Protein AF-A0A846CUV6-F1 (afdb_monomer_lite)

Structure (mmCIF, N/CA/C/O backbone):
data_AF-A0A846CUV6-F1
#
_entry.id   AF-A0A846CUV6-F1
#
loop_
_atom_site.group_PDB
_atom_site.id
_atom_site.type_symbol
_atom_site.label_atom_id
_atom_site.label_alt_id
_atom_site.label_comp_id
_atom_site.label_asym_id
_atom_site.label_entity_id
_atom_site.label_seq_id
_atom_site.pdbx_PDB_ins_code
_atom_site.Cartn_x
_atom_site.Cartn_y
_atom_site.Cartn_z
_atom_site.occupancy
_atom_site.B_iso_or_equiv
_atom_site.auth_seq_id
_atom_site.auth_comp_id
_atom_site.auth_asym_id
_atom_site.auth_atom_id
_atom_site.pdbx_PDB_model_num
ATOM 1 N N . MET A 1 1 ? -26.150 8.768 24.165 1.00 60.47 1 MET A N 1
ATOM 2 C CA . MET A 1 1 ? -26.467 7.463 23.554 1.00 60.47 1 MET A CA 1
ATOM 3 C C . MET A 1 1 ? -25.420 6.477 24.017 1.00 60.47 1 MET A C 1
ATOM 5 O O . MET A 1 1 ? -24.264 6.878 24.087 1.00 60.47 1 MET A O 1
ATOM 9 N N . SER A 1 2 ? -25.848 5.268 24.375 1.00 81.19 2 SER A N 1
ATOM 10 C CA . SER A 1 2 ? -24.951 4.150 24.671 1.00 81.19 2 SER A CA 1
ATOM 11 C C . SER A 1 2 ? -24.377 3.587 23.366 1.00 81.19 2 SER A C 1
ATOM 13 O O . SER A 1 2 ? -25.056 3.619 22.334 1.00 81.19 2 SER A O 1
ATOM 15 N N . PHE A 1 3 ? -23.121 3.145 23.389 1.00 89.25 3 PHE A N 1
ATOM 16 C CA . PHE A 1 3 ? -22.485 2.462 22.272 1.00 89.25 3 PHE A CA 1
ATOM 17 C C . PHE A 1 3 ? -22.962 1.009 22.202 1.00 89.25 3 PHE A C 1
ATOM 19 O O . PHE A 1 3 ? -22.886 0.273 23.180 1.00 89.25 3 PHE A O 1
ATOM 26 N N . ASN A 1 4 ? -23.409 0.578 21.021 1.00 91.19 4 ASN A N 1
ATOM 27 C CA . ASN A 1 4 ? -23.747 -0.818 20.773 1.00 91.19 4 ASN A CA 1
ATOM 28 C C . ASN A 1 4 ? -22.740 -1.448 19.787 1.00 91.19 4 ASN A C 1
ATOM 30 O O . ASN A 1 4 ? -22.755 -1.091 18.601 1.00 91.19 4 ASN A O 1
ATOM 34 N N . PRO A 1 5 ? -21.912 -2.416 20.226 1.00 91.56 5 PRO A N 1
ATOM 35 C CA . PRO A 1 5 ? -20.914 -3.057 19.374 1.00 91.56 5 PRO A CA 1
ATOM 36 C C . PRO A 1 5 ? -21.514 -3.906 18.242 1.00 91.56 5 PRO A C 1
ATOM 38 O O . PRO A 1 5 ? -20.862 -4.088 17.214 1.00 91.56 5 PRO A O 1
ATOM 41 N N . ASP A 1 6 ? -22.756 -4.390 18.374 1.00 91.94 6 ASP A N 1
ATOM 42 C CA . ASP A 1 6 ? -23.440 -5.173 17.332 1.00 91.94 6 ASP A CA 1
ATOM 43 C C . ASP A 1 6 ? -23.746 -4.365 16.067 1.00 91.94 6 ASP A C 1
ATOM 45 O O . ASP A 1 6 ? -23.988 -4.932 14.999 1.00 91.94 6 ASP A O 1
ATOM 49 N N . LEU A 1 7 ? -23.708 -3.035 16.160 1.00 90.94 7 LEU A N 1
ATOM 50 C CA . LEU A 1 7 ? -23.921 -2.151 15.018 1.00 90.94 7 LEU A CA 1
ATOM 51 C C . LEU A 1 7 ? -22.686 -2.018 14.119 1.00 90.94 7 LEU A C 1
ATOM 53 O O . LEU A 1 7 ? -22.800 -1.415 13.051 1.00 90.94 7 LEU A O 1
ATOM 57 N N . CYS A 1 8 ? -21.531 -2.555 14.519 1.00 92.12 8 CYS A N 1
ATOM 58 C CA . CYS A 1 8 ? -20.314 -2.558 13.711 1.00 92.12 8 CYS A CA 1
ATOM 59 C C . CYS A 1 8 ? -20.172 -3.900 12.978 1.00 92.12 8 CYS A C 1
ATOM 61 O O . CYS A 1 8 ? -20.034 -4.952 13.602 1.00 92.12 8 CYS A O 1
ATOM 63 N N . ARG A 1 9 ? -20.201 -3.875 11.642 1.00 88.44 9 ARG A N 1
ATOM 64 C CA . ARG A 1 9 ? -20.149 -5.060 10.766 1.00 88.44 9 ARG A CA 1
ATOM 65 C C . ARG A 1 9 ? -18.821 -5.202 10.032 1.00 88.44 9 ARG A C 1
ATOM 67 O O . ARG A 1 9 ? -18.458 -6.316 9.670 1.00 88.44 9 ARG A O 1
ATOM 74 N N . ASN A 1 10 ? -18.111 -4.099 9.821 1.00 84.81 10 ASN A N 1
ATOM 75 C CA . ASN A 1 10 ? -16.811 -4.036 9.154 1.00 84.81 10 ASN A CA 1
ATOM 76 C C . ASN A 1 10 ? -15.901 -3.010 9.853 1.00 84.81 10 ASN A C 1
ATOM 78 O O . ASN A 1 10 ? -16.334 -2.334 10.783 1.00 84.81 10 ASN A O 1
ATOM 82 N N . GLU A 1 11 ? -14.645 -2.918 9.416 1.00 84.25 11 GLU A N 1
ATOM 83 C CA . GLU A 1 11 ? -13.627 -2.026 9.995 1.00 84.25 11 GLU A CA 1
ATOM 84 C C . GLU A 1 11 ? -14.027 -0.545 9.928 1.00 84.25 11 GLU A C 1
ATOM 86 O O . GLU A 1 11 ? -14.050 0.124 10.955 1.00 84.25 11 GLU A O 1
ATOM 91 N N . SER A 1 12 ? -14.490 -0.071 8.768 1.00 75.38 12 SER A N 1
ATOM 92 C CA . SER A 1 12 ? -14.947 1.316 8.575 1.00 75.38 12 SER A CA 1
ATOM 93 C C . SER A 1 12 ? -16.104 1.710 9.509 1.00 75.38 12 SER A C 1
ATOM 95 O O . SER A 1 12 ? -16.208 2.853 9.961 1.00 75.38 12 SER A O 1
ATOM 97 N N . GLU A 1 13 ? -16.982 0.768 9.858 1.00 83.94 13 GLU A N 1
ATOM 98 C CA . GLU A 1 13 ? -18.029 1.009 10.854 1.00 83.94 13 GLU A CA 1
ATOM 99 C C . GLU A 1 13 ? -17.490 1.077 12.288 1.00 83.94 13 GLU A C 1
ATOM 101 O O . GLU A 1 13 ? -18.024 1.849 13.081 1.00 83.94 13 GLU A O 1
ATOM 106 N N . VAL A 1 14 ? -16.432 0.331 12.626 1.00 90.06 14 VAL A N 1
ATOM 107 C CA . VAL A 1 14 ? -15.735 0.484 13.917 1.00 90.06 14 VAL A CA 1
ATOM 108 C C . VAL A 1 14 ? -15.128 1.883 14.007 1.00 90.06 14 VAL A C 1
ATOM 110 O O . VAL A 1 14 ? -15.328 2.586 14.996 1.00 90.06 14 VAL A O 1
ATOM 113 N N . GLU A 1 15 ? -14.461 2.333 12.950 1.00 83.56 15 GLU A N 1
ATOM 114 C CA . GLU A 1 15 ? -13.890 3.678 12.881 1.00 83.56 15 GLU A CA 1
ATOM 115 C C . GLU A 1 15 ? -14.949 4.769 13.066 1.00 83.56 15 GLU A C 1
ATOM 117 O O . GLU A 1 15 ? -14.877 5.593 13.980 1.00 83.56 15 GLU A O 1
ATOM 122 N N . SER A 1 16 ? -15.972 4.757 12.214 1.00 78.75 16 SER A N 1
ATOM 123 C CA . SER A 1 16 ? -16.970 5.823 12.169 1.00 78.75 16 SER A CA 1
ATOM 124 C C . SER A 1 16 ? -17.906 5.814 13.380 1.00 78.75 16 SER A C 1
ATOM 126 O O . SER A 1 16 ? -18.186 6.880 13.936 1.00 78.75 16 SER A O 1
ATOM 128 N N . LYS A 1 17 ? -18.386 4.643 13.829 1.00 88.81 17 LYS A N 1
ATOM 129 C CA . LYS A 1 17 ? -19.403 4.542 14.894 1.00 88.81 17 LYS A CA 1
ATOM 130 C C . LYS A 1 17 ? -18.798 4.514 16.295 1.00 88.81 17 LYS A C 1
ATOM 132 O O . LYS A 1 17 ? -19.352 5.156 17.185 1.00 88.81 17 LYS A O 1
ATOM 137 N N . LEU A 1 18 ? -17.685 3.802 16.501 1.00 93.31 18 LEU A N 1
ATOM 138 C CA . LEU A 1 18 ? -17.031 3.728 17.811 1.00 93.31 18 LEU A CA 1
ATOM 139 C C . LEU A 1 18 ? -16.002 4.842 17.994 1.00 93.31 18 LEU A C 1
ATOM 141 O O . LEU A 1 18 ? -16.111 5.613 18.942 1.00 93.31 18 LEU A O 1
ATOM 145 N N . ILE A 1 19 ? -15.002 4.951 17.118 1.00 91.88 19 ILE A N 1
ATOM 146 C CA . ILE A 1 19 ? -13.887 5.880 17.358 1.00 91.88 19 ILE A CA 1
ATOM 147 C C . ILE A 1 19 ? -14.342 7.332 17.180 1.00 91.88 19 ILE A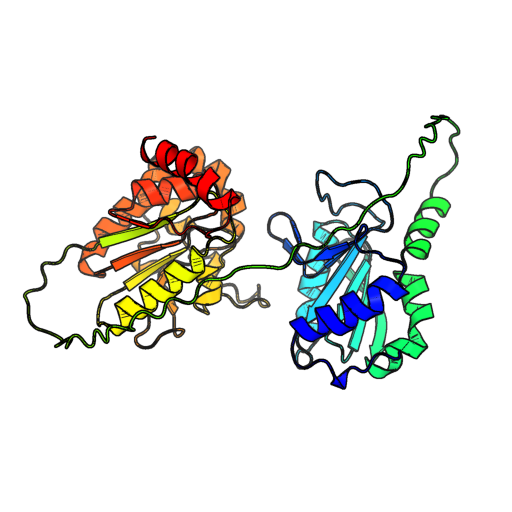 C 1
ATOM 149 O O . ILE A 1 19 ? -14.292 8.115 18.132 1.00 91.88 19 ILE A O 1
ATOM 153 N N . VAL A 1 20 ? -14.829 7.683 15.988 1.00 83.62 20 VAL A N 1
ATOM 154 C CA . VAL A 1 20 ? -15.167 9.068 15.617 1.00 83.62 20 VAL A CA 1
ATOM 155 C C . VAL A 1 20 ? -16.410 9.570 16.337 1.00 83.62 20 VAL A C 1
ATOM 157 O O . VAL A 1 20 ? -16.385 10.642 16.941 1.00 83.62 20 VAL A O 1
ATOM 160 N N . SER A 1 21 ? -17.501 8.807 16.283 1.00 85.19 21 SER A N 1
ATOM 161 C CA . SER A 1 21 ? -18.794 9.280 16.793 1.00 85.19 21 SER A CA 1
ATOM 162 C C . SER A 1 21 ? -18.944 9.141 18.309 1.00 85.19 21 SER A C 1
ATOM 164 O O . SER A 1 21 ? -19.748 9.863 18.901 1.00 85.19 21 SER A O 1
ATOM 166 N N . TYR A 1 22 ? -18.195 8.235 18.949 1.00 91.69 22 TYR A N 1
ATOM 167 C CA . TYR A 1 22 ? -18.394 7.899 20.359 1.00 91.69 22 TYR A CA 1
ATOM 168 C C . TYR A 1 22 ? -17.158 8.179 21.236 1.00 91.69 22 TYR A C 1
ATOM 170 O O . TYR A 1 22 ? -17.234 9.030 22.127 1.00 91.69 22 TYR A O 1
ATOM 178 N N . LEU A 1 23 ? -16.015 7.524 20.997 1.00 93.38 23 LEU A N 1
ATOM 179 C CA . LEU A 1 23 ? -14.838 7.614 21.872 1.00 93.38 23 LEU A CA 1
ATOM 180 C C . LEU A 1 23 ? -14.199 9.002 21.844 1.00 93.38 23 LEU A C 1
ATOM 182 O O . LEU A 1 23 ? -14.045 9.615 22.898 1.00 93.38 23 LEU A O 1
ATOM 186 N N . LEU A 1 24 ? -13.840 9.522 20.666 1.00 90.31 24 LEU A N 1
ATOM 187 C CA . LEU A 1 24 ? -13.111 10.790 20.551 1.00 90.31 24 LEU A CA 1
ATOM 188 C C . LEU A 1 24 ? -13.832 11.960 21.259 1.00 90.31 24 LEU A C 1
ATOM 190 O O . LEU A 1 24 ? -13.193 12.610 22.096 1.00 90.31 24 LEU A O 1
ATOM 194 N N . PRO A 1 25 ? -15.150 12.185 21.056 1.00 88.12 25 PRO A N 1
ATOM 195 C CA . PRO A 1 25 ? -15.895 13.205 21.794 1.00 88.12 25 PRO A CA 1
ATOM 196 C C . PRO A 1 25 ? -15.891 12.984 23.312 1.00 88.12 25 PRO A C 1
ATOM 198 O O . PRO A 1 25 ? -15.677 13.928 24.075 1.00 88.12 25 PRO A O 1
ATOM 201 N N . LYS A 1 26 ? -16.093 11.742 23.775 1.00 92.94 26 LYS A N 1
ATOM 202 C CA . LYS A 1 26 ? -16.123 11.396 25.209 1.00 92.94 26 LYS A CA 1
ATOM 203 C C . LYS A 1 26 ? -14.762 11.572 25.889 1.00 92.94 26 LYS A C 1
ATOM 205 O O . LYS A 1 26 ? -14.700 11.980 27.051 1.00 92.94 26 LYS A O 1
ATOM 210 N N . LEU A 1 27 ? -13.683 11.329 25.149 1.00 92.25 27 LEU A N 1
ATOM 211 C CA . LEU A 1 27 ? -12.299 11.520 25.581 1.00 92.25 27 LEU A CA 1
ATOM 212 C C . LEU A 1 27 ? -11.838 12.989 25.514 1.00 92.25 27 LEU A C 1
ATOM 214 O O . LEU A 1 27 ? -10.740 13.309 25.973 1.00 92.25 27 LEU A O 1
ATOM 218 N N . GLY A 1 28 ? -12.681 13.896 25.006 1.00 87.50 28 GLY A N 1
ATOM 219 C CA . GLY A 1 28 ? -12.415 15.336 24.946 1.00 87.50 28 GLY A CA 1
ATOM 220 C C . GLY A 1 28 ? -11.632 15.788 23.709 1.00 87.50 28 GLY A C 1
ATOM 221 O O . GLY A 1 28 ? -11.165 16.932 23.662 1.00 87.50 28 GLY A O 1
ATOM 222 N N . TYR A 1 29 ? -11.485 14.923 22.705 1.00 84.56 29 TYR A N 1
ATOM 223 C CA . TYR A 1 29 ? -10.902 15.274 21.414 1.00 84.56 29 TYR A CA 1
ATOM 224 C C . TYR A 1 29 ? -11.984 15.851 20.498 1.00 84.56 29 TYR A C 1
ATOM 226 O O . TYR A 1 29 ? -13.077 15.309 20.362 1.00 84.56 29 TYR A O 1
ATOM 234 N N . THR A 1 30 ? -11.675 16.974 19.854 1.00 77.88 30 THR A N 1
ATOM 235 C CA . THR A 1 30 ? -12.538 17.571 18.816 1.00 77.88 30 THR A CA 1
ATOM 236 C C . THR A 1 30 ? -11.873 17.428 17.454 1.00 77.88 30 THR A C 1
ATOM 238 O O . THR A 1 30 ? -10.695 17.096 17.401 1.00 77.88 30 THR A O 1
ATOM 241 N N . ILE A 1 31 ? -12.573 17.746 16.361 1.00 70.75 31 ILE A N 1
ATOM 242 C CA . ILE A 1 31 ? -12.043 17.630 14.986 1.00 70.75 31 ILE A CA 1
ATOM 243 C C . ILE A 1 31 ? -10.722 18.384 14.740 1.00 70.75 31 ILE A C 1
ATOM 245 O O . ILE A 1 31 ? -9.995 18.078 13.808 1.00 70.75 31 ILE A O 1
ATOM 249 N N . LYS A 1 32 ? -10.379 19.360 15.592 1.00 69.44 32 LYS A N 1
ATOM 250 C CA . LYS A 1 32 ? -9.098 20.086 15.539 1.00 69.44 32 LYS A CA 1
ATOM 251 C C . LYS A 1 32 ? -7.932 19.339 16.206 1.00 69.44 32 LYS A C 1
ATOM 253 O O . LYS A 1 32 ? -6.822 19.853 16.224 1.00 69.44 32 LYS A O 1
ATOM 258 N N . HIS A 1 33 ? -8.197 18.198 16.836 1.00 72.38 33 HIS A N 1
ATOM 259 C CA . HIS A 1 33 ? -7.262 17.488 17.708 1.00 72.38 33 HIS A CA 1
ATOM 260 C C . HIS A 1 33 ? -6.952 16.074 17.225 1.00 72.38 33 HIS A C 1
ATOM 262 O O . HIS A 1 33 ? -6.230 15.368 17.920 1.00 72.38 33 HIS A O 1
ATOM 268 N N . TRP A 1 34 ? -7.500 15.631 16.095 1.00 76.12 34 TRP A N 1
ATOM 269 C CA . TRP A 1 34 ? -7.235 14.298 15.572 1.00 76.12 34 TRP A CA 1
ATOM 270 C C . TRP A 1 34 ? -7.244 14.284 14.047 1.00 76.12 34 TRP A C 1
ATOM 272 O O . TRP A 1 34 ? -7.844 15.146 13.409 1.00 76.12 34 TRP A O 1
ATOM 282 N N . HIS A 1 35 ? -6.559 13.294 13.486 1.00 72.44 35 HIS A N 1
ATOM 283 C CA . HIS A 1 35 ? -6.451 13.050 12.054 1.00 72.44 35 HIS A CA 1
ATOM 284 C C . HIS A 1 35 ? -6.722 11.568 11.767 1.00 72.44 35 HIS A C 1
ATOM 286 O O . HIS A 1 35 ? -6.323 10.713 12.562 1.00 72.44 35 HIS A O 1
ATOM 292 N N . GLN A 1 36 ? -7.394 11.288 10.648 1.00 69.00 36 GLN A N 1
ATOM 293 C CA . GLN A 1 36 ? -7.649 9.938 10.130 1.00 69.00 36 GLN A CA 1
ATOM 294 C C . GLN A 1 36 ? -6.624 9.576 9.052 1.00 69.00 36 GLN A C 1
ATOM 296 O O . GLN A 1 36 ? -6.136 10.478 8.369 1.00 69.00 36 GLN A O 1
ATOM 301 N N . GLU A 1 37 ? -6.345 8.284 8.872 1.00 66.88 37 GLU A N 1
ATOM 302 C CA . GLU A 1 37 ? -5.516 7.742 7.782 1.00 66.88 37 GLU A CA 1
ATOM 303 C C . GLU A 1 37 ? -4.157 8.458 7.652 1.00 66.88 37 GLU A C 1
ATOM 305 O O . GLU A 1 37 ? -3.712 8.884 6.581 1.00 66.88 37 GLU A O 1
ATOM 310 N N . VAL A 1 38 ? -3.477 8.632 8.784 1.00 60.19 38 VAL A N 1
ATOM 311 C CA . VAL A 1 38 ? -2.249 9.425 8.856 1.00 60.19 38 VAL A CA 1
ATOM 312 C C . VAL A 1 38 ? -1.073 8.612 8.332 1.00 60.19 38 VAL A C 1
ATOM 314 O O . VAL A 1 38 ? -0.764 7.540 8.853 1.00 60.19 38 VAL A O 1
ATOM 317 N N . THR A 1 39 ? -0.375 9.147 7.329 1.00 55.81 39 THR A N 1
ATOM 318 C CA . THR A 1 39 ? 0.862 8.553 6.806 1.00 55.81 39 THR A CA 1
ATOM 319 C C . THR A 1 39 ? 2.085 9.303 7.335 1.00 55.81 39 THR A C 1
ATOM 321 O O . THR A 1 39 ? 2.256 10.492 7.069 1.00 55.81 39 THR A O 1
ATOM 324 N N . LEU A 1 40 ? 2.948 8.597 8.068 1.00 54.19 40 LEU A N 1
ATOM 325 C CA . LEU A 1 40 ? 4.190 9.095 8.663 1.00 54.19 40 LEU A CA 1
ATOM 326 C C . LEU A 1 40 ? 5.372 8.246 8.200 1.00 54.19 40 LEU A C 1
ATOM 328 O O . LEU A 1 40 ? 5.662 7.183 8.750 1.00 54.19 40 LEU A O 1
ATOM 332 N N . GLY A 1 41 ? 6.051 8.698 7.144 1.00 62.59 41 GLY A N 1
ATOM 333 C CA . GLY A 1 41 ? 7.086 7.902 6.486 1.00 62.59 41 GLY A CA 1
ATOM 334 C C . GLY A 1 41 ? 6.502 6.584 5.970 1.00 62.59 41 GLY A C 1
ATOM 335 O O . GLY A 1 41 ? 5.633 6.597 5.105 1.00 62.59 41 GLY A O 1
ATOM 336 N N . SER A 1 42 ? 6.958 5.454 6.523 1.00 50.91 42 SER A N 1
ATOM 337 C CA . SER A 1 42 ? 6.451 4.114 6.191 1.00 50.91 42 SER A CA 1
ATOM 338 C C . SER A 1 42 ? 5.313 3.618 7.098 1.00 50.91 42 SER A C 1
ATOM 340 O O . SER A 1 42 ? 5.009 2.429 7.100 1.00 50.91 42 SER A O 1
ATOM 342 N N . ILE A 1 43 ? 4.750 4.473 7.950 1.00 59.19 43 ILE A N 1
ATOM 343 C CA . ILE A 1 43 ? 3.694 4.106 8.899 1.00 59.19 43 ILE A CA 1
ATOM 344 C C . ILE A 1 43 ? 2.371 4.678 8.401 1.00 59.19 43 ILE A C 1
ATOM 346 O O . ILE A 1 43 ? 2.293 5.873 8.136 1.00 59.19 43 ILE A O 1
ATOM 350 N N . ARG A 1 44 ? 1.338 3.837 8.301 1.00 67.94 44 ARG A N 1
ATOM 351 C CA . ARG A 1 44 ? -0.046 4.252 8.049 1.00 67.94 44 ARG A CA 1
ATOM 352 C C . ARG A 1 44 ? -0.881 3.922 9.282 1.00 67.94 44 ARG A C 1
ATOM 354 O O . ARG A 1 44 ? -0.944 2.758 9.670 1.00 67.94 44 ARG A O 1
ATOM 361 N N . LEU A 1 45 ? -1.452 4.948 9.896 1.00 73.38 45 LEU A N 1
ATOM 362 C CA . LEU A 1 45 ? -2.285 4.847 11.092 1.00 73.38 45 LEU A CA 1
ATOM 363 C C . LEU A 1 45 ? -3.740 5.086 10.734 1.00 73.38 45 LEU A C 1
ATOM 365 O O . LEU A 1 45 ? -4.017 5.989 9.943 1.00 73.38 45 LEU A O 1
ATOM 369 N N . ASP A 1 46 ? -4.649 4.392 11.408 1.00 72.75 46 ASP A N 1
ATOM 370 C CA . ASP A 1 46 ? -6.078 4.675 11.266 1.00 72.75 46 ASP A CA 1
ATOM 371 C C . ASP A 1 46 ? -6.406 6.041 11.896 1.00 72.75 46 ASP A C 1
ATOM 373 O O . ASP A 1 46 ? -7.028 6.893 11.260 1.00 72.75 46 ASP A O 1
ATOM 377 N N . PHE A 1 47 ? -5.918 6.301 13.120 1.00 82.00 47 PHE A N 1
ATOM 378 C CA . PHE A 1 47 ? -6.123 7.570 13.827 1.00 82.00 47 PHE A CA 1
ATOM 379 C C . PHE A 1 47 ? -4.906 8.018 14.641 1.00 82.00 47 PHE A C 1
ATOM 381 O O . PHE A 1 47 ? -4.270 7.233 15.351 1.00 82.00 47 PHE A O 1
ATOM 388 N N . LEU A 1 48 ? -4.663 9.330 14.636 1.00 75.25 48 LEU A N 1
ATOM 389 C CA . LEU A 1 48 ? -3.724 10.005 15.533 1.00 75.25 48 LEU A CA 1
ATOM 390 C C . LEU A 1 48 ? -4.406 11.203 16.198 1.00 75.25 48 LEU A C 1
ATOM 392 O O . LEU A 1 48 ? -4.910 12.088 15.510 1.00 75.25 48 LEU A O 1
ATOM 396 N N . SER A 1 49 ? -4.411 11.238 17.531 1.00 74.88 49 SER A N 1
ATOM 397 C CA . SER A 1 49 ? -5.042 12.294 18.335 1.00 74.88 49 SER A CA 1
ATOM 398 C C . SER A 1 49 ? -4.035 13.003 19.239 1.00 74.88 49 SER A C 1
ATOM 400 O O . SER A 1 49 ? -3.150 12.357 19.786 1.00 74.88 49 SER A O 1
ATOM 402 N N . PHE A 1 50 ? -4.192 14.311 19.457 1.00 76.44 50 PHE A N 1
ATOM 403 C CA . PHE A 1 50 ? -3.274 15.167 20.216 1.00 76.44 50 PHE A CA 1
ATOM 404 C C . PHE A 1 50 ? -3.984 15.911 21.345 1.00 76.44 50 PHE A C 1
ATOM 406 O O . PHE A 1 50 ? -5.056 16.490 21.159 1.00 76.44 50 PHE A O 1
ATOM 413 N N . ALA A 1 51 ? -3.367 15.976 22.526 1.00 64.44 51 ALA A N 1
ATOM 414 C CA . ALA A 1 51 ? -3.974 16.696 23.641 1.00 64.44 51 ALA A CA 1
ATOM 415 C C . ALA A 1 51 ? -3.785 18.232 23.586 1.00 64.44 51 ALA A C 1
ATOM 417 O O . ALA A 1 51 ? -4.588 18.974 24.164 1.00 64.44 51 ALA A O 1
ATOM 418 N N . ALA A 1 52 ? -2.762 18.741 22.884 1.00 59.62 52 ALA A N 1
ATOM 419 C CA . ALA A 1 52 ? -2.443 20.174 22.774 1.00 59.62 52 ALA A CA 1
ATOM 420 C C . ALA A 1 52 ? -2.645 20.737 21.352 1.00 59.62 52 ALA A C 1
ATOM 422 O O . ALA A 1 52 ? -2.355 20.069 20.371 1.00 59.62 52 ALA A O 1
ATOM 423 N N . GLN A 1 53 ? -3.086 22.001 21.254 1.00 50.25 53 GLN A N 1
ATOM 424 C CA . GLN A 1 53 ? -3.303 22.743 19.995 1.00 50.25 53 GLN A CA 1
ATOM 425 C C . GLN A 1 53 ? -2.012 23.344 19.404 1.00 50.25 53 GLN A C 1
ATOM 427 O O . GLN A 1 53 ? -2.020 24.469 18.911 1.00 50.25 53 GLN A O 1
ATOM 432 N N . LYS A 1 54 ? -0.874 22.644 19.460 1.00 43.31 54 LYS A N 1
ATOM 433 C CA . LYS A 1 54 ? 0.273 23.081 18.651 1.00 43.31 54 LYS A CA 1
ATOM 434 C C . LYS A 1 54 ? 0.039 22.570 17.233 1.00 43.31 54 LYS A C 1
ATOM 436 O O . LYS A 1 54 ? 0.058 21.364 17.027 1.00 43.31 54 LYS A O 1
ATOM 441 N N . LEU A 1 55 ? -0.237 23.483 16.296 1.00 39.44 55 LEU A N 1
ATOM 442 C CA . LEU A 1 55 ? -0.314 23.188 14.862 1.00 39.44 55 LEU A CA 1
ATOM 443 C C . LEU A 1 55 ? 0.972 22.467 14.430 1.00 39.44 55 LEU A C 1
ATOM 445 O O . LEU A 1 55 ? 2.032 23.100 14.427 1.00 39.44 55 LEU A O 1
ATOM 449 N N . PRO A 1 56 ? 0.920 21.183 14.042 1.00 40.03 56 PRO A N 1
ATOM 450 C CA . PRO A 1 56 ? 2.081 20.508 13.514 1.00 40.03 56 PRO A CA 1
ATOM 451 C C . PRO A 1 56 ? 2.083 20.773 12.008 1.00 40.03 56 PRO A C 1
ATOM 453 O O . PRO A 1 56 ? 1.486 20.033 11.233 1.00 40.03 56 PRO A O 1
ATOM 456 N N . PHE A 1 57 ? 2.755 21.837 11.561 1.00 36.75 57 PHE A N 1
ATOM 457 C CA . PHE A 1 57 ? 3.114 21.952 10.136 1.00 36.75 57 PHE A CA 1
ATOM 458 C C . PHE A 1 57 ? 4.108 20.848 9.708 1.00 36.75 57 PHE A C 1
ATOM 460 O O . PHE A 1 57 ? 4.330 20.629 8.520 1.00 36.75 57 PHE A O 1
ATOM 467 N N . ARG A 1 58 ? 4.637 20.095 10.681 1.00 42.12 58 ARG A N 1
ATOM 468 C CA . ARG A 1 58 ? 5.155 18.733 10.546 1.00 42.12 58 ARG A CA 1
ATOM 469 C C . ARG A 1 58 ? 4.413 17.850 11.544 1.00 42.12 58 ARG A C 1
ATOM 471 O O . ARG A 1 58 ? 4.467 18.147 12.735 1.00 42.12 58 ARG A O 1
ATOM 478 N N . LEU A 1 59 ? 3.697 16.820 11.080 1.00 44.88 59 LEU A N 1
ATOM 479 C CA . LEU A 1 59 ? 3.120 15.776 11.939 1.00 44.88 59 LEU A CA 1
ATOM 480 C C . LEU A 1 59 ? 4.267 14.970 12.579 1.00 44.88 59 LEU A C 1
ATOM 482 O O . LEU A 1 59 ? 4.532 13.836 12.203 1.00 44.88 59 LEU A O 1
ATOM 486 N N . ASP A 1 60 ? 4.983 15.563 13.525 1.00 48.62 60 ASP A N 1
ATOM 487 C CA . ASP A 1 60 ? 6.017 14.872 14.283 1.00 48.62 60 ASP A CA 1
ATOM 488 C C . ASP A 1 60 ? 5.307 14.164 15.448 1.00 48.62 60 ASP A C 1
ATOM 490 O O . ASP A 1 60 ? 4.872 14.788 16.419 1.00 48.62 60 ASP A O 1
ATOM 494 N N . GLY A 1 61 ? 5.109 12.847 15.310 1.00 49.75 61 GLY A N 1
ATOM 495 C CA . GLY A 1 61 ? 4.404 11.989 16.275 1.00 49.75 61 GLY A CA 1
ATOM 496 C C . GLY A 1 61 ? 5.020 11.954 17.680 1.00 49.75 61 GLY A C 1
ATOM 497 O O . GLY A 1 61 ? 4.378 11.457 18.601 1.00 49.75 61 GLY A O 1
ATOM 498 N N . ASP A 1 62 ? 6.190 12.569 17.866 1.00 51.31 62 ASP A N 1
ATOM 499 C CA . ASP A 1 62 ? 6.997 12.586 19.090 1.00 51.31 62 ASP A CA 1
ATOM 500 C C . ASP A 1 62 ? 6.354 13.301 20.290 1.00 51.31 62 ASP A C 1
ATOM 502 O O . ASP A 1 62 ? 6.948 13.366 21.371 1.00 51.31 62 ASP A O 1
ATOM 506 N N . SER A 1 63 ? 5.146 13.860 20.147 1.00 60.41 63 SER A N 1
ATOM 507 C CA . SER A 1 63 ? 4.480 14.496 21.279 1.00 60.41 63 SER A CA 1
ATOM 508 C C . SER A 1 63 ? 4.070 13.452 22.332 1.00 60.41 63 SER A C 1
ATOM 510 O O . SER A 1 63 ? 3.276 12.554 22.039 1.00 60.41 63 SER A O 1
ATOM 512 N N . PRO A 1 64 ? 4.483 13.607 23.606 1.00 57.59 64 PRO A N 1
ATOM 513 C CA . PRO A 1 64 ? 4.020 12.751 24.704 1.00 57.59 64 PRO A CA 1
ATOM 514 C C . PRO A 1 64 ? 2.516 12.916 25.000 1.00 57.59 64 PRO A C 1
ATOM 516 O O . PRO A 1 64 ? 1.966 12.217 25.847 1.00 57.59 64 PRO A O 1
ATOM 519 N N . LEU A 1 65 ? 1.858 13.848 24.301 1.00 63.03 65 LEU A N 1
ATOM 520 C CA . LEU A 1 65 ? 0.430 14.141 24.347 1.00 63.03 65 LEU A CA 1
ATOM 521 C C . LEU A 1 65 ? -0.368 13.461 23.220 1.00 63.03 65 LEU A C 1
ATOM 523 O O . LEU A 1 65 ? -1.553 13.769 23.059 1.00 63.03 65 LEU A O 1
ATOM 527 N N . SER A 1 66 ? 0.269 12.595 22.429 1.00 76.88 66 SER A N 1
ATOM 528 C CA . SER A 1 66 ? -0.362 11.869 21.328 1.00 76.88 66 SER A CA 1
ATOM 529 C C . SER A 1 66 ? -0.985 10.543 21.786 1.00 76.88 66 SER A C 1
ATOM 531 O O . SER A 1 66 ? -0.458 9.864 22.669 1.00 76.88 66 SER A O 1
ATOM 533 N N . LEU A 1 67 ? -2.084 10.154 21.142 1.00 86.56 67 LEU A N 1
ATOM 534 C CA . LEU A 1 67 ? -2.744 8.853 21.247 1.00 86.56 67 LEU A CA 1
ATOM 535 C C . LEU A 1 67 ? -2.909 8.280 19.837 1.00 86.56 67 LEU A C 1
ATOM 537 O O . LEU A 1 67 ? -3.522 8.921 18.981 1.00 86.56 67 LEU A O 1
ATOM 541 N N . VAL A 1 68 ? -2.390 7.076 19.608 1.00 91.06 68 VAL A N 1
ATOM 542 C CA . VAL A 1 68 ? -2.657 6.304 18.382 1.00 91.06 68 VAL A CA 1
ATOM 543 C C . VAL A 1 68 ? -3.886 5.436 18.617 1.00 91.06 68 VAL A C 1
ATOM 545 O O . VAL A 1 68 ? -3.971 4.792 19.661 1.00 91.06 68 VAL A O 1
ATOM 548 N N . MET A 1 69 ? -4.830 5.396 17.676 1.00 93.94 69 MET A N 1
ATOM 549 C CA . MET A 1 69 ? -5.967 4.472 17.747 1.00 93.94 69 MET A CA 1
ATOM 550 C C . MET A 1 69 ? -6.034 3.640 16.466 1.00 93.94 69 MET A C 1
ATOM 552 O O . MET A 1 69 ? -5.955 4.194 15.375 1.00 93.94 69 MET A O 1
ATOM 556 N N . GLU A 1 70 ? -6.180 2.326 16.614 1.00 93.25 70 GLU A N 1
ATOM 557 C CA . GLU A 1 70 ? -6.302 1.364 15.516 1.00 93.25 70 GLU A CA 1
ATOM 558 C C . GLU A 1 70 ? -7.644 0.637 15.610 1.00 93.25 70 GLU A C 1
ATOM 560 O O . GLU A 1 70 ? -7.991 0.072 16.657 1.00 93.25 70 GLU A O 1
ATOM 565 N N . ALA A 1 71 ? -8.382 0.639 14.503 1.00 92.94 71 ALA A N 1
ATOM 566 C CA . ALA A 1 71 ? -9.633 -0.085 14.349 1.00 92.94 71 ALA A CA 1
ATOM 567 C C . ALA A 1 71 ? -9.391 -1.348 13.532 1.00 92.94 71 ALA A C 1
ATOM 569 O O . ALA A 1 71 ? -8.604 -1.353 12.594 1.00 92.94 71 ALA A O 1
ATOM 570 N N . LYS A 1 72 ? -10.068 -2.441 13.873 1.00 95.38 72 LYS A N 1
ATOM 571 C CA . LYS A 1 72 ? -10.020 -3.681 13.096 1.00 95.38 72 LYS A CA 1
ATOM 572 C C . LYS A 1 72 ? -11.409 -4.235 12.873 1.00 95.38 72 LYS A C 1
ATOM 574 O O . LYS A 1 72 ? -12.334 -3.970 13.640 1.00 95.38 72 LYS A O 1
ATOM 579 N N . HIS A 1 73 ? -11.571 -5.037 11.826 1.00 93.25 73 HIS A N 1
ATOM 580 C CA . HIS A 1 73 ? -12.840 -5.714 11.577 1.00 93.25 73 HIS A CA 1
ATOM 581 C C . HIS A 1 73 ? -13.320 -6.488 12.834 1.00 93.25 73 HIS A C 1
ATOM 583 O O . HIS A 1 73 ? -12.541 -7.260 13.400 1.00 93.25 73 HIS A O 1
ATOM 589 N N . PRO A 1 74 ? -14.619 -6.429 13.206 1.00 94.69 74 PRO A N 1
ATOM 590 C CA . PRO A 1 74 ? -15.192 -7.099 14.390 1.00 94.69 74 PRO A CA 1
ATOM 591 C C . PRO A 1 74 ? -14.991 -8.614 14.546 1.00 94.69 74 PRO A C 1
ATOM 593 O O . PRO A 1 74 ? -15.361 -9.179 15.569 1.00 94.69 74 PRO A O 1
ATOM 596 N N . LYS A 1 75 ? -14.453 -9.290 13.527 1.00 92.19 75 LYS A N 1
ATOM 597 C CA . LYS A 1 75 ? -14.200 -10.739 13.513 1.00 92.19 75 LYS A CA 1
ATOM 598 C C . LYS A 1 75 ? -12.719 -11.072 13.706 1.00 92.19 75 LYS A C 1
ATOM 600 O O . LYS A 1 75 ? -12.368 -12.243 13.798 1.00 92.19 75 LYS A O 1
ATOM 605 N N . GLN A 1 76 ? -11.843 -10.070 13.702 1.00 90.50 76 GLN A N 1
ATOM 606 C CA . GLN A 1 76 ? -10.410 -10.279 13.836 1.00 90.50 76 GLN A CA 1
ATOM 607 C C . GLN A 1 76 ? -9.995 -10.354 15.305 1.00 90.50 76 GLN A C 1
ATOM 609 O O . GLN A 1 76 ? -10.526 -9.636 16.152 1.00 90.50 76 GLN A O 1
ATOM 614 N N . ASN A 1 77 ? -9.006 -11.205 15.583 1.00 93.00 77 ASN A N 1
ATOM 615 C CA . ASN A 1 77 ? -8.363 -11.281 16.888 1.00 93.00 77 ASN A CA 1
ATOM 616 C C . ASN A 1 77 ? -7.344 -10.133 17.037 1.00 93.00 77 ASN A C 1
ATOM 618 O O . ASN A 1 77 ? -6.408 -10.035 16.239 1.00 93.00 77 ASN A O 1
ATOM 622 N N . LEU A 1 78 ? -7.511 -9.308 18.077 1.00 94.25 78 LEU A N 1
ATOM 623 C CA . LEU A 1 78 ? -6.644 -8.167 18.387 1.00 94.25 78 LEU A CA 1
ATOM 624 C C . LEU A 1 78 ? -5.195 -8.557 18.722 1.00 94.25 78 LEU A C 1
ATOM 626 O O . LEU A 1 78 ? -4.292 -7.753 18.503 1.00 94.25 78 LEU A O 1
ATOM 630 N N . ASP A 1 79 ? -4.933 -9.787 19.173 1.00 92.56 79 ASP A N 1
ATOM 631 C CA . ASP A 1 79 ? -3.574 -10.269 19.464 1.00 92.56 79 ASP A CA 1
ATOM 632 C C . ASP A 1 79 ? -2.644 -10.179 18.252 1.00 92.56 79 ASP A C 1
ATOM 634 O O . ASP A 1 79 ? -1.469 -9.837 18.387 1.00 92.56 79 ASP A O 1
ATOM 638 N N . ARG A 1 80 ? -3.192 -10.392 17.050 1.00 90.88 80 ARG A N 1
ATOM 639 C CA . ARG A 1 80 ? -2.447 -10.316 15.783 1.00 90.88 80 ARG A CA 1
ATOM 640 C C . ARG A 1 80 ? -1.948 -8.902 15.472 1.00 90.88 80 ARG A C 1
ATOM 642 O O . ARG A 1 80 ? -0.993 -8.737 14.724 1.00 90.88 80 ARG A O 1
ATOM 649 N N . HIS A 1 81 ? -2.551 -7.889 16.091 1.00 91.44 81 HIS A N 1
ATOM 650 C CA . HIS A 1 81 ? -2.304 -6.475 15.804 1.00 91.44 81 HIS A CA 1
ATOM 651 C C . HIS A 1 81 ? -1.446 -5.775 16.859 1.00 91.44 81 HIS A C 1
ATOM 653 O O . HIS A 1 81 ? -0.988 -4.653 16.638 1.00 91.44 81 HIS A O 1
ATOM 659 N N . GLN A 1 82 ? -1.151 -6.436 17.983 1.00 91.81 82 GLN A N 1
ATOM 660 C CA . GLN A 1 82 ? -0.344 -5.851 19.061 1.00 91.81 82 GLN A CA 1
ATOM 661 C C . GLN A 1 82 ? 1.058 -5.457 18.584 1.00 91.81 82 GLN A C 1
ATOM 663 O O . GLN A 1 82 ? 1.567 -4.393 18.930 1.00 91.81 82 GLN A O 1
ATOM 668 N N . ARG A 1 83 ? 1.686 -6.283 17.739 1.00 85.44 83 ARG A N 1
ATOM 669 C CA . ARG A 1 83 ? 3.021 -5.996 17.191 1.00 85.44 83 ARG A CA 1
ATOM 670 C C . ARG A 1 83 ? 3.025 -4.748 16.306 1.00 85.44 83 ARG A C 1
ATOM 672 O O . ARG A 1 83 ? 3.964 -3.954 16.392 1.00 85.44 83 ARG A O 1
ATOM 679 N N . LYS A 1 84 ? 1.986 -4.574 15.485 1.00 85.62 84 LYS A N 1
ATOM 680 C CA . LYS A 1 84 ? 1.797 -3.404 14.617 1.00 85.62 84 LYS A CA 1
ATOM 681 C C . LYS A 1 84 ? 1.646 -2.140 15.461 1.00 85.62 84 LYS A C 1
ATOM 683 O O . LYS A 1 84 ? 2.412 -1.197 15.269 1.00 85.62 84 LYS A O 1
ATOM 688 N N . LEU A 1 85 ? 0.782 -2.182 16.479 1.00 91.12 85 LEU A N 1
ATOM 689 C CA . LEU A 1 85 ? 0.626 -1.088 17.437 1.00 91.12 85 LEU A CA 1
ATOM 690 C C . LEU A 1 85 ? 1.938 -0.776 18.174 1.00 91.12 85 LEU A C 1
ATOM 692 O O . LEU A 1 85 ? 2.328 0.385 18.258 1.00 91.12 85 LEU A O 1
ATOM 696 N N . ARG A 1 86 ? 2.669 -1.795 18.651 1.00 90.62 86 ARG A N 1
ATOM 697 C CA . ARG A 1 86 ? 3.978 -1.619 19.307 1.00 90.62 86 ARG A CA 1
ATOM 698 C C . ARG A 1 86 ? 4.929 -0.844 18.414 1.00 90.62 86 ARG A C 1
ATOM 700 O O . ARG A 1 86 ? 5.524 0.134 18.857 1.00 90.62 86 ARG A O 1
ATOM 707 N N . ARG A 1 87 ? 5.046 -1.249 17.147 1.00 81.94 87 ARG A N 1
ATOM 708 C CA . ARG A 1 87 ? 5.889 -0.549 16.179 1.00 81.94 87 ARG A CA 1
ATOM 709 C C . ARG A 1 87 ? 5.476 0.913 16.053 1.00 81.94 87 ARG A C 1
ATOM 711 O O . ARG A 1 87 ? 6.341 1.769 16.174 1.00 81.94 87 ARG A O 1
ATOM 718 N N . TYR A 1 88 ? 4.186 1.193 15.881 1.00 84.50 88 TYR A N 1
ATOM 719 C CA . TYR A 1 88 ? 3.671 2.561 15.788 1.00 84.50 88 TYR A CA 1
ATOM 720 C C . TYR A 1 88 ? 4.085 3.403 16.993 1.00 84.50 88 TYR A C 1
ATOM 722 O O . TYR A 1 88 ? 4.713 4.447 16.822 1.00 84.50 88 TYR A O 1
ATOM 730 N N . LEU A 1 89 ? 3.835 2.908 18.206 1.00 86.12 89 LEU A N 1
ATOM 731 C CA . LEU A 1 89 ? 4.194 3.627 19.426 1.00 86.12 89 LEU A CA 1
ATOM 732 C C . LEU A 1 89 ? 5.710 3.834 19.556 1.00 86.12 89 LEU A C 1
ATOM 734 O O . LEU A 1 89 ? 6.148 4.918 19.928 1.00 86.12 89 LEU A O 1
ATOM 738 N N . THR A 1 90 ? 6.528 2.831 19.226 1.00 82.38 90 THR A N 1
ATOM 739 C CA . THR A 1 90 ? 7.996 2.939 19.331 1.00 82.38 90 THR A CA 1
ATOM 740 C C . THR A 1 90 ? 8.617 3.851 18.277 1.00 82.38 90 THR A C 1
ATOM 742 O O . THR A 1 90 ? 9.454 4.680 18.613 1.00 82.38 90 THR A O 1
ATOM 745 N N . SER A 1 91 ? 8.200 3.741 17.013 1.00 75.69 91 SER A N 1
ATOM 746 C CA . SER A 1 91 ? 8.775 4.507 15.904 1.00 75.69 91 SER A CA 1
ATOM 747 C C . SER A 1 91 ? 8.392 5.982 15.935 1.00 75.69 91 SER A C 1
ATOM 749 O O . SER A 1 91 ? 9.147 6.801 15.429 1.00 75.69 91 SER A O 1
ATOM 751 N N . MET A 1 92 ? 7.238 6.312 16.519 1.00 74.25 92 MET A N 1
ATOM 752 C CA . MET A 1 92 ? 6.769 7.691 16.687 1.00 74.25 92 MET A CA 1
ATOM 753 C C . MET A 1 92 ? 6.968 8.216 18.111 1.00 74.25 92 MET A C 1
ATOM 755 O O . MET A 1 92 ? 6.441 9.267 18.450 1.00 74.25 92 MET A O 1
ATOM 759 N N . ASN A 1 93 ? 7.626 7.442 18.980 1.00 73.75 93 ASN A N 1
ATOM 760 C CA . ASN A 1 93 ? 7.832 7.769 20.390 1.00 73.75 93 ASN A CA 1
ATOM 761 C C . ASN A 1 93 ? 6.533 8.075 21.187 1.00 73.75 93 ASN A C 1
ATOM 763 O O . ASN A 1 93 ? 6.585 8.653 22.275 1.00 73.75 93 ASN A O 1
ATOM 767 N N . VAL A 1 94 ? 5.364 7.628 20.708 1.00 84.00 94 VAL A N 1
ATOM 768 C CA . VAL A 1 94 ? 4.052 7.855 21.339 1.00 84.00 94 VAL A CA 1
ATOM 769 C C . VAL A 1 94 ? 3.893 6.979 22.585 1.00 84.00 94 VAL A C 1
ATOM 771 O O . VAL A 1 94 ? 4.316 5.822 22.611 1.00 84.00 94 VAL A O 1
ATOM 774 N N . LYS A 1 95 ? 3.291 7.529 23.647 1.00 87.50 95 LYS A N 1
ATOM 775 C CA . LYS A 1 95 ? 3.164 6.840 24.941 1.00 87.50 95 LYS A CA 1
ATOM 776 C C . LYS A 1 95 ? 1.995 5.855 25.005 1.00 87.50 95 LYS A C 1
ATOM 778 O O . LYS A 1 95 ? 2.152 4.795 25.602 1.00 87.50 95 LYS A O 1
ATOM 783 N N . TYR A 1 96 ? 0.849 6.192 24.417 1.00 94.00 96 TYR A N 1
ATOM 784 C CA . TYR A 1 96 ? -0.372 5.391 24.527 1.00 94.00 96 TYR A CA 1
ATOM 785 C C . TYR A 1 96 ? -0.927 5.001 23.160 1.00 94.00 96 TYR A C 1
ATOM 787 O O . TYR A 1 96 ? -0.920 5.798 22.220 1.00 94.00 96 TYR A O 1
ATOM 795 N N . GLY A 1 97 ? -1.448 3.779 23.079 1.00 95.19 97 GLY A N 1
ATOM 796 C CA . GLY A 1 97 ? -2.162 3.264 21.918 1.00 95.19 97 GLY A CA 1
ATOM 797 C C . GLY A 1 97 ? -3.465 2.590 22.325 1.00 95.19 97 GLY A C 1
ATOM 798 O O . GLY A 1 97 ? -3.493 1.861 23.312 1.00 95.19 97 GLY A O 1
ATOM 799 N N . LEU A 1 98 ? -4.535 2.811 21.568 1.00 97.50 98 LEU A N 1
ATOM 800 C CA . LEU A 1 98 ? -5.812 2.120 21.717 1.00 97.50 98 LEU A CA 1
ATOM 801 C C . LEU A 1 98 ? -6.030 1.205 20.511 1.00 97.50 98 LEU A C 1
ATOM 803 O O . LEU A 1 98 ? -5.929 1.645 19.372 1.00 97.50 98 LEU A O 1
ATOM 807 N N . LEU A 1 99 ? -6.350 -0.060 20.753 1.00 97.75 99 LEU A N 1
ATOM 808 C CA . LEU A 1 99 ? -6.663 -1.041 19.717 1.00 97.75 99 LEU A CA 1
ATOM 809 C C . LEU A 1 99 ? -8.063 -1.595 19.958 1.00 97.75 99 LEU A C 1
ATOM 811 O O . LEU A 1 99 ? -8.386 -2.006 21.074 1.00 97.75 99 LEU A O 1
ATOM 815 N N . THR A 1 100 ? -8.900 -1.610 18.923 1.00 97.81 100 THR A N 1
ATOM 816 C CA . THR A 1 100 ? -10.277 -2.093 19.048 1.00 97.81 100 THR A CA 1
ATOM 817 C C . THR A 1 100 ? -10.805 -2.738 17.774 1.00 97.81 100 THR A C 1
ATOM 819 O O . THR A 1 100 ? -10.460 -2.353 16.665 1.00 97.81 100 THR A O 1
ATOM 822 N N . ASN A 1 101 ? -11.699 -3.709 17.938 1.00 96.81 101 ASN A N 1
ATOM 823 C CA . ASN A 1 101 ? -12.526 -4.277 16.872 1.00 96.81 101 ASN A CA 1
ATOM 824 C C . ASN A 1 101 ? -14.028 -4.069 17.153 1.00 96.81 101 ASN A C 1
ATOM 826 O O . ASN A 1 101 ? -14.862 -4.869 16.737 1.00 96.81 101 ASN A O 1
ATOM 830 N N . ALA A 1 102 ? -14.375 -3.047 17.942 1.00 96.56 102 ALA A N 1
ATOM 831 C CA . ALA A 1 102 ? -15.681 -2.816 18.567 1.00 96.56 102 ALA A CA 1
ATOM 832 C C . ALA A 1 102 ? -16.158 -3.871 19.575 1.00 96.56 102 ALA A C 1
ATOM 834 O O . ALA A 1 102 ? -16.898 -3.508 20.479 1.00 96.56 102 ALA A O 1
ATOM 835 N N . ARG A 1 103 ? -15.757 -5.144 19.473 1.00 97.12 103 ARG A N 1
ATOM 836 C CA . ARG A 1 103 ? -16.098 -6.199 20.449 1.00 97.12 103 ARG A CA 1
ATOM 837 C C . ARG A 1 103 ? -15.238 -6.155 21.695 1.00 97.12 103 ARG A C 1
ATOM 839 O O . ARG A 1 103 ? -15.675 -6.600 22.751 1.00 97.12 103 ARG A O 1
ATOM 846 N N . GLU A 1 104 ? -14.051 -5.600 21.561 1.00 97.50 104 GLU A N 1
ATOM 847 C CA . GLU A 1 104 ? -13.078 -5.442 22.621 1.00 97.50 104 GLU A CA 1
ATOM 848 C C . GLU A 1 104 ? -12.356 -4.106 22.433 1.00 97.50 104 GLU A C 1
ATOM 850 O O . GLU A 1 104 ? -12.087 -3.679 21.303 1.00 97.50 104 GLU A O 1
ATOM 855 N N . ILE A 1 105 ? -12.055 -3.435 23.541 1.00 98.00 105 ILE A N 1
ATOM 856 C CA . ILE A 1 105 ? -11.179 -2.264 23.584 1.00 98.00 105 ILE A CA 1
ATOM 857 C C . ILE A 1 105 ? -9.978 -2.620 24.444 1.00 98.00 105 ILE A C 1
ATOM 859 O O . ILE A 1 105 ? -10.143 -3.092 25.565 1.00 98.00 105 ILE A O 1
ATOM 863 N N . ARG A 1 106 ? -8.775 -2.350 23.934 1.00 98.38 106 ARG A N 1
ATOM 864 C CA . ARG A 1 106 ? -7.512 -2.506 24.658 1.00 98.38 106 ARG A CA 1
ATOM 865 C C . ARG A 1 106 ? -6.714 -1.216 24.611 1.00 98.38 106 ARG A C 1
ATOM 867 O O . ARG A 1 106 ? -6.580 -0.614 23.547 1.00 98.38 106 ARG A O 1
ATOM 874 N N . ILE A 1 107 ? -6.154 -0.811 25.743 1.00 98.06 107 ILE A N 1
ATOM 875 C CA . ILE A 1 107 ? -5.241 0.328 25.836 1.00 98.06 107 ILE A CA 1
ATOM 876 C C . ILE A 1 107 ? -3.877 -0.186 26.260 1.00 98.06 107 ILE A C 1
ATOM 878 O O . ILE A 1 107 ? -3.734 -0.870 27.274 1.00 98.06 107 ILE A O 1
ATOM 882 N N . TYR A 1 108 ? -2.877 0.196 25.483 1.00 97.50 108 TYR A N 1
ATOM 883 C CA . TYR A 1 108 ? -1.489 -0.140 25.706 1.00 97.50 108 TYR A CA 1
ATOM 884 C C . TYR A 1 108 ? -0.692 1.104 26.080 1.00 97.50 108 TYR A C 1
ATOM 886 O O . TYR A 1 108 ? -0.886 2.180 25.505 1.00 97.50 108 TYR A O 1
ATOM 894 N N . GLN A 1 109 ? 0.241 0.938 27.011 1.00 94.88 109 GLN A N 1
ATOM 895 C CA . GLN A 1 109 ? 1.262 1.927 27.327 1.00 94.88 109 GLN A CA 1
ATOM 896 C C . GLN A 1 109 ? 2.613 1.438 26.814 1.00 94.88 109 GLN A C 1
ATOM 898 O O . GLN A 1 109 ? 2.978 0.281 27.003 1.00 94.88 109 GLN A O 1
ATOM 903 N N . ARG A 1 110 ? 3.371 2.318 26.165 1.00 92.50 110 ARG A N 1
ATOM 904 C CA . ARG A 1 110 ? 4.743 2.031 25.756 1.00 92.50 110 ARG A CA 1
ATOM 905 C C . ARG A 1 110 ? 5.688 2.122 26.952 1.00 92.50 110 ARG A C 1
ATOM 907 O O . ARG A 1 110 ? 5.694 3.134 27.655 1.00 92.50 110 ARG A O 1
ATOM 914 N N . ASP A 1 111 ? 6.533 1.108 27.095 1.00 89.00 111 ASP A N 1
ATOM 915 C CA . ASP A 1 111 ? 7.694 1.098 27.982 1.00 89.00 111 ASP A CA 1
ATOM 916 C C . ASP A 1 111 ? 8.945 0.733 27.167 1.00 89.00 111 ASP A C 1
ATOM 918 O O . ASP A 1 111 ? 9.092 -0.379 26.650 1.00 89.00 111 ASP A O 1
ATOM 922 N N . GLY A 1 112 ? 9.813 1.722 26.937 1.00 85.88 112 GLY A N 1
ATOM 923 C CA . GLY A 1 112 ? 10.943 1.601 26.014 1.00 85.88 112 GLY A CA 1
ATOM 924 C C . GLY A 1 112 ? 10.510 1.172 24.603 1.00 85.88 112 GLY A C 1
ATOM 925 O O . GLY A 1 112 ? 9.808 1.914 23.908 1.00 85.88 112 GLY A O 1
ATOM 926 N N . ASN A 1 113 ? 10.942 -0.030 24.199 1.00 85.25 113 ASN A N 1
ATOM 927 C CA . ASN A 1 113 ? 10.642 -0.661 22.902 1.00 85.25 113 ASN A CA 1
ATOM 928 C C . ASN A 1 113 ? 9.511 -1.710 22.965 1.00 85.25 113 ASN A C 1
ATOM 930 O O . ASN A 1 113 ? 9.243 -2.405 21.973 1.00 85.25 113 ASN A O 1
ATOM 934 N N . GLN A 1 114 ? 8.874 -1.845 24.128 1.00 90.50 114 GLN A N 1
ATOM 935 C CA . GLN A 1 114 ? 7.761 -2.751 24.384 1.00 90.50 114 GLN A CA 1
ATOM 936 C C . GLN A 1 114 ? 6.470 -1.973 24.633 1.00 90.50 114 GLN A C 1
ATOM 938 O O . GLN A 1 114 ? 6.476 -0.754 24.813 1.00 90.50 114 GLN A O 1
ATOM 943 N N . ILE A 1 115 ? 5.351 -2.691 24.604 1.00 95.38 115 ILE A N 1
ATOM 944 C CA . ILE A 1 115 ? 4.056 -2.174 25.038 1.00 95.38 115 ILE A CA 1
ATOM 945 C C . ILE A 1 115 ? 3.463 -3.116 26.078 1.00 95.38 115 ILE A C 1
ATOM 947 O O . ILE A 1 115 ? 3.579 -4.332 25.952 1.00 95.38 115 ILE A O 1
ATOM 951 N N . GLU A 1 116 ? 2.811 -2.542 27.075 1.00 96.75 116 GLU A N 1
ATOM 952 C CA . GLU A 1 116 ? 2.116 -3.247 28.143 1.00 96.75 116 GLU A CA 1
ATOM 953 C C . GLU A 1 116 ? 0.616 -2.975 28.028 1.00 96.75 116 GLU A C 1
ATOM 955 O O . GLU A 1 116 ? 0.205 -1.832 27.815 1.00 96.75 116 GLU A O 1
ATOM 960 N N . LEU A 1 117 ? -0.205 -4.022 28.138 1.00 97.44 117 LEU A N 1
ATOM 961 C CA . LEU A 1 117 ? -1.657 -3.881 28.206 1.00 97.44 117 LEU A CA 1
ATOM 962 C C . LEU A 1 117 ? -2.028 -3.343 29.590 1.00 97.44 117 LEU A C 1
ATOM 964 O O . LEU A 1 117 ? -1.905 -4.058 30.578 1.00 97.44 117 LEU A O 1
ATOM 968 N N . ILE A 1 118 ? -2.510 -2.105 29.650 1.00 97.44 118 ILE A N 1
ATOM 969 C CA . ILE A 1 118 ? -2.851 -1.441 30.918 1.00 97.44 118 ILE A CA 1
ATOM 970 C C . ILE A 1 118 ? -4.356 -1.399 31.185 1.00 97.44 118 ILE A C 1
ATOM 972 O O . ILE A 1 118 ? -4.775 -1.099 32.299 1.00 97.44 118 ILE A O 1
ATOM 976 N N . PHE A 1 119 ? -5.176 -1.676 30.169 1.00 98.12 119 PHE A N 1
ATOM 977 C CA . PHE A 1 119 ? -6.629 -1.730 30.297 1.00 98.12 119 PHE A CA 1
ATOM 978 C C . PHE A 1 119 ? -7.254 -2.535 29.157 1.00 98.12 119 PHE A C 1
ATOM 980 O O . PHE A 1 119 ? -6.849 -2.398 28.000 1.00 98.12 119 PHE A O 1
ATOM 987 N N . SER A 1 120 ? -8.291 -3.312 29.470 1.00 97.62 120 SER A N 1
ATOM 988 C CA . SER A 1 120 ? -9.156 -3.950 28.479 1.00 97.62 120 SER A CA 1
ATOM 989 C C . SER A 1 120 ? -10.595 -4.065 28.974 1.00 97.62 120 SER A C 1
ATOM 991 O O . SER A 1 120 ? -10.812 -4.341 30.154 1.00 97.62 120 SER A O 1
ATOM 993 N N . CYS A 1 121 ? -11.566 -3.930 28.075 1.00 97.50 121 CYS A N 1
ATOM 994 C CA . CYS A 1 121 ? -12.971 -4.241 28.344 1.00 97.50 121 CYS A CA 1
ATOM 995 C C . CYS A 1 121 ? -13.683 -4.757 27.088 1.00 97.50 121 CYS A C 1
ATOM 997 O O . CYS A 1 121 ? -13.194 -4.595 25.962 1.00 97.50 121 CYS A O 1
ATOM 999 N N . LEU A 1 122 ? -14.855 -5.365 27.275 1.00 97.38 122 LEU A N 1
ATOM 1000 C CA . LEU A 1 122 ? -15.723 -5.732 26.162 1.00 97.38 122 LEU A CA 1
ATOM 1001 C C . LEU A 1 122 ? -16.414 -4.495 25.579 1.00 97.38 122 LEU A C 1
ATOM 1003 O O . LEU A 1 122 ? -16.692 -3.513 26.262 1.00 97.38 122 LEU A O 1
ATOM 1007 N N . GLY A 1 123 ? -16.772 -4.579 24.301 1.00 93.75 123 GLY A N 1
ATOM 1008 C CA . GLY A 1 123 ? -17.461 -3.526 23.556 1.00 93.75 123 GLY A CA 1
ATOM 1009 C C . GLY A 1 123 ? -18.785 -3.082 24.174 1.00 93.75 123 GLY A C 1
ATOM 1010 O O . GLY A 1 123 ? -19.146 -1.914 24.086 1.00 93.75 123 GLY A O 1
ATOM 1011 N N . GLY A 1 124 ? -19.502 -4.006 24.818 1.00 93.56 124 GLY A N 1
ATOM 1012 C CA . GLY A 1 124 ? -20.750 -3.700 25.523 1.00 93.56 124 GLY A CA 1
ATOM 1013 C C . GLY A 1 124 ? -20.545 -2.976 26.857 1.00 93.56 124 GLY A C 1
ATOM 1014 O O . GLY A 1 124 ? -21.487 -2.395 27.372 1.00 93.56 124 GLY A O 1
ATOM 1015 N N . GLU A 1 125 ? -19.325 -2.979 27.398 1.00 95.31 125 GLU A N 1
ATOM 1016 C CA . GLU A 1 125 ? -18.978 -2.381 28.697 1.00 95.31 125 GLU A CA 1
ATOM 1017 C C . GLU A 1 125 ? -18.364 -0.981 28.541 1.00 95.31 125 GLU A C 1
ATOM 1019 O O . GLU A 1 125 ? -17.971 -0.344 29.518 1.00 95.31 125 GLU A O 1
ATOM 1024 N N . VAL A 1 126 ? -18.226 -0.493 27.305 1.00 94.19 126 VAL A N 1
ATOM 1025 C CA . VAL A 1 126 ? -17.503 0.749 26.995 1.00 94.19 126 VAL A CA 1
ATOM 1026 C C . VAL A 1 126 ? -18.147 1.959 27.663 1.00 94.19 126 VAL A C 1
ATOM 1028 O O . VAL A 1 126 ? -17.426 2.816 28.169 1.00 94.19 126 VAL A O 1
ATOM 1031 N N . ASP A 1 127 ? -19.481 2.018 27.706 1.00 93.25 127 ASP A N 1
ATOM 1032 C CA . ASP A 1 127 ? -20.207 3.079 28.412 1.00 93.25 127 ASP A CA 1
ATOM 1033 C C . ASP A 1 127 ? -19.899 3.078 29.912 1.00 93.25 127 ASP A C 1
ATOM 1035 O O . ASP A 1 127 ? -19.572 4.126 30.470 1.00 93.25 127 ASP A O 1
ATOM 1039 N N . ASP A 1 128 ? -19.940 1.908 30.550 1.00 94.06 128 ASP A N 1
ATOM 1040 C CA . ASP A 1 128 ? -19.700 1.758 31.991 1.00 94.06 128 ASP A CA 1
ATOM 1041 C C . ASP A 1 128 ? -18.246 2.075 32.362 1.00 94.06 128 ASP A C 1
ATOM 1043 O O . ASP A 1 128 ? -17.945 2.556 33.457 1.00 94.06 128 ASP A O 1
ATOM 1047 N N . LYS A 1 129 ? -17.325 1.831 31.425 1.00 95.94 129 LYS A N 1
ATOM 1048 C CA . LYS A 1 129 ? -15.882 2.020 31.593 1.00 95.94 129 LYS A CA 1
ATOM 1049 C C . LYS A 1 129 ? -15.351 3.339 31.041 1.00 95.94 129 LYS A C 1
ATOM 1051 O O . LYS A 1 129 ? -14.150 3.598 31.145 1.00 95.94 129 LYS A O 1
ATOM 1056 N N . ILE A 1 130 ? -16.203 4.212 30.502 1.00 95.50 130 ILE A N 1
ATOM 1057 C CA . ILE A 1 130 ? -15.748 5.408 29.780 1.00 95.50 130 ILE A CA 1
ATOM 1058 C C . ILE A 1 130 ? -14.908 6.355 30.646 1.00 95.50 130 ILE A C 1
ATOM 1060 O O . ILE A 1 130 ? -13.927 6.923 30.168 1.00 95.50 130 ILE A O 1
ATOM 1064 N N . GLU A 1 131 ? -15.233 6.493 31.933 1.00 95.12 131 GLU A N 1
ATOM 1065 C CA . GLU A 1 131 ? -14.470 7.340 32.857 1.00 95.12 131 GLU A CA 1
ATOM 1066 C C . GLU A 1 131 ? -13.094 6.743 33.200 1.00 95.12 131 GLU A C 1
ATOM 1068 O O . GLU A 1 131 ? -12.140 7.486 33.429 1.00 95.12 131 GLU A O 1
ATOM 1073 N N . GLU A 1 132 ? -12.953 5.415 33.187 1.00 96.00 132 GLU A N 1
ATOM 1074 C CA . GLU A 1 132 ? -11.669 4.725 33.360 1.00 96.00 132 GLU A CA 1
ATOM 1075 C C . GLU A 1 132 ? -10.778 4.933 32.124 1.00 96.00 132 GLU A C 1
ATOM 1077 O O . GLU A 1 132 ? -9.646 5.403 32.243 1.00 96.00 132 GLU A O 1
ATOM 1082 N N . ILE A 1 133 ? -11.338 4.734 30.925 1.00 95.81 133 ILE A N 1
ATOM 1083 C CA . ILE A 1 133 ? -10.674 5.009 29.638 1.00 95.81 133 ILE A CA 1
ATOM 1084 C C . ILE A 1 133 ? -10.225 6.480 29.576 1.00 95.81 133 ILE A C 1
ATOM 1086 O O . ILE A 1 133 ? -9.083 6.784 29.224 1.00 95.81 133 ILE A O 1
ATOM 1090 N N . LYS A 1 134 ? -11.090 7.416 29.979 1.00 94.62 134 LYS A N 1
ATOM 1091 C CA . LYS A 1 134 ? -10.800 8.856 29.988 1.00 94.62 134 LYS A CA 1
ATOM 1092 C C . LYS A 1 134 ? -9.695 9.238 30.974 1.00 94.62 134 LYS A C 1
ATOM 1094 O O . LYS A 1 134 ? -8.910 10.142 30.682 1.00 94.62 134 LYS A O 1
ATOM 1099 N N . LYS A 1 135 ? -9.577 8.560 32.118 1.00 93.00 135 LYS A N 1
ATOM 1100 C CA . LYS A 1 135 ? -8.450 8.766 33.046 1.00 93.00 135 LYS A CA 1
ATOM 1101 C C . LYS A 1 135 ? -7.112 8.340 32.439 1.00 93.00 135 LYS A C 1
ATOM 1103 O O . LYS A 1 135 ? -6.109 8.989 32.711 1.00 93.00 135 LYS A O 1
ATOM 1108 N N . LEU A 1 136 ? -7.103 7.307 31.598 1.00 92.69 136 LEU A N 1
ATOM 1109 C CA . LEU A 1 136 ? -5.884 6.797 30.965 1.00 92.69 136 LEU A CA 1
ATOM 1110 C C . LEU A 1 136 ? -5.463 7.622 29.745 1.00 92.69 136 LEU A C 1
ATOM 1112 O O . LEU A 1 136 ? -4.328 8.084 29.667 1.00 92.69 136 LEU A O 1
ATOM 1116 N N . VAL A 1 137 ? -6.383 7.813 28.797 1.00 93.38 137 VAL A N 1
ATOM 1117 C CA . VAL A 1 137 ? -6.082 8.364 27.461 1.00 93.38 137 VAL A CA 1
ATOM 1118 C C . VAL A 1 137 ? -6.957 9.558 27.082 1.00 93.38 137 VAL A C 1
ATOM 1120 O O . VAL A 1 137 ? -6.960 9.994 25.936 1.00 93.38 137 VAL A O 1
ATOM 1123 N N . GLY A 1 138 ? -7.719 10.106 28.028 1.00 91.50 138 GLY A N 1
ATOM 1124 C CA . GLY A 1 138 ? -8.467 11.338 27.812 1.00 91.50 138 GLY A CA 1
ATOM 1125 C C . GLY A 1 138 ? -7.536 12.539 27.682 1.00 91.50 138 GLY A C 1
ATOM 1126 O O . GLY A 1 138 ? -6.508 12.643 28.355 1.00 91.50 138 GLY A O 1
ATOM 1127 N N . ARG A 1 139 ? -7.938 13.498 26.850 1.00 87.81 139 ARG A N 1
ATOM 1128 C CA . ARG A 1 139 ? -7.145 14.687 26.521 1.00 87.81 139 ARG A CA 1
ATOM 1129 C C . ARG A 1 139 ? -6.630 15.446 27.749 1.00 87.81 139 ARG A C 1
ATOM 1131 O O . ARG A 1 139 ? -5.453 15.792 27.822 1.00 87.81 139 ARG A O 1
ATOM 1138 N N . GLU A 1 140 ? -7.503 15.716 28.714 1.00 85.25 140 GLU A N 1
ATOM 1139 C CA . GLU A 1 140 ? -7.131 16.455 29.926 1.00 85.25 140 GLU A CA 1
ATOM 1140 C C . GLU A 1 140 ? -6.200 15.645 30.839 1.00 85.25 140 GLU A C 1
ATOM 1142 O O . GLU A 1 140 ? -5.294 16.205 31.455 1.00 85.25 140 GLU A O 1
ATOM 1147 N N . SER A 1 141 ? -6.361 14.322 30.879 1.00 85.69 141 SER A N 1
ATOM 1148 C CA . SER A 1 141 ? -5.493 13.421 31.644 1.00 85.69 141 SER A CA 1
ATOM 1149 C C . SER A 1 141 ? -4.071 13.414 31.080 1.00 85.69 141 SER A C 1
ATOM 1151 O O . SER A 1 141 ? -3.106 13.578 31.829 1.00 85.69 141 SER A O 1
ATOM 1153 N N . LEU A 1 142 ? -3.931 13.332 29.751 1.00 83.69 142 LEU A N 1
ATOM 1154 C CA . LEU A 1 142 ? -2.625 13.405 29.088 1.00 83.69 142 LEU A CA 1
ATOM 1155 C C . LEU A 1 142 ? -1.942 14.762 29.306 1.00 83.69 142 LEU A C 1
ATOM 1157 O O . LEU A 1 142 ? -0.732 14.805 29.519 1.00 83.69 142 LEU A O 1
ATOM 1161 N N . ARG A 1 143 ? -2.703 15.866 29.327 1.00 78.50 143 ARG A N 1
ATOM 1162 C CA . ARG A 1 143 ? -2.177 17.207 29.645 1.00 78.50 143 ARG A CA 1
ATOM 1163 C C . ARG A 1 143 ? -1.638 17.315 31.071 1.00 78.50 143 ARG A C 1
ATOM 1165 O O . ARG A 1 143 ? -0.537 17.827 31.260 1.00 78.50 143 ARG A O 1
ATOM 1172 N N . LYS A 1 144 ? -2.389 16.828 32.063 1.00 70.88 144 LYS A N 1
ATOM 1173 C CA . LYS A 1 144 ? -2.019 16.936 33.487 1.00 70.88 144 LYS A CA 1
ATOM 1174 C C . LYS A 1 144 ? -0.733 16.186 33.829 1.00 70.88 144 LYS A C 1
ATOM 1176 O O . LYS A 1 144 ? 0.081 16.699 34.595 1.00 70.88 144 LYS A O 1
ATOM 1181 N N . ASN A 1 145 ? -0.522 15.026 33.207 1.00 62.25 145 ASN A N 1
ATOM 1182 C CA . ASN A 1 145 ? 0.679 14.211 33.401 1.00 62.25 145 ASN A CA 1
ATOM 1183 C C . ASN A 1 145 ? 1.969 14.883 32.888 1.00 62.25 145 ASN A C 1
ATOM 1185 O O . ASN A 1 145 ? 3.059 14.452 33.258 1.00 62.25 145 ASN A O 1
ATOM 1189 N N . LEU A 1 146 ? 1.872 15.932 32.057 1.00 57.88 146 LEU A N 1
ATOM 1190 C CA . LEU A 1 146 ? 3.025 16.759 31.683 1.00 57.88 146 LEU A CA 1
ATOM 1191 C C . LEU A 1 146 ? 3.331 17.836 32.730 1.00 57.88 146 LEU A C 1
ATOM 1193 O O . LEU A 1 146 ? 4.492 18.036 33.072 1.00 57.88 146 LEU A O 1
ATOM 1197 N N . SER A 1 147 ? 2.300 18.504 33.259 1.00 50.53 147 SER A N 1
ATOM 1198 C CA . SER A 1 147 ? 2.455 19.582 34.249 1.00 50.53 147 SER A CA 1
ATOM 1199 C C . SER A 1 147 ? 2.980 19.113 35.610 1.00 50.53 147 SER A C 1
ATOM 1201 O O . SER A 1 147 ? 3.532 19.915 36.351 1.00 50.53 147 SER A O 1
ATOM 1203 N N 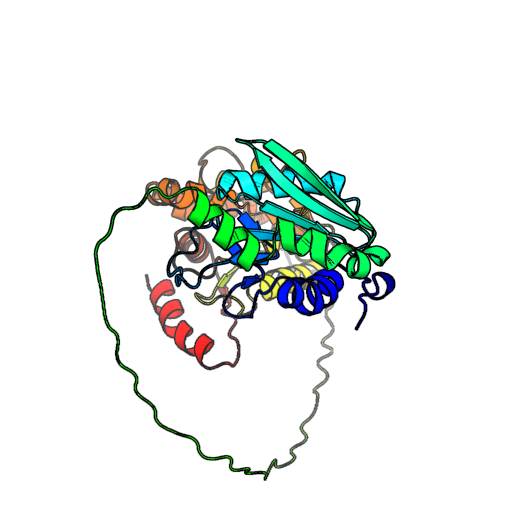. SER A 1 148 ? 2.851 17.825 35.944 1.00 46.44 148 SER A N 1
ATOM 1204 C CA . SER A 1 148 ? 3.432 17.244 37.164 1.00 46.44 148 SER A CA 1
ATOM 1205 C C . SER A 1 148 ? 4.932 16.931 37.058 1.00 46.44 148 SER A C 1
ATOM 1207 O O . SER A 1 148 ? 5.544 16.620 38.073 1.00 46.44 148 SER A O 1
ATOM 1209 N N . ASN A 1 149 ? 5.526 17.013 35.859 1.00 41.44 149 ASN A N 1
ATOM 1210 C CA . ASN A 1 149 ? 6.936 16.685 35.599 1.00 41.44 149 ASN A CA 1
ATOM 1211 C C . ASN A 1 149 ? 7.806 17.905 35.247 1.00 41.44 149 ASN A C 1
ATOM 1213 O O . ASN A 1 149 ? 8.977 17.746 34.908 1.00 41.44 149 ASN A O 1
ATOM 1217 N N . THR A 1 150 ? 7.263 19.120 35.327 1.00 33.84 150 THR A N 1
ATOM 1218 C CA . THR A 1 150 ? 8.010 20.361 35.091 1.00 33.84 150 THR A CA 1
ATOM 1219 C C . THR A 1 150 ? 8.198 21.114 36.401 1.00 33.84 150 THR A C 1
ATOM 1221 O O . THR A 1 150 ? 7.273 21.765 36.881 1.00 33.84 150 THR A O 1
ATOM 1224 N N . THR A 1 151 ? 9.403 21.036 36.968 1.00 28.95 151 THR A N 1
ATOM 1225 C CA . THR A 1 151 ? 9.918 22.056 37.887 1.00 28.95 151 THR A CA 1
ATOM 1226 C C . THR A 1 151 ? 9.901 23.416 37.192 1.00 28.95 151 THR A C 1
ATOM 1228 O O . THR A 1 151 ? 10.256 23.533 36.019 1.00 28.95 151 THR A O 1
ATOM 1231 N N . GLU A 1 152 ? 9.440 24.424 37.924 1.00 28.86 152 GLU A N 1
ATOM 1232 C CA . GLU A 1 152 ? 9.250 25.798 37.472 1.00 28.86 152 GLU A CA 1
ATOM 1233 C C . GLU A 1 152 ? 10.534 26.436 36.920 1.00 28.86 152 GLU A C 1
ATOM 1235 O O . GLU A 1 152 ? 11.591 26.401 37.550 1.00 28.86 152 GLU A O 1
ATOM 1240 N N . THR A 1 153 ? 10.390 27.153 35.806 1.00 24.56 153 THR A N 1
ATOM 1241 C CA . THR A 1 153 ? 11.147 28.381 35.544 1.00 24.56 153 THR A CA 1
ATOM 1242 C C . THR A 1 153 ? 10.170 29.443 35.031 1.00 24.56 153 THR A C 1
ATOM 1244 O O . THR A 1 153 ? 9.449 29.189 34.064 1.00 24.56 153 THR A O 1
ATOM 1247 N N . PRO A 1 154 ? 10.082 30.622 35.674 1.00 32.00 154 PRO A N 1
ATOM 1248 C CA . PRO A 1 154 ? 9.158 31.671 35.269 1.00 32.00 154 PRO A CA 1
ATOM 1249 C C . PRO A 1 154 ? 9.780 32.535 34.168 1.00 32.00 154 PRO A C 1
ATOM 1251 O O . PRO A 1 154 ? 10.885 33.049 34.327 1.00 32.00 154 PRO A O 1
ATOM 1254 N N . GLY A 1 155 ? 9.046 32.757 33.079 1.00 26.78 155 GLY A N 1
ATOM 1255 C CA . GLY A 1 155 ? 9.426 33.762 32.088 1.00 26.78 155 GLY A CA 1
ATOM 1256 C C . GLY A 1 155 ? 8.778 33.547 30.732 1.00 26.78 155 GLY A C 1
ATOM 1257 O O . GLY A 1 155 ? 9.277 32.780 29.926 1.00 26.78 155 GLY A O 1
ATOM 1258 N N . GLU A 1 156 ? 7.648 34.208 30.509 1.00 25.95 156 GLU A N 1
ATOM 1259 C CA . GLU A 1 156 ? 7.478 35.244 29.479 1.00 25.95 156 GLU A CA 1
ATOM 1260 C C . GLU A 1 156 ? 5.987 35.414 29.188 1.00 25.95 156 GLU A C 1
ATOM 1262 O O . GLU A 1 156 ? 5.300 34.550 28.645 1.00 25.95 156 GLU A O 1
ATOM 1267 N N . LYS A 1 157 ? 5.481 36.573 29.612 1.00 29.64 157 LYS A N 1
ATOM 1268 C CA . LYS A 1 157 ? 4.198 37.104 29.176 1.00 29.64 157 LYS A CA 1
ATOM 1269 C C . LYS A 1 157 ? 4.317 37.423 27.688 1.00 29.64 157 LYS A C 1
ATOM 1271 O O . LYS A 1 157 ? 5.173 38.217 27.312 1.00 29.64 157 LYS A O 1
ATOM 1276 N N . ALA A 1 158 ? 3.415 36.887 26.882 1.00 25.89 158 ALA A N 1
ATOM 1277 C CA . ALA A 1 158 ? 3.089 37.468 25.590 1.00 25.89 158 ALA A CA 1
ATOM 1278 C C . ALA A 1 158 ? 1.567 37.577 25.505 1.00 25.89 158 ALA A C 1
ATOM 1280 O O . ALA A 1 158 ? 0.850 36.587 25.352 1.00 25.89 158 ALA A O 1
ATOM 1281 N N . GLU A 1 159 ? 1.099 38.804 25.709 1.00 27.83 159 GLU A N 1
ATOM 1282 C CA . GLU A 1 159 ? -0.249 39.259 25.399 1.00 27.83 159 GLU A CA 1
ATOM 1283 C C . GLU A 1 159 ? -0.553 39.003 23.920 1.00 27.83 159 GLU A C 1
ATOM 1285 O O . GLU A 1 159 ? 0.275 39.300 23.060 1.00 27.83 159 GLU A O 1
ATOM 1290 N N . VAL A 1 160 ? -1.759 38.520 23.613 1.00 24.62 160 VAL A N 1
ATOM 1291 C CA . VAL A 1 160 ? -2.356 38.728 22.291 1.00 24.62 160 VAL A CA 1
ATOM 1292 C C . VAL A 1 160 ? -3.821 39.113 22.464 1.00 24.62 160 VAL A C 1
ATOM 1294 O O . VAL A 1 160 ? -4.613 38.416 23.095 1.00 24.62 160 VAL A O 1
ATOM 1297 N N . SER A 1 161 ? -4.101 40.278 21.897 1.00 25.14 161 SER A N 1
ATOM 1298 C CA . SER A 1 161 ? -5.335 41.043 21.805 1.00 25.14 161 SER A CA 1
ATOM 1299 C C . SER A 1 161 ? -6.541 40.286 21.246 1.00 25.14 161 SER A C 1
ATOM 1301 O O . SER A 1 161 ? -6.438 39.566 20.251 1.00 25.14 161 SER A O 1
ATOM 1303 N N . GLU A 1 162 ? -7.706 40.577 21.825 1.00 25.17 162 GLU A N 1
ATOM 1304 C CA . GLU A 1 162 ? -9.022 40.360 21.227 1.00 25.17 162 GLU A CA 1
ATOM 1305 C C . GLU A 1 162 ? -9.211 41.204 19.957 1.00 25.17 162 GLU A C 1
ATOM 1307 O O . GLU A 1 162 ? -8.914 42.398 19.936 1.00 25.17 162 GLU A O 1
ATOM 1312 N N . ALA A 1 163 ? -9.800 40.597 18.925 1.00 23.55 163 ALA A N 1
ATOM 1313 C CA . ALA A 1 163 ? -10.564 41.313 17.911 1.00 23.55 163 ALA A CA 1
ATOM 1314 C C . ALA A 1 163 ? -11.839 40.518 17.587 1.00 23.55 163 ALA A C 1
ATOM 1316 O O . ALA A 1 163 ? -11.800 39.409 17.054 1.00 23.55 163 ALA A O 1
ATOM 1317 N N . ILE A 1 164 ? -12.966 41.116 17.965 1.00 24.42 164 ILE A N 1
ATOM 1318 C CA . ILE A 1 164 ? -14.346 40.745 17.643 1.00 24.42 164 ILE A CA 1
ATOM 1319 C C . ILE A 1 164 ? -14.717 41.389 16.298 1.00 24.42 164 ILE A C 1
ATOM 1321 O O . ILE A 1 164 ? -14.443 42.571 16.119 1.00 24.42 164 ILE A O 1
ATOM 1325 N N . ALA A 1 165 ? -15.396 40.652 15.409 1.00 23.58 165 ALA A N 1
ATOM 1326 C CA . ALA A 1 165 ? -16.348 41.161 14.399 1.00 23.58 165 ALA A CA 1
ATOM 1327 C C . ALA A 1 165 ? -16.989 39.950 13.676 1.00 23.58 165 ALA A C 1
ATOM 1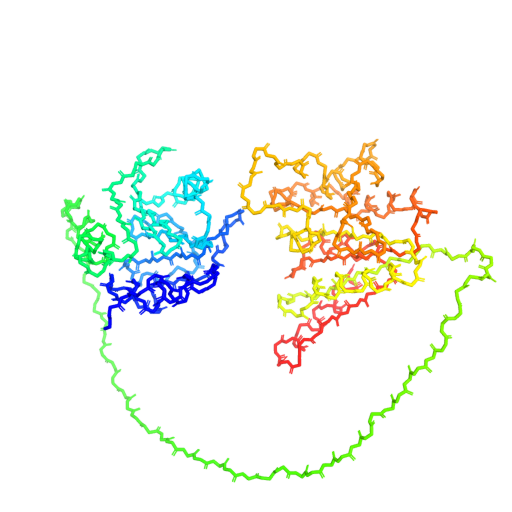329 O O . ALA A 1 165 ? -16.303 39.237 12.954 1.00 23.58 165 ALA A O 1
ATOM 1330 N N . THR A 1 166 ? -18.170 39.474 14.087 1.00 24.16 166 THR A N 1
ATOM 1331 C CA . THR A 1 166 ? -19.548 39.849 13.671 1.00 24.16 166 THR A CA 1
ATOM 1332 C C . THR A 1 166 ? -20.112 39.057 12.482 1.00 24.16 166 THR A C 1
ATOM 1334 O O . THR A 1 166 ? -19.423 38.731 11.525 1.00 24.16 166 THR A O 1
ATOM 1337 N N . GLN A 1 167 ? -21.395 38.722 12.646 1.00 25.45 167 GLN A N 1
ATOM 1338 C CA . GLN A 1 167 ? -22.281 37.867 11.852 1.00 25.45 167 GLN A CA 1
ATOM 1339 C C . GLN A 1 167 ? -22.743 38.486 10.513 1.00 25.45 167 GLN A C 1
ATOM 1341 O O . GLN A 1 167 ? -22.489 39.656 10.243 1.00 25.45 167 GLN A O 1
ATOM 1346 N N . SER A 1 168 ? -23.561 37.687 9.806 1.00 25.36 168 SER A N 1
ATOM 1347 C CA . SER A 1 168 ? -24.439 37.951 8.644 1.00 25.36 168 SER A CA 1
ATOM 1348 C C . SER A 1 168 ? -23.844 37.526 7.290 1.00 25.36 168 SER A C 1
ATOM 1350 O O . SER A 1 168 ? -22.671 37.748 7.040 1.00 25.36 168 SER A O 1
ATOM 1352 N N . GLU A 1 169 ? -24.547 36.877 6.357 1.00 26.34 169 GLU A N 1
ATOM 1353 C CA . GLU A 1 169 ? -25.986 36.651 6.199 1.00 26.34 169 GLU A CA 1
ATOM 1354 C C . GLU A 1 169 ? -26.210 35.523 5.167 1.00 26.34 169 GLU A C 1
ATOM 1356 O O . GLU A 1 169 ? -25.460 35.382 4.200 1.00 26.34 169 GLU A O 1
ATOM 1361 N N . THR A 1 170 ? -27.249 34.720 5.373 1.00 23.12 170 THR A N 1
ATOM 1362 C CA . THR A 1 170 ? -27.758 33.678 4.472 1.00 23.12 170 THR A CA 1
ATOM 1363 C C . THR A 1 170 ? -28.518 34.306 3.300 1.00 23.12 170 THR A C 1
ATOM 1365 O O . THR A 1 170 ? -29.380 35.146 3.550 1.00 23.12 170 THR A O 1
ATOM 1368 N N . ARG A 1 171 ? -28.320 33.845 2.053 1.00 25.92 171 ARG A N 1
ATOM 1369 C CA . ARG A 1 171 ? -29.343 33.949 0.989 1.00 25.92 171 ARG A CA 1
ATOM 1370 C C . ARG A 1 171 ? -29.350 32.732 0.065 1.00 25.92 171 ARG A C 1
ATOM 1372 O O . ARG A 1 171 ? -28.331 32.354 -0.503 1.00 25.92 171 ARG A O 1
ATOM 1379 N N . GLU A 1 172 ? -30.544 32.163 -0.058 1.00 26.19 172 GLU A N 1
ATOM 1380 C CA . GLU A 1 172 ? -30.981 31.206 -1.071 1.00 26.19 172 GLU A CA 1
ATOM 1381 C C . GLU A 1 172 ? -30.942 31.829 -2.470 1.00 26.19 172 GLU A C 1
ATOM 1383 O O . GLU A 1 172 ? -31.375 32.968 -2.634 1.00 26.19 172 GLU A O 1
ATOM 1388 N N . ILE A 1 173 ? -30.548 31.046 -3.481 1.00 25.55 173 ILE A N 1
ATOM 1389 C CA . ILE A 1 173 ? -31.097 31.164 -4.839 1.00 25.55 173 ILE A CA 1
ATOM 1390 C C . ILE A 1 173 ? -31.286 29.750 -5.402 1.00 25.55 173 ILE A C 1
ATOM 1392 O O . ILE A 1 173 ? -30.331 29.051 -5.734 1.00 25.55 173 ILE A O 1
ATOM 1396 N N . VAL A 1 174 ? -32.553 29.353 -5.503 1.00 24.45 174 VAL A N 1
ATOM 1397 C CA . VAL A 1 174 ? -33.060 28.286 -6.371 1.00 24.45 174 VAL A CA 1
ATOM 1398 C C . VAL A 1 174 ? -33.399 28.924 -7.717 1.00 24.45 174 VAL A C 1
ATOM 1400 O O . VAL A 1 174 ? -34.099 29.935 -7.732 1.00 24.45 174 VAL A O 1
ATOM 1403 N N . SER A 1 175 ? -32.942 28.347 -8.834 1.00 25.45 175 SER A N 1
ATOM 1404 C CA . SER A 1 175 ? -33.757 28.063 -10.037 1.00 25.45 175 SER A CA 1
ATOM 1405 C C . SER A 1 175 ? -32.919 27.795 -11.299 1.00 25.45 175 SER A C 1
ATOM 1407 O O . SER A 1 175 ? -31.897 28.431 -11.540 1.00 25.45 175 SER A O 1
ATOM 1409 N N . ASN A 1 176 ? -33.467 26.889 -12.119 1.00 26.86 176 ASN A N 1
ATOM 1410 C CA . ASN A 1 176 ? -33.259 26.667 -13.559 1.00 26.86 176 ASN A CA 1
ATOM 1411 C C . ASN A 1 176 ? -32.219 25.621 -13.998 1.00 26.86 176 ASN A C 1
ATOM 1413 O O . ASN A 1 176 ? -31.099 25.935 -14.390 1.00 26.86 176 ASN A O 1
ATOM 1417 N N . ILE A 1 177 ? -32.683 24.367 -14.053 1.00 26.56 177 ILE A N 1
ATOM 1418 C CA . ILE A 1 177 ? -32.142 23.292 -14.898 1.00 26.56 177 ILE A CA 1
ATOM 1419 C C . ILE A 1 177 ? -33.027 23.206 -16.154 1.00 26.56 177 ILE A C 1
ATOM 1421 O O . ILE A 1 177 ? -34.234 23.014 -15.998 1.00 26.56 177 ILE A O 1
ATOM 1425 N N . PRO A 1 178 ? -32.488 23.303 -17.382 1.00 29.20 178 PRO A N 1
ATOM 1426 C CA . PRO A 1 178 ? -33.179 22.822 -18.569 1.00 29.20 178 PRO A CA 1
ATOM 1427 C C . PRO A 1 178 ? -32.950 21.314 -18.719 1.00 29.20 178 PRO A C 1
ATOM 1429 O O . PRO A 1 178 ? -31.813 20.840 -18.709 1.00 29.20 178 PRO A O 1
ATOM 1432 N N . GLU A 1 179 ? -34.042 20.569 -18.872 1.00 31.73 179 GLU A N 1
ATOM 1433 C CA . GLU A 1 179 ? -34.034 19.180 -19.322 1.00 31.73 179 GLU A CA 1
ATOM 1434 C C . GLU A 1 179 ? -33.429 19.091 -20.726 1.00 31.73 179 GLU A C 1
ATOM 1436 O O . GLU A 1 179 ? -33.880 19.779 -21.642 1.00 31.73 179 GLU A O 1
ATOM 1441 N N . ASN A 1 180 ? -32.453 18.203 -20.924 1.00 32.03 180 ASN A N 1
ATOM 1442 C CA . ASN A 1 180 ? -32.231 17.645 -22.250 1.00 32.03 180 ASN A CA 1
ATOM 1443 C C . ASN A 1 180 ? -31.793 16.180 -22.156 1.00 32.03 180 ASN A C 1
ATOM 1445 O O . ASN A 1 180 ? -30.741 15.845 -21.612 1.00 32.03 180 ASN A O 1
ATOM 1449 N N . GLN A 1 181 ? -32.670 15.312 -22.654 1.00 35.81 181 GLN A N 1
ATOM 1450 C CA . GLN A 1 181 ? -32.474 13.880 -22.827 1.00 35.81 181 GLN A CA 1
ATOM 1451 C C . GLN A 1 181 ? -31.660 13.636 -24.099 1.00 35.81 181 GLN A C 1
ATOM 1453 O O . GLN A 1 181 ? -32.160 13.965 -25.167 1.00 35.81 181 GLN A O 1
ATOM 1458 N N . GLU A 1 182 ? -30.507 12.960 -24.038 1.00 31.47 182 GLU A N 1
ATOM 1459 C CA . GLU A 1 182 ? -29.937 12.311 -25.231 1.00 31.47 182 GLU A CA 1
ATOM 1460 C C . GLU A 1 182 ? -29.263 10.958 -24.923 1.00 31.47 182 GLU A C 1
ATOM 1462 O O . GLU A 1 182 ? -28.196 10.867 -24.325 1.00 31.47 182 GLU A O 1
ATOM 1467 N N . LYS A 1 183 ? -29.966 9.903 -25.363 1.00 26.78 183 LYS A N 1
ATOM 1468 C CA . LYS A 1 183 ? -29.510 8.683 -26.060 1.00 26.78 183 LYS A CA 1
ATOM 1469 C C . LYS A 1 183 ? -28.211 8.001 -25.596 1.00 26.78 183 LYS A C 1
ATOM 1471 O O . LYS A 1 183 ? -27.117 8.296 -26.067 1.00 26.78 183 LYS A O 1
ATOM 1476 N N . LEU A 1 184 ? -28.388 6.918 -24.835 1.00 26.70 184 LEU A N 1
ATOM 1477 C CA . LEU A 1 184 ? -27.444 5.799 -24.764 1.00 26.70 184 LEU A CA 1
ATOM 1478 C C . LEU A 1 184 ? -27.347 5.123 -26.142 1.00 26.70 184 LEU A C 1
ATOM 1480 O O . LEU A 1 184 ? -28.298 4.498 -26.610 1.00 26.70 184 LEU A O 1
ATOM 1484 N N . VAL A 1 185 ? -26.197 5.264 -26.798 1.00 27.92 185 VAL A N 1
ATOM 1485 C CA . VAL A 1 185 ? -25.838 4.485 -27.987 1.00 27.92 185 VAL A CA 1
ATOM 1486 C C . VAL A 1 185 ? -25.269 3.150 -27.506 1.00 27.92 185 VAL A C 1
ATOM 1488 O O . VAL A 1 185 ? -24.185 3.107 -26.926 1.00 27.92 185 VAL A O 1
ATOM 1491 N N . ASN A 1 186 ? -26.005 2.062 -27.739 1.00 28.44 186 ASN A N 1
ATOM 1492 C CA . ASN A 1 186 ? -25.502 0.699 -27.576 1.00 28.44 186 ASN A CA 1
ATOM 1493 C C . ASN A 1 186 ? -24.396 0.448 -28.609 1.00 28.44 186 ASN A C 1
ATOM 1495 O O . ASN A 1 186 ? -24.673 0.289 -29.796 1.00 28.44 186 ASN A O 1
ATOM 1499 N N . LEU A 1 187 ? -23.145 0.407 -28.154 1.00 31.64 187 LEU A N 1
ATOM 1500 C CA . LEU A 1 187 ? -22.006 -0.107 -28.913 1.00 31.64 187 LEU A CA 1
ATOM 1501 C C . LEU A 1 187 ? -21.696 -1.526 -28.427 1.00 31.64 187 LEU A C 1
ATOM 1503 O O . LEU A 1 187 ? -20.672 -1.776 -27.794 1.00 31.64 187 LEU A O 1
ATOM 1507 N N . GLU A 1 188 ? -22.588 -2.467 -28.730 1.00 31.05 188 GLU A N 1
ATOM 1508 C CA . GLU A 1 188 ? -22.169 -3.859 -28.864 1.00 31.05 188 GLU A CA 1
ATOM 1509 C C . GLU A 1 188 ? -21.396 -3.946 -30.182 1.00 31.05 188 GLU A C 1
ATOM 1511 O O . GLU A 1 188 ? -21.961 -3.832 -31.266 1.00 31.05 188 GLU A O 1
ATOM 1516 N N . THR A 1 189 ? -20.071 -4.041 -30.087 1.00 34.59 189 THR A N 1
ATOM 1517 C CA . THR A 1 189 ? -19.230 -4.402 -31.229 1.00 34.59 189 THR A CA 1
ATOM 1518 C C . THR A 1 189 ? -18.654 -5.778 -30.956 1.00 34.59 189 THR A C 1
ATOM 1520 O O . THR A 1 189 ? -17.932 -5.984 -29.978 1.00 34.59 189 THR A O 1
ATOM 1523 N N . ASP A 1 190 ? -19.036 -6.712 -31.822 1.00 32.03 190 ASP A N 1
ATOM 1524 C CA . ASP A 1 190 ? -18.570 -8.090 -31.889 1.00 32.03 190 ASP A CA 1
ATOM 1525 C C . ASP A 1 190 ? -17.037 -8.163 -31.831 1.00 32.03 190 ASP A C 1
ATOM 1527 O O . ASP A 1 190 ? -16.336 -7.866 -32.802 1.00 32.03 190 ASP A O 1
ATOM 1531 N N . PHE A 1 191 ? -16.493 -8.588 -30.690 1.00 38.56 191 PHE A N 1
ATOM 1532 C CA . PHE A 1 191 ? -15.084 -8.958 -30.577 1.00 38.56 191 PHE A CA 1
ATOM 1533 C C . PHE A 1 191 ? -14.944 -10.455 -30.846 1.00 38.56 191 PHE A C 1
ATOM 1535 O O . PHE A 1 191 ? -15.129 -11.287 -29.963 1.00 38.56 191 PHE A O 1
ATOM 1542 N N . ASN A 1 192 ? -14.597 -10.787 -32.087 1.00 33.22 192 ASN A N 1
ATOM 1543 C CA . ASN A 1 192 ? -14.242 -12.140 -32.500 1.00 33.22 192 ASN A CA 1
ATOM 1544 C C . ASN A 1 192 ? -12.763 -12.406 -32.132 1.00 33.22 192 ASN A C 1
ATOM 1546 O O . ASN A 1 192 ? -11.890 -11.692 -32.642 1.00 33.22 192 ASN A O 1
ATOM 1550 N N . PRO A 1 193 ? -12.425 -13.360 -31.243 1.00 48.44 193 PRO A N 1
ATOM 1551 C CA . PRO A 1 193 ? -11.047 -13.552 -30.826 1.00 48.44 193 PRO A CA 1
ATOM 1552 C C . PRO A 1 193 ? -10.309 -14.514 -31.773 1.00 48.44 193 PRO A C 1
ATOM 1554 O O . PRO A 1 193 ? -10.785 -15.598 -32.091 1.00 48.44 193 PRO A O 1
ATOM 1557 N N . ILE A 1 194 ? -9.077 -14.120 -32.114 1.00 50.78 194 ILE A N 1
ATOM 1558 C CA . ILE A 1 194 ? -7.954 -14.975 -32.547 1.00 50.78 194 ILE A CA 1
ATOM 1559 C C . ILE A 1 194 ? -7.949 -15.399 -34.028 1.00 50.78 194 ILE A C 1
ATOM 1561 O O . ILE A 1 194 ? -8.441 -16.457 -34.401 1.00 50.78 194 ILE A O 1
ATOM 1565 N N . ASN A 1 195 ? -7.248 -14.613 -34.857 1.00 40.88 195 ASN A N 1
ATOM 1566 C CA . ASN A 1 195 ? -6.140 -15.084 -35.713 1.00 40.88 195 ASN A CA 1
ATOM 1567 C C . ASN A 1 195 ? -5.629 -13.946 -36.612 1.00 40.88 195 ASN A C 1
ATOM 1569 O O . ASN A 1 195 ? -5.991 -13.841 -37.780 1.00 40.88 195 ASN A O 1
ATOM 1573 N N . GLN A 1 196 ? -4.744 -13.101 -36.085 1.00 42.62 196 GLN A N 1
ATOM 1574 C CA . GLN A 1 196 ? -3.822 -12.339 -36.926 1.00 42.62 196 GLN A CA 1
ATOM 1575 C C . GLN A 1 196 ? -2.426 -12.444 -36.319 1.00 42.62 196 GLN A C 1
ATOM 1577 O O . GLN A 1 196 ? -2.228 -12.232 -35.125 1.00 42.62 196 GLN A O 1
ATOM 1582 N N . SER A 1 197 ? -1.489 -12.873 -37.159 1.00 41.84 197 SER A N 1
ATOM 1583 C CA . SER A 1 197 ? -0.057 -13.050 -36.920 1.00 41.84 197 SER A CA 1
ATOM 1584 C C . SER A 1 197 ? 0.503 -12.170 -35.795 1.00 41.84 197 SER A C 1
ATOM 1586 O O . SER A 1 197 ? 0.532 -10.946 -35.926 1.00 41.84 197 SER A O 1
ATOM 1588 N N . ARG A 1 198 ? 0.990 -12.789 -34.710 1.00 48.53 198 ARG A N 1
ATOM 1589 C CA . ARG A 1 198 ? 1.674 -12.113 -33.596 1.00 48.53 198 ARG A CA 1
ATOM 1590 C C . ARG A 1 198 ? 2.954 -11.417 -34.081 1.00 48.53 198 ARG A C 1
ATOM 1592 O O . ARG A 1 198 ? 4.047 -11.967 -34.033 1.00 48.53 198 ARG A O 1
ATOM 1599 N N . ARG A 1 199 ? 2.788 -10.183 -34.543 1.00 48.44 199 ARG A N 1
ATOM 1600 C CA . ARG A 1 199 ? 3.787 -9.111 -34.554 1.00 48.44 199 ARG A CA 1
ATOM 1601 C C . ARG A 1 199 ? 3.125 -7.861 -33.979 1.00 48.44 199 ARG A C 1
ATOM 1603 O O . ARG A 1 199 ? 2.994 -6.858 -34.665 1.00 48.44 199 ARG A O 1
ATOM 1610 N N . ASN A 1 200 ? 2.663 -7.935 -32.735 1.00 59.44 200 ASN A N 1
ATOM 1611 C CA . ASN A 1 200 ? 2.424 -6.719 -31.967 1.00 59.44 200 ASN A CA 1
ATOM 1612 C C . ASN A 1 200 ? 3.590 -6.574 -31.001 1.00 59.44 200 ASN A C 1
ATOM 1614 O O . ASN A 1 200 ? 3.810 -7.443 -30.163 1.00 59.44 200 ASN A O 1
ATOM 1618 N N . SER A 1 201 ? 4.366 -5.506 -31.180 1.00 84.50 201 SER A N 1
ATOM 1619 C CA . SER A 1 201 ? 5.351 -5.077 -30.196 1.00 84.50 201 SER A CA 1
ATOM 1620 C C . SER A 1 201 ? 4.635 -4.784 -28.879 1.00 84.50 201 SER A C 1
ATOM 1622 O O . SER A 1 201 ? 3.575 -4.150 -28.894 1.00 84.50 201 SER A O 1
ATOM 1624 N N . MET A 1 202 ? 5.220 -5.230 -27.767 1.00 96.50 202 MET A N 1
ATOM 1625 C CA . MET A 1 202 ? 4.811 -4.842 -26.417 1.00 96.50 202 MET A CA 1
ATOM 1626 C C . MET A 1 202 ? 4.576 -3.328 -26.351 1.00 96.50 202 MET A C 1
ATOM 1628 O O . MET A 1 202 ? 5.407 -2.561 -26.833 1.00 96.50 202 MET A O 1
ATOM 1632 N N . LYS A 1 203 ? 3.450 -2.910 -25.767 1.00 97.81 203 LYS A N 1
ATOM 1633 C CA . LYS A 1 203 ? 3.122 -1.494 -25.551 1.00 97.81 203 LYS A CA 1
ATOM 1634 C C . LYS A 1 203 ? 3.226 -1.155 -24.078 1.00 97.81 203 LYS A C 1
ATOM 1636 O O . LYS A 1 203 ? 2.551 -1.790 -23.271 1.00 97.81 203 LYS A O 1
ATOM 1641 N N . VAL A 1 204 ? 4.007 -0.141 -23.733 1.00 98.44 204 VAL A N 1
ATOM 1642 C CA . VAL A 1 204 ? 4.134 0.355 -22.362 1.00 98.44 204 VAL A CA 1
ATOM 1643 C C . VAL A 1 204 ? 3.275 1.599 -22.167 1.00 98.44 204 VAL A C 1
ATOM 1645 O O . VAL A 1 204 ? 3.380 2.568 -22.914 1.00 98.44 204 VAL A O 1
ATOM 1648 N N . ILE A 1 205 ? 2.399 1.559 -21.169 1.00 98.69 205 ILE A N 1
ATOM 1649 C CA . ILE A 1 205 ? 1.422 2.592 -20.843 1.00 98.69 205 ILE A CA 1
ATOM 1650 C C . ILE A 1 205 ? 1.630 2.992 -19.385 1.00 98.69 205 ILE A C 1
ATOM 1652 O O . ILE A 1 205 ? 1.451 2.179 -18.480 1.00 98.69 205 ILE A O 1
ATOM 1656 N N . ALA A 1 206 ? 1.962 4.253 -19.143 1.00 98.31 206 ALA A N 1
ATOM 1657 C CA . ALA A 1 206 ? 2.029 4.816 -17.805 1.00 98.31 206 ALA A CA 1
ATOM 1658 C C . ALA A 1 206 ? 0.752 5.599 -17.511 1.00 98.31 206 ALA A C 1
ATOM 1660 O O . ALA A 1 206 ? 0.239 6.319 -18.371 1.00 98.31 206 ALA A O 1
ATOM 1661 N N . VAL A 1 207 ? 0.258 5.486 -16.282 1.00 98.00 207 VAL A N 1
ATOM 1662 C CA . VAL A 1 207 ? -0.842 6.312 -15.783 1.00 98.00 207 VAL A CA 1
ATOM 1663 C C . VAL A 1 207 ? -0.259 7.317 -14.802 1.00 98.00 207 VAL A C 1
ATOM 1665 O O . VAL A 1 207 ? 0.189 6.927 -13.725 1.00 98.00 207 VAL A O 1
ATOM 1668 N N . TYR A 1 208 ? -0.239 8.601 -15.164 1.00 95.19 208 TYR A N 1
ATOM 1669 C CA . TYR A 1 208 ? 0.443 9.640 -14.387 1.00 95.19 208 TYR A CA 1
ATOM 1670 C C . TYR A 1 208 ? -0.393 10.896 -14.189 1.00 95.19 208 TYR A C 1
ATOM 1672 O O . TYR A 1 208 ? -1.100 11.359 -15.076 1.00 95.19 208 TYR A O 1
ATOM 1680 N N . HIS A 1 209 ? -0.243 11.469 -13.000 1.00 88.50 209 HIS A N 1
ATOM 1681 C CA . HIS A 1 209 ? -0.677 12.807 -12.638 1.00 88.50 209 HIS A CA 1
ATOM 1682 C C . HIS A 1 209 ? 0.013 13.184 -11.327 1.00 88.50 209 HIS A C 1
ATOM 1684 O O . HIS A 1 209 ? -0.028 12.422 -10.352 1.00 88.50 209 HIS A O 1
ATOM 1690 N N . ASN A 1 210 ? 0.550 14.401 -11.268 1.00 80.00 210 ASN A N 1
ATOM 1691 C CA . ASN A 1 210 ? 1.186 14.987 -10.084 1.00 80.00 210 ASN A CA 1
ATOM 1692 C C . ASN A 1 210 ? 0.229 15.210 -8.887 1.00 80.00 210 ASN A C 1
ATOM 1694 O O . ASN A 1 210 ? 0.671 15.659 -7.836 1.00 80.00 210 ASN A O 1
ATOM 1698 N N . LYS A 1 211 ? -1.075 14.930 -9.031 1.00 79.06 211 LYS A N 1
ATOM 1699 C CA . LYS A 1 211 ? -2.089 15.064 -7.977 1.00 79.06 211 LYS A CA 1
ATOM 1700 C C . LYS A 1 211 ? -2.474 13.682 -7.445 1.00 79.06 211 LYS A C 1
ATOM 1702 O O . LYS A 1 211 ? -2.640 12.719 -8.201 1.00 79.06 211 LYS A O 1
ATOM 1707 N N . GLY A 1 212 ? -2.625 13.575 -6.128 1.00 79.06 212 GLY A N 1
ATOM 1708 C CA . GLY A 1 212 ? -3.202 12.399 -5.472 1.00 79.06 212 GLY A CA 1
ATOM 1709 C C . GLY A 1 212 ? -4.710 12.280 -5.722 1.00 79.06 212 GLY A C 1
ATOM 1710 O O . GLY A 1 212 ? -5.379 13.269 -6.001 1.00 79.06 212 GLY A O 1
ATOM 1711 N N . GLY A 1 213 ? -5.258 11.067 -5.632 1.00 78.12 213 GLY A N 1
ATOM 1712 C CA . GLY A 1 213 ? -6.716 10.863 -5.631 1.00 78.12 213 GLY A CA 1
ATOM 1713 C C . GLY A 1 213 ? -7.448 11.057 -6.967 1.00 78.12 213 GLY A C 1
ATOM 1714 O O . GLY A 1 213 ? -8.668 10.974 -6.991 1.00 78.12 213 GLY A O 1
ATOM 1715 N N . VAL A 1 214 ? -6.743 11.255 -8.086 1.00 81.81 214 VAL A N 1
ATOM 1716 C CA . VAL A 1 214 ? -7.359 11.415 -9.424 1.00 81.81 214 VAL A CA 1
ATOM 1717 C C . VAL A 1 214 ? -7.725 10.092 -10.119 1.00 81.81 214 VAL A C 1
ATOM 1719 O O . VAL A 1 214 ? -8.147 10.092 -11.267 1.00 81.81 214 VAL A O 1
ATOM 1722 N N . GLY A 1 215 ? -7.538 8.948 -9.450 1.00 87.00 215 GLY A N 1
ATOM 1723 C CA . GLY A 1 215 ? -7.895 7.630 -9.994 1.00 87.00 215 GLY A CA 1
ATOM 1724 C C . GLY A 1 215 ? -6.796 6.904 -10.786 1.00 87.00 215 GLY A C 1
ATOM 1725 O O . GLY A 1 215 ? -7.127 6.045 -11.600 1.00 87.00 215 GLY A O 1
ATOM 1726 N N . LYS A 1 216 ? -5.505 7.198 -10.550 1.00 94.00 216 LYS A N 1
ATOM 1727 C CA . LYS A 1 216 ? -4.364 6.511 -11.206 1.00 94.00 216 LYS A CA 1
ATOM 1728 C C . LYS A 1 216 ? -4.380 4.994 -10.999 1.00 94.00 216 LYS A C 1
ATOM 1730 O O . LYS A 1 216 ? -4.644 4.260 -11.944 1.00 94.00 216 LYS A O 1
ATOM 1735 N N . THR A 1 217 ? -4.214 4.546 -9.755 1.00 89.81 217 THR A N 1
ATOM 1736 C CA . THR A 1 217 ? -4.277 3.131 -9.363 1.00 89.81 217 THR A CA 1
ATOM 1737 C C . THR A 1 217 ? -5.561 2.454 -9.847 1.00 89.81 217 THR A C 1
ATOM 1739 O O . THR A 1 217 ? -5.517 1.372 -10.424 1.00 89.81 217 THR A O 1
ATOM 1742 N N . THR A 1 218 ? -6.714 3.118 -9.698 1.00 91.00 218 THR A N 1
ATOM 1743 C CA . THR A 1 218 ? -8.001 2.602 -10.190 1.00 91.00 218 THR A CA 1
ATOM 1744 C C . THR A 1 218 ? -7.973 2.359 -11.696 1.00 91.00 218 THR A C 1
ATOM 1746 O O . THR A 1 218 ? -8.419 1.309 -12.154 1.00 91.00 218 THR A O 1
ATOM 1749 N N . THR A 1 219 ? -7.428 3.301 -12.466 1.00 97.00 219 THR A N 1
ATOM 1750 C CA . THR A 1 219 ? -7.280 3.169 -13.919 1.00 97.00 219 THR A CA 1
ATOM 1751 C C . THR A 1 219 ? -6.337 2.022 -14.263 1.00 97.00 219 THR A C 1
ATOM 1753 O O . THR A 1 219 ? -6.690 1.201 -15.100 1.00 97.00 219 THR A O 1
ATOM 1756 N N . VAL A 1 220 ? -5.184 1.917 -13.594 1.00 98.38 220 VAL A N 1
ATOM 1757 C CA . VAL A 1 220 ? -4.192 0.852 -13.828 1.00 98.38 220 VAL A CA 1
ATOM 1758 C C . VAL A 1 220 ? -4.801 -0.531 -13.626 1.00 98.38 220 VAL A C 1
ATOM 1760 O O . VAL A 1 220 ? -4.760 -1.357 -14.537 1.00 98.38 220 VAL A O 1
ATOM 1763 N N . VAL A 1 221 ? -5.411 -0.768 -12.462 1.00 94.38 221 VAL A N 1
ATOM 1764 C CA . VAL A 1 221 ? -5.983 -2.072 -12.097 1.00 94.38 221 VAL A CA 1
ATOM 1765 C C . VAL A 1 221 ? -7.101 -2.472 -13.063 1.00 94.38 221 VAL A C 1
ATOM 1767 O O . VAL A 1 221 ? -7.105 -3.589 -13.581 1.00 94.38 221 VAL A O 1
ATOM 1770 N N . ASN A 1 222 ? -8.031 -1.558 -13.358 1.00 95.94 222 ASN A N 1
ATOM 1771 C CA . ASN A 1 222 ? -9.169 -1.865 -14.227 1.00 95.94 222 ASN A CA 1
ATOM 1772 C C . ASN A 1 222 ? -8.767 -2.001 -15.701 1.00 95.94 222 ASN A C 1
ATOM 1774 O O . ASN A 1 222 ? -9.292 -2.872 -16.395 1.00 95.94 222 ASN A O 1
ATOM 1778 N N . LEU A 1 223 ? -7.822 -1.186 -16.183 1.00 98.06 223 LEU A N 1
ATOM 1779 C CA . LEU A 1 223 ? -7.294 -1.302 -17.542 1.00 98.06 223 LEU A CA 1
ATOM 1780 C C . LEU A 1 223 ? -6.580 -2.642 -17.734 1.00 98.06 223 LEU A C 1
ATOM 1782 O O . LEU A 1 223 ? -6.838 -3.330 -18.720 1.00 98.06 223 LEU A O 1
ATOM 1786 N N . ALA A 1 224 ? -5.732 -3.038 -16.782 1.00 98.00 224 ALA A N 1
ATOM 1787 C CA . ALA A 1 224 ? -5.030 -4.314 -16.830 1.00 98.00 224 ALA A CA 1
ATOM 1788 C C . ALA A 1 224 ? -6.003 -5.504 -16.830 1.00 98.00 224 ALA A C 1
ATOM 1790 O O . ALA A 1 224 ? -5.882 -6.397 -17.670 1.00 98.00 224 ALA A O 1
ATOM 1791 N N . ALA A 1 225 ? -7.018 -5.476 -15.960 1.00 95.38 225 ALA A N 1
ATOM 1792 C CA . ALA A 1 225 ? -8.071 -6.490 -15.922 1.00 95.38 225 ALA A CA 1
ATOM 1793 C C . ALA A 1 225 ? -8.858 -6.574 -17.237 1.00 95.38 225 ALA A C 1
ATOM 1795 O O . ALA A 1 225 ? -9.074 -7.666 -17.764 1.00 95.38 225 ALA A O 1
ATOM 1796 N N . ALA A 1 226 ? -9.244 -5.432 -17.811 1.00 97.75 226 ALA A N 1
ATOM 1797 C CA . ALA A 1 226 ? -9.961 -5.392 -19.081 1.00 97.75 226 ALA A CA 1
ATOM 1798 C C . ALA A 1 226 ? -9.116 -5.923 -20.252 1.00 97.75 226 ALA A C 1
ATOM 1800 O O . ALA A 1 226 ? -9.634 -6.657 -21.094 1.00 97.75 226 ALA A O 1
ATOM 1801 N N . LEU A 1 227 ? -7.823 -5.585 -20.308 1.00 97.31 227 LEU A N 1
ATOM 1802 C CA . LEU A 1 227 ? -6.898 -6.098 -21.323 1.00 97.31 227 LEU A CA 1
ATOM 1803 C C . LEU A 1 227 ? -6.688 -7.611 -21.177 1.00 97.31 227 LEU A C 1
ATOM 1805 O O . LEU A 1 227 ? -6.778 -8.333 -22.170 1.00 97.31 227 LEU A O 1
ATOM 1809 N N . SER A 1 228 ? -6.489 -8.097 -19.951 1.00 96.62 228 SER A N 1
ATOM 1810 C CA . SER A 1 228 ? -6.334 -9.528 -19.666 1.00 96.62 228 SER A CA 1
ATOM 1811 C C . SER A 1 228 ? -7.576 -10.327 -20.087 1.00 96.62 228 SER A C 1
ATOM 1813 O O . SER A 1 228 ? -7.474 -11.297 -20.837 1.00 96.62 228 SER A O 1
ATOM 1815 N N . LYS A 1 229 ? -8.782 -9.842 -19.753 1.00 95.38 229 LYS A N 1
ATOM 1816 C CA . LYS A 1 229 ? -10.059 -10.451 -20.180 1.00 95.38 229 LYS A CA 1
ATOM 1817 C C . LYS A 1 229 ? -10.274 -10.469 -21.695 1.00 95.38 229 LYS A C 1
ATOM 1819 O O . LYS A 1 229 ? -11.051 -11.280 -22.189 1.00 95.38 229 LYS A O 1
ATOM 1824 N N . LYS A 1 230 ? -9.589 -9.602 -22.444 1.00 96.44 230 LYS A N 1
ATOM 1825 C CA . LYS A 1 230 ? -9.578 -9.621 -23.916 1.00 96.44 230 LYS A CA 1
ATOM 1826 C C . LYS A 1 230 ? -8.556 -10.604 -24.504 1.00 96.44 230 LYS A C 1
ATOM 1828 O O . LYS A 1 230 ? -8.411 -10.663 -25.723 1.00 96.44 230 LYS A O 1
ATOM 1833 N N . GLY A 1 231 ? -7.863 -11.377 -23.667 1.00 95.75 231 GLY A N 1
ATOM 1834 C CA . GLY A 1 231 ? -6.892 -12.390 -24.078 1.00 95.75 231 GLY A CA 1
ATOM 1835 C C . GLY A 1 231 ? -5.477 -11.856 -24.313 1.00 95.75 231 GLY A C 1
ATOM 1836 O O . GLY A 1 231 ? -4.667 -12.553 -24.926 1.00 95.75 231 GLY A O 1
ATOM 1837 N N . TYR A 1 232 ? -5.168 -10.636 -23.862 1.00 97.56 232 TYR A N 1
ATOM 1838 C CA . TYR A 1 232 ? -3.813 -10.086 -23.934 1.00 97.56 232 TYR A CA 1
ATOM 1839 C C . TYR A 1 232 ? -2.963 -10.519 -22.738 1.00 97.56 232 TYR A C 1
ATOM 1841 O O . TYR A 1 232 ? -3.461 -10.653 -21.623 1.00 97.56 232 TYR A O 1
ATOM 1849 N N . ARG A 1 233 ? -1.654 -10.665 -22.955 1.00 97.19 233 ARG A N 1
ATOM 1850 C CA . ARG A 1 233 ? -0.676 -10.906 -21.885 1.00 97.19 233 ARG A CA 1
ATOM 1851 C C . ARG A 1 233 ? -0.297 -9.573 -21.252 1.00 97.19 233 ARG A C 1
ATOM 1853 O O . ARG A 1 233 ? 0.278 -8.716 -21.930 1.00 97.19 233 ARG A O 1
ATOM 1860 N N . VAL A 1 234 ? -0.639 -9.389 -19.981 1.00 98.06 234 VAL A N 1
ATOM 1861 C CA . VAL A 1 234 ? -0.531 -8.099 -19.288 1.00 98.06 234 VAL A CA 1
ATOM 1862 C C . VAL A 1 234 ? 0.432 -8.199 -18.114 1.00 98.06 234 VAL A C 1
ATOM 1864 O O . VAL A 1 234 ? 0.298 -9.096 -17.287 1.00 98.06 234 VAL A O 1
ATOM 1867 N N . LEU A 1 235 ? 1.349 -7.236 -18.030 1.00 98.56 235 LEU A N 1
ATOM 1868 C CA . LEU A 1 235 ? 2.171 -6.971 -16.855 1.00 98.56 235 LEU A CA 1
ATOM 1869 C C . LEU A 1 235 ? 1.740 -5.645 -16.228 1.00 98.56 235 LEU A C 1
ATOM 1871 O O . LEU A 1 235 ? 1.677 -4.621 -16.910 1.00 98.56 235 LEU A O 1
ATOM 1875 N N . VAL A 1 236 ? 1.504 -5.651 -14.921 1.00 98.81 236 VAL A N 1
ATOM 1876 C CA . VAL A 1 236 ? 1.331 -4.441 -14.114 1.00 98.81 236 VAL A CA 1
ATOM 1877 C C . VAL A 1 236 ? 2.620 -4.147 -13.356 1.00 98.81 236 VAL A C 1
ATOM 1879 O O . VAL A 1 236 ? 3.239 -5.049 -12.801 1.00 98.81 236 VAL A O 1
ATOM 1882 N N . ILE A 1 237 ? 3.039 -2.886 -13.309 1.00 98.75 237 ILE A N 1
ATOM 1883 C CA . ILE A 1 237 ? 4.192 -2.445 -12.517 1.00 98.75 237 ILE A CA 1
ATOM 1884 C C . ILE A 1 237 ? 3.749 -1.333 -11.581 1.00 98.75 237 ILE A C 1
ATOM 1886 O O . ILE A 1 237 ? 3.281 -0.292 -12.031 1.00 98.75 237 ILE A O 1
ATOM 1890 N N . ASP A 1 238 ? 3.941 -1.537 -10.285 1.00 98.12 238 ASP A N 1
ATOM 1891 C CA . ASP A 1 238 ? 3.674 -0.527 -9.267 1.00 98.12 238 ASP A CA 1
ATOM 1892 C C . ASP A 1 238 ? 4.979 0.207 -8.916 1.00 98.12 238 ASP A C 1
ATOM 1894 O O . ASP A 1 238 ? 5.921 -0.394 -8.394 1.00 98.12 238 ASP A O 1
ATOM 1898 N N . LEU A 1 239 ? 5.065 1.500 -9.249 1.00 97.88 239 LEU A N 1
ATOM 1899 C CA . LEU A 1 239 ? 6.187 2.377 -8.887 1.00 97.88 239 LEU A CA 1
ATOM 1900 C C . LEU A 1 239 ? 5.861 3.317 -7.718 1.00 97.88 239 LEU A C 1
ATOM 1902 O O . LEU A 1 239 ? 6.704 4.141 -7.354 1.00 97.88 239 LEU A O 1
ATOM 1906 N N . ASP A 1 240 ? 4.670 3.228 -7.121 1.00 90.50 240 ASP A N 1
ATOM 1907 C CA . ASP A 1 240 ? 4.319 4.038 -5.960 1.00 90.50 240 ASP A CA 1
ATOM 1908 C C . ASP A 1 240 ? 4.690 3.294 -4.677 1.00 90.50 240 ASP A C 1
ATOM 1910 O O . ASP A 1 240 ? 4.227 2.191 -4.401 1.00 90.50 240 ASP A O 1
ATOM 1914 N N . SER A 1 241 ? 5.519 3.907 -3.839 1.00 85.25 241 SER A N 1
ATOM 1915 C CA . SER A 1 241 ? 5.866 3.364 -2.524 1.00 85.25 241 SER A CA 1
ATOM 1916 C C . SER A 1 241 ? 4.672 3.121 -1.591 1.00 85.25 241 SER A C 1
ATOM 1918 O O . SER A 1 241 ? 4.793 2.341 -0.650 1.00 85.25 241 SER A O 1
ATOM 1920 N N . GLN A 1 242 ? 3.522 3.757 -1.844 1.00 82.12 242 GLN A N 1
ATOM 1921 C CA . GLN A 1 242 ? 2.275 3.471 -1.128 1.00 82.12 242 GLN A CA 1
ATOM 1922 C C . GLN A 1 242 ? 1.697 2.091 -1.461 1.00 82.12 242 GLN A C 1
ATOM 1924 O O . GLN A 1 242 ? 0.827 1.616 -0.735 1.00 82.12 242 GLN A O 1
ATOM 1929 N N . ALA A 1 243 ? 2.182 1.456 -2.533 1.00 85.50 243 ALA A N 1
ATOM 1930 C CA . ALA A 1 243 ? 1.858 0.095 -2.942 1.00 85.50 243 ALA A CA 1
ATOM 1931 C C . ALA A 1 243 ? 0.345 -0.167 -3.098 1.00 85.50 243 ALA A C 1
ATOM 1933 O O . ALA A 1 243 ? -0.136 -1.279 -2.872 1.00 85.50 243 ALA A O 1
ATOM 1934 N N . ASN A 1 244 ? -0.430 0.860 -3.472 1.00 85.00 244 ASN A N 1
ATOM 1935 C CA . ASN A 1 244 ? -1.886 0.753 -3.577 1.00 85.00 244 ASN A CA 1
ATOM 1936 C C . ASN A 1 244 ? -2.303 -0.209 -4.703 1.00 85.00 244 ASN A C 1
ATOM 1938 O O . ASN A 1 244 ? -3.251 -0.969 -4.519 1.00 85.00 244 ASN A O 1
ATOM 1942 N N . THR A 1 245 ? -1.590 -0.220 -5.838 1.00 91.06 245 THR A N 1
ATOM 1943 C CA . THR A 1 245 ? -1.835 -1.186 -6.927 1.00 91.06 245 THR A CA 1
ATOM 1944 C C . THR A 1 245 ? -1.491 -2.602 -6.475 1.00 91.06 245 THR A C 1
ATOM 1946 O O . THR A 1 245 ? -2.286 -3.522 -6.657 1.00 91.06 245 THR A O 1
ATOM 1949 N N . THR A 1 246 ? -0.345 -2.770 -5.815 1.00 90.38 246 THR A N 1
ATOM 1950 C CA . THR A 1 246 ? 0.090 -4.051 -5.240 1.00 90.38 246 THR A CA 1
ATOM 1951 C C . THR A 1 246 ? -0.946 -4.625 -4.269 1.00 90.38 246 THR A C 1
ATOM 1953 O O . THR A 1 246 ? -1.266 -5.814 -4.325 1.00 90.38 246 THR A O 1
ATOM 1956 N N . PHE A 1 247 ? -1.506 -3.776 -3.403 1.00 84.06 247 PHE A N 1
ATOM 1957 C CA . PHE A 1 247 ? -2.569 -4.159 -2.481 1.00 84.06 247 PHE A CA 1
ATOM 1958 C C . PHE A 1 247 ? -3.878 -4.496 -3.208 1.00 84.06 247 PHE A C 1
ATOM 1960 O O . PHE A 1 247 ? -4.470 -5.542 -2.954 1.00 84.06 247 PHE A O 1
ATOM 1967 N N . ALA A 1 248 ? -4.316 -3.646 -4.141 1.00 82.56 248 ALA A N 1
ATOM 1968 C CA . ALA A 1 248 ? -5.558 -3.844 -4.890 1.00 82.56 248 ALA A CA 1
ATOM 1969 C C . ALA A 1 248 ? -5.561 -5.148 -5.706 1.00 82.56 248 ALA A C 1
ATOM 1971 O O . ALA A 1 248 ? -6.610 -5.762 -5.876 1.00 82.56 248 ALA A O 1
ATOM 1972 N N . LEU A 1 249 ? -4.387 -5.596 -6.157 1.00 86.88 249 LEU A N 1
ATOM 1973 C CA . LEU A 1 249 ? -4.188 -6.864 -6.862 1.00 86.88 249 LEU A CA 1
ATOM 1974 C C . LEU A 1 249 ? -3.970 -8.061 -5.915 1.00 86.88 249 LEU A C 1
ATOM 1976 O O . LEU A 1 249 ? -3.622 -9.150 -6.366 1.00 86.88 249 LEU A O 1
ATOM 1980 N N . GLY A 1 250 ? -4.172 -7.896 -4.606 1.00 85.69 250 GLY A N 1
ATOM 1981 C CA . GLY A 1 250 ? -4.171 -8.993 -3.634 1.00 85.69 250 GLY A CA 1
ATOM 1982 C C . GLY A 1 250 ? -2.796 -9.590 -3.317 1.00 85.69 250 GLY A C 1
ATOM 1983 O O . GLY A 1 250 ? -2.733 -10.684 -2.759 1.00 85.69 250 GLY A O 1
ATOM 1984 N N . LEU A 1 251 ? -1.702 -8.899 -3.658 1.00 83.25 251 LEU A N 1
ATOM 1985 C CA . LEU A 1 251 ? -0.335 -9.402 -3.456 1.00 83.25 251 LEU A CA 1
ATOM 1986 C C . LEU A 1 251 ? 0.257 -9.028 -2.098 1.00 83.25 251 LEU A C 1
ATOM 1988 O O . LEU A 1 251 ? 1.118 -9.738 -1.588 1.00 83.25 251 LEU A O 1
ATOM 1992 N N . ALA A 1 252 ? -0.219 -7.939 -1.496 1.00 75.81 252 ALA A N 1
ATOM 1993 C CA . ALA A 1 252 ? 0.144 -7.542 -0.142 1.00 75.81 252 ALA A CA 1
ATOM 1994 C C . ALA A 1 252 ? -1.030 -7.783 0.815 1.00 75.81 252 ALA A C 1
ATOM 1996 O O . ALA A 1 252 ? -2.174 -7.445 0.511 1.00 75.81 252 ALA A O 1
ATOM 1997 N N . LYS A 1 253 ? -0.747 -8.338 1.998 1.00 64.31 253 LYS A N 1
ATOM 1998 C CA . LYS A 1 253 ? -1.716 -8.477 3.097 1.00 64.31 253 LYS A CA 1
ATOM 1999 C C . LYS A 1 253 ? -1.368 -7.467 4.187 1.00 64.31 253 LYS A C 1
ATOM 2001 O O . LYS A 1 253 ? -0.207 -7.353 4.559 1.00 64.31 253 LYS A O 1
ATOM 2006 N N . PHE A 1 254 ? -2.364 -6.754 4.714 1.00 50.25 254 PHE A N 1
ATOM 2007 C CA . PHE A 1 254 ? -2.160 -5.614 5.623 1.00 50.25 254 PHE A CA 1
ATOM 2008 C C . PHE A 1 254 ? -1.531 -5.938 6.997 1.00 50.25 254 PHE A C 1
ATOM 2010 O O . PHE A 1 254 ? -1.229 -5.002 7.742 1.00 50.25 254 PHE A O 1
ATOM 2017 N N . ASP A 1 255 ? -1.301 -7.216 7.330 1.00 46.56 255 ASP A N 1
ATOM 2018 C CA . ASP A 1 255 ? -1.130 -7.644 8.726 1.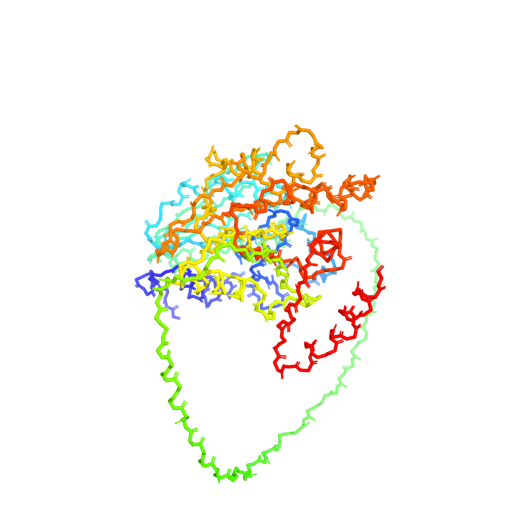00 46.56 255 ASP A CA 1
ATOM 2019 C C . ASP A 1 255 ? -0.044 -8.704 8.992 1.00 46.56 255 ASP A C 1
ATOM 2021 O O . ASP A 1 255 ? -0.029 -9.276 10.080 1.00 46.56 255 ASP A O 1
ATOM 2025 N N . ASP A 1 256 ? 0.875 -8.986 8.059 1.00 50.16 256 ASP A N 1
ATOM 2026 C CA . ASP A 1 256 ? 1.855 -10.061 8.288 1.00 50.16 256 ASP A CA 1
ATOM 2027 C C . ASP A 1 256 ? 3.260 -9.780 7.727 1.00 50.16 256 ASP A C 1
ATOM 2029 O O . ASP A 1 256 ? 3.664 -10.294 6.689 1.00 50.16 256 ASP A O 1
ATOM 2033 N N . GLU A 1 257 ? 4.029 -8.951 8.440 1.00 52.47 257 GLU A N 1
ATOM 2034 C CA . GLU A 1 257 ? 5.434 -8.640 8.112 1.00 52.47 257 GLU A CA 1
ATOM 2035 C C . GLU A 1 257 ? 6.384 -9.839 8.184 1.00 52.47 257 GLU A C 1
ATOM 2037 O O . GLU A 1 257 ? 7.453 -9.812 7.570 1.00 52.47 257 GLU A O 1
ATOM 2042 N N . GLU A 1 258 ? 6.033 -10.885 8.937 1.00 51.91 258 GLU A N 1
ATOM 2043 C CA . GLU A 1 258 ? 6.831 -12.116 8.959 1.00 51.91 258 GLU A CA 1
ATOM 2044 C C . GLU A 1 258 ? 6.706 -12.880 7.639 1.00 51.91 258 GLU A C 1
ATOM 2046 O O . GLU A 1 258 ? 7.672 -13.509 7.210 1.00 51.91 258 GLU A O 1
ATOM 2051 N N . ASN A 1 259 ? 5.570 -12.721 6.954 1.00 58.09 259 ASN A N 1
ATOM 2052 C CA . ASN A 1 259 ? 5.280 -13.296 5.645 1.00 58.09 259 ASN A CA 1
ATOM 2053 C C . ASN A 1 259 ? 5.343 -12.270 4.500 1.00 58.09 259 ASN A C 1
ATOM 2055 O O . ASN A 1 259 ? 4.887 -12.561 3.393 1.00 58.09 259 ASN A O 1
ATOM 2059 N N . ASP A 1 260 ? 5.924 -11.088 4.738 1.00 71.94 260 ASP A N 1
ATOM 2060 C CA . ASP A 1 260 ? 6.197 -10.104 3.691 1.00 71.94 260 ASP A CA 1
ATOM 2061 C C . ASP A 1 260 ? 7.343 -10.600 2.801 1.00 71.94 260 ASP A C 1
ATOM 2063 O O . ASP A 1 260 ? 8.523 -10.306 3.008 1.00 71.94 260 ASP A O 1
ATOM 2067 N N . ASN A 1 261 ? 6.970 -11.421 1.824 1.00 78.12 261 ASN A N 1
ATOM 2068 C CA . ASN A 1 261 ? 7.842 -11.940 0.779 1.00 78.12 261 ASN A CA 1
ATOM 2069 C C . ASN A 1 261 ? 8.145 -10.890 -0.304 1.00 78.12 261 ASN A C 1
ATOM 2071 O O . ASN A 1 261 ? 9.101 -11.053 -1.066 1.00 78.12 261 ASN A O 1
ATOM 2075 N N . LEU A 1 262 ? 7.375 -9.798 -0.362 1.00 85.00 262 LEU A N 1
ATOM 2076 C CA . LEU A 1 262 ? 7.544 -8.755 -1.369 1.00 85.00 262 LEU A CA 1
ATOM 2077 C C . LEU A 1 262 ? 8.832 -7.968 -1.135 1.00 85.00 262 LEU A C 1
ATOM 2079 O O . LEU A 1 262 ? 9.484 -7.572 -2.102 1.00 85.00 262 LEU A O 1
ATOM 2083 N N . LYS A 1 263 ? 9.260 -7.802 0.124 1.00 83.94 263 LYS A N 1
ATOM 2084 C CA . LYS A 1 263 ? 10.502 -7.091 0.476 1.00 83.94 263 LYS A CA 1
ATOM 2085 C C . LYS A 1 263 ? 11.756 -7.630 -0.220 1.00 83.94 263 LYS A C 1
ATOM 2087 O O . LYS A 1 263 ? 12.690 -6.861 -0.425 1.00 83.94 263 LYS A O 1
ATOM 2092 N N . ASP A 1 264 ? 11.781 -8.911 -0.592 1.00 86.50 264 ASP A N 1
ATOM 2093 C CA . ASP A 1 264 ? 12.949 -9.561 -1.199 1.00 86.50 264 ASP A CA 1
ATOM 2094 C C . ASP A 1 264 ? 12.963 -9.425 -2.728 1.00 86.50 264 ASP A C 1
ATOM 2096 O O . ASP A 1 264 ? 14.011 -9.535 -3.371 1.00 86.50 264 ASP A O 1
ATOM 2100 N N . LYS A 1 265 ? 11.791 -9.197 -3.334 1.00 91.31 265 LYS A N 1
ATOM 2101 C CA . LYS A 1 265 ? 11.598 -9.121 -4.785 1.00 91.31 265 LYS A CA 1
ATOM 2102 C C . LYS A 1 265 ? 10.433 -8.188 -5.095 1.00 91.31 265 LYS A C 1
ATOM 2104 O O . LYS A 1 265 ? 9.275 -8.581 -5.044 1.00 91.31 265 LYS A O 1
ATOM 2109 N N . TYR A 1 266 ? 10.773 -6.960 -5.462 1.00 95.56 266 TYR A N 1
ATOM 2110 C CA . TYR A 1 266 ? 9.839 -5.913 -5.878 1.00 95.56 266 TYR A CA 1
ATOM 2111 C C . TYR A 1 266 ? 10.569 -4.922 -6.794 1.00 95.56 266 TYR A C 1
ATOM 2113 O O . TYR A 1 266 ? 11.773 -5.073 -7.043 1.00 95.56 266 TYR A O 1
ATOM 2121 N N . ILE A 1 267 ? 9.880 -3.894 -7.289 1.00 97.56 267 ILE A N 1
ATOM 2122 C CA . ILE A 1 267 ? 10.385 -2.983 -8.328 1.00 97.56 267 ILE A CA 1
ATOM 2123 C C . ILE A 1 267 ? 11.765 -2.359 -8.034 1.00 97.56 267 ILE A C 1
ATOM 2125 O O . ILE A 1 267 ? 12.576 -2.183 -8.947 1.00 97.56 267 ILE A O 1
ATOM 2129 N N . TYR A 1 268 ? 12.103 -2.115 -6.761 1.00 96.62 268 TYR A N 1
ATOM 2130 C CA . TYR A 1 268 ? 13.437 -1.649 -6.361 1.00 96.62 268 TYR A CA 1
ATOM 2131 C C . TYR A 1 268 ? 14.551 -2.564 -6.872 1.00 96.62 268 TYR A C 1
ATOM 2133 O O . TYR A 1 268 ? 15.554 -2.083 -7.388 1.00 96.62 268 TYR A O 1
ATOM 2141 N N . HIS A 1 269 ? 14.379 -3.882 -6.777 1.00 96.00 269 HIS A N 1
ATOM 2142 C CA . HIS A 1 269 ? 15.397 -4.852 -7.175 1.00 96.00 269 HIS A CA 1
ATOM 2143 C C . HIS A 1 269 ? 15.659 -4.809 -8.680 1.00 96.00 269 HIS A C 1
ATOM 2145 O O . HIS A 1 269 ? 16.815 -4.898 -9.112 1.00 96.00 269 HIS A O 1
ATOM 2151 N N . VAL A 1 270 ? 14.599 -4.593 -9.463 1.00 96.69 270 VAL A N 1
ATOM 2152 C CA . VAL A 1 270 ? 14.660 -4.393 -10.913 1.00 96.69 270 VAL A CA 1
ATOM 2153 C C . VAL A 1 270 ? 15.459 -3.124 -11.233 1.00 96.69 270 VAL A C 1
ATOM 2155 O O . VAL A 1 270 ? 16.380 -3.183 -12.052 1.00 96.69 270 VAL A O 1
ATOM 2158 N N . ILE A 1 271 ? 15.174 -2.015 -10.543 1.00 96.81 271 ILE A N 1
ATOM 2159 C CA . ILE A 1 271 ? 15.803 -0.701 -10.756 1.00 96.81 271 ILE A CA 1
ATOM 2160 C C . ILE A 1 271 ? 17.237 -0.631 -10.207 1.00 96.81 271 ILE A C 1
ATOM 2162 O O . ILE A 1 271 ? 18.100 0.011 -10.803 1.00 96.81 271 ILE A O 1
ATOM 2166 N N . ARG A 1 272 ? 17.546 -1.268 -9.077 1.00 95.00 272 ARG A N 1
ATOM 2167 C CA . ARG A 1 272 ? 18.853 -1.161 -8.409 1.00 95.00 272 ARG A CA 1
ATOM 2168 C C . ARG A 1 272 ? 19.921 -2.010 -9.084 1.00 95.00 272 ARG A C 1
ATOM 2170 O O . ARG A 1 272 ? 21.069 -1.572 -9.203 1.00 95.00 272 ARG A O 1
ATOM 2177 N N . ASN A 1 273 ? 19.557 -3.222 -9.502 1.00 91.12 273 ASN A N 1
ATOM 2178 C CA . ASN A 1 273 ? 20.517 -4.253 -9.882 1.00 91.12 273 ASN A CA 1
ATOM 2179 C C . ASN A 1 273 ? 20.650 -4.368 -11.406 1.00 91.12 273 ASN A C 1
ATOM 2181 O O . ASN A 1 273 ? 19.692 -4.761 -12.069 1.00 91.12 273 ASN A O 1
ATOM 2185 N N . PRO A 1 274 ? 21.831 -4.103 -11.991 1.00 85.81 274 PRO A N 1
ATOM 2186 C CA . PRO A 1 274 ? 22.003 -4.164 -13.442 1.00 85.81 274 PRO A CA 1
ATOM 2187 C C . PRO A 1 274 ? 22.013 -5.596 -13.999 1.00 85.81 274 PRO A C 1
ATOM 2189 O O . PRO A 1 274 ? 21.569 -5.800 -15.121 1.00 85.81 274 PRO A O 1
ATOM 2192 N N . LYS A 1 275 ? 22.527 -6.575 -13.238 1.00 87.62 275 LYS A N 1
ATOM 2193 C CA . LYS A 1 275 ? 22.766 -7.957 -13.709 1.00 87.62 275 LYS A CA 1
ATOM 2194 C C . LYS A 1 275 ? 21.914 -9.032 -13.019 1.00 87.62 275 LYS A C 1
ATOM 2196 O O . LYS A 1 275 ? 22.011 -10.194 -13.382 1.00 87.62 275 LYS A O 1
ATOM 2201 N N . ARG A 1 276 ? 21.132 -8.666 -12.001 1.00 90.62 276 ARG A N 1
ATOM 2202 C CA . ARG A 1 276 ? 20.251 -9.575 -11.240 1.00 90.62 276 ARG A CA 1
ATOM 2203 C C . ARG A 1 276 ? 18.814 -9.071 -11.297 1.00 90.62 276 ARG A C 1
ATOM 2205 O O . ARG A 1 276 ? 18.625 -7.882 -11.572 1.00 90.62 276 ARG A O 1
ATOM 2212 N N . PHE A 1 277 ? 17.848 -9.931 -10.973 1.00 92.88 277 PHE A N 1
ATOM 2213 C CA . PHE A 1 277 ? 16.422 -9.608 -10.899 1.00 92.88 277 PHE A CA 1
ATOM 2214 C C . PHE A 1 277 ? 15.852 -9.228 -12.267 1.00 92.88 277 PHE A C 1
ATOM 2216 O O . PHE A 1 277 ? 15.559 -8.059 -12.540 1.00 92.88 277 PHE A O 1
ATOM 2223 N N . THR A 1 278 ? 15.771 -10.214 -13.156 1.00 95.69 278 THR A N 1
ATOM 2224 C CA . THR A 1 278 ? 15.018 -10.108 -14.411 1.00 95.69 278 THR A CA 1
ATOM 2225 C C . THR A 1 278 ? 13.533 -9.859 -14.123 1.00 95.69 278 THR A C 1
ATOM 2227 O O . THR A 1 278 ? 13.075 -10.053 -12.999 1.00 95.69 278 THR A O 1
ATOM 2230 N N . ILE A 1 279 ? 12.767 -9.437 -15.136 1.00 97.00 279 ILE A N 1
ATOM 2231 C CA . ILE A 1 279 ? 11.311 -9.259 -15.003 1.00 97.00 279 ILE A CA 1
ATOM 2232 C C . ILE A 1 279 ? 10.666 -10.551 -14.480 1.00 97.00 279 ILE A C 1
ATOM 2234 O O . ILE A 1 279 ? 9.985 -10.520 -13.464 1.00 97.00 279 ILE A O 1
ATOM 2238 N N . ALA A 1 280 ? 10.979 -11.698 -15.090 1.00 95.19 280 ALA A N 1
ATOM 2239 C CA . ALA A 1 280 ? 10.429 -12.996 -14.697 1.00 95.19 280 ALA A CA 1
ATOM 2240 C C . ALA A 1 280 ? 10.790 -13.425 -13.260 1.00 95.19 280 ALA A C 1
ATOM 2242 O O . ALA A 1 280 ? 10.030 -14.147 -12.630 1.00 95.19 280 ALA A O 1
ATOM 2243 N N . GLU A 1 281 ? 11.929 -12.982 -12.718 1.00 94.56 281 GLU A N 1
ATOM 2244 C CA . GLU A 1 281 ? 12.350 -13.328 -11.350 1.00 94.56 281 GLU A CA 1
ATOM 2245 C C . GLU A 1 281 ? 11.608 -12.546 -10.258 1.00 94.56 281 GLU A C 1
ATOM 2247 O O . GLU A 1 281 ? 11.676 -12.943 -9.091 1.00 94.56 281 GLU A O 1
ATOM 2252 N N . VAL A 1 282 ? 10.973 -11.424 -10.617 1.00 95.69 282 VAL A N 1
ATOM 2253 C CA . VAL A 1 282 ? 10.329 -10.473 -9.690 1.00 95.69 282 VAL A CA 1
ATOM 2254 C C . VAL A 1 282 ? 8.812 -10.404 -9.885 1.00 95.69 282 VAL A C 1
ATOM 2256 O O . VAL A 1 282 ? 8.120 -9.804 -9.068 1.00 95.69 282 VAL A O 1
ATOM 2259 N N . VAL A 1 283 ? 8.288 -11.004 -10.951 1.00 96.81 283 VAL A N 1
ATOM 2260 C CA . VAL A 1 283 ? 6.851 -11.063 -11.221 1.00 96.81 283 VAL A CA 1
ATOM 2261 C C . VAL A 1 283 ? 6.146 -12.004 -10.246 1.00 96.81 283 VAL A C 1
ATOM 2263 O O . VAL A 1 283 ? 6.645 -13.079 -9.918 1.00 96.81 283 VAL A O 1
ATOM 2266 N N . TYR A 1 284 ? 4.956 -11.587 -9.828 1.00 95.00 284 TYR A N 1
ATOM 2267 C CA . TYR A 1 284 ? 3.994 -12.373 -9.071 1.00 95.00 284 TYR A CA 1
ATOM 2268 C C . TYR A 1 284 ? 2.701 -12.476 -9.870 1.00 95.00 284 TYR A C 1
ATOM 2270 O O . TYR A 1 284 ? 2.263 -11.493 -10.467 1.00 95.00 284 TYR A O 1
ATOM 2278 N N . GLN A 1 285 ? 2.071 -13.646 -9.832 1.00 94.38 285 GLN A N 1
ATOM 2279 C CA . GLN A 1 285 ? 0.754 -13.847 -10.425 1.00 94.38 285 GLN A CA 1
ATOM 2280 C C . GLN A 1 285 ? -0.329 -13.395 -9.445 1.00 94.38 285 GLN A C 1
ATOM 2282 O O . GLN A 1 285 ? -0.373 -13.837 -8.295 1.00 94.38 285 GLN A O 1
ATOM 2287 N N . SER A 1 286 ? -1.196 -12.496 -9.899 1.00 91.44 286 SER A N 1
ATOM 2288 C CA . SER A 1 286 ? -2.353 -12.023 -9.149 1.00 91.44 286 SER A CA 1
ATOM 2289 C C . SER A 1 286 ? -3.612 -12.787 -9.553 1.00 91.44 286 SER A C 1
ATOM 2291 O O . SER A 1 286 ? -4.032 -12.753 -10.710 1.00 91.44 286 SER A O 1
ATOM 2293 N N . GLN A 1 287 ? -4.261 -13.389 -8.555 1.00 87.56 287 GLN A N 1
ATOM 2294 C CA . GLN A 1 287 ? -5.567 -14.055 -8.670 1.00 87.56 287 GLN A CA 1
ATOM 2295 C C . GLN A 1 287 ? -6.756 -13.089 -8.563 1.00 87.56 287 GLN A C 1
ATOM 2297 O O . GLN A 1 287 ? -7.905 -13.516 -8.489 1.00 87.56 287 GLN A O 1
ATOM 2302 N N . PHE A 1 288 ? -6.506 -11.777 -8.537 1.00 86.62 288 PHE A N 1
ATOM 2303 C CA . PHE A 1 288 ? -7.562 -10.761 -8.519 1.00 86.62 288 PHE A CA 1
ATOM 2304 C C . PHE A 1 288 ? -8.441 -10.801 -9.783 1.00 86.62 288 PHE A C 1
ATOM 2306 O O . PHE A 1 288 ? -9.598 -10.382 -9.753 1.00 86.62 288 PHE A O 1
ATOM 2313 N N . ASN A 1 289 ? -7.898 -11.296 -10.896 1.00 88.50 289 ASN A N 1
ATOM 2314 C CA . ASN A 1 289 ? -8.570 -11.385 -12.185 1.00 88.50 289 ASN A CA 1
ATOM 2315 C C . ASN A 1 289 ? -8.480 -12.813 -12.740 1.00 88.50 289 ASN A C 1
ATOM 2317 O O . ASN A 1 289 ? -7.521 -13.524 -12.458 1.00 88.50 289 ASN A O 1
ATOM 2321 N N . ASP A 1 290 ? -9.459 -13.196 -13.560 1.00 88.88 290 ASP A N 1
ATOM 2322 C CA . ASP A 1 290 ? -9.438 -14.419 -14.366 1.00 88.88 290 ASP A CA 1
ATOM 2323 C C . ASP A 1 290 ? -9.582 -14.022 -15.851 1.00 88.88 290 ASP A C 1
ATOM 2325 O O . ASP A 1 290 ? -10.606 -13.420 -16.212 1.00 88.88 290 ASP A O 1
ATOM 2329 N N . PRO A 1 291 ? -8.559 -14.243 -16.703 1.00 91.31 291 PRO A N 1
ATOM 2330 C CA . PRO A 1 291 ? -7.277 -14.896 -16.400 1.00 91.31 291 PRO A CA 1
ATOM 2331 C C . PRO A 1 291 ? -6.354 -14.062 -15.492 1.00 91.31 291 PRO A C 1
ATOM 2333 O O . PRO A 1 291 ? -6.463 -12.833 -15.436 1.00 91.31 291 PRO A O 1
ATOM 2336 N N . GLU A 1 292 ? -5.441 -14.734 -14.784 1.00 92.12 292 GLU A N 1
ATOM 2337 C CA . GLU A 1 292 ? -4.484 -14.102 -13.861 1.00 92.12 292 GLU A CA 1
ATOM 2338 C C . GLU A 1 292 ? -3.649 -13.006 -14.550 1.00 92.12 292 GLU A C 1
ATOM 2340 O O . GLU A 1 292 ? -3.428 -13.023 -15.765 1.00 92.12 292 GLU A O 1
ATOM 2345 N N . ILE A 1 293 ? -3.190 -12.029 -13.764 1.00 95.44 293 ILE A N 1
ATOM 2346 C CA . ILE A 1 293 ? -2.372 -10.906 -14.248 1.00 95.44 293 ILE A CA 1
ATOM 2347 C C . ILE A 1 293 ? -1.004 -10.956 -13.578 1.00 95.44 293 ILE A C 1
ATOM 2349 O O . ILE A 1 293 ? -0.917 -11.106 -12.359 1.00 95.44 293 ILE A O 1
ATOM 2353 N N . ASP A 1 294 ? 0.051 -10.766 -14.365 1.00 98.12 294 ASP 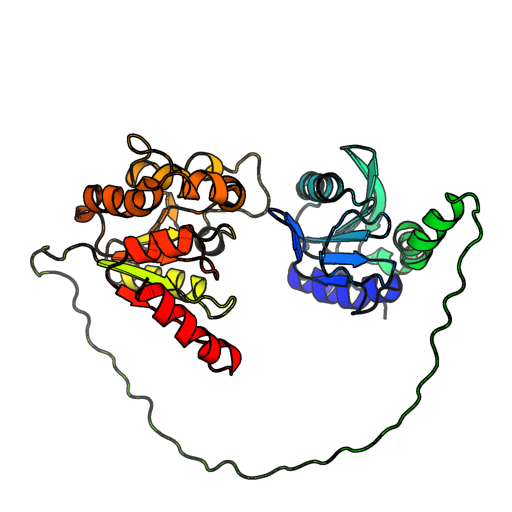A N 1
ATOM 2354 C CA . ASP A 1 294 ? 1.411 -10.655 -13.853 1.00 98.12 294 ASP A CA 1
ATOM 2355 C C . ASP A 1 294 ? 1.654 -9.262 -13.274 1.00 98.12 294 ASP A C 1
ATOM 2357 O O . ASP A 1 294 ? 1.262 -8.244 -13.850 1.00 98.12 294 ASP A O 1
ATOM 2361 N N . VAL A 1 295 ? 2.331 -9.199 -12.132 1.00 98.19 295 VAL A N 1
ATOM 2362 C CA . VAL A 1 295 ? 2.573 -7.947 -11.413 1.00 98.19 295 VAL A CA 1
ATOM 2363 C C . VAL A 1 295 ? 4.008 -7.892 -10.911 1.00 98.19 295 VAL A C 1
ATOM 2365 O O . VAL A 1 295 ? 4.477 -8.811 -10.243 1.00 98.19 295 VAL A O 1
ATOM 2368 N N . ILE A 1 296 ? 4.698 -6.781 -11.165 1.00 98.19 296 ILE A N 1
ATOM 2369 C CA . ILE A 1 296 ? 5.867 -6.382 -10.382 1.00 98.19 296 ILE A CA 1
ATOM 2370 C C . ILE A 1 296 ? 5.384 -5.444 -9.270 1.00 98.19 296 ILE A C 1
ATOM 2372 O O . ILE A 1 296 ? 4.978 -4.313 -9.559 1.00 98.19 296 ILE A O 1
ATOM 2376 N N . PRO A 1 297 ? 5.424 -5.895 -8.007 1.00 96.75 297 PRO A N 1
ATOM 2377 C CA . PRO A 1 297 ? 4.892 -5.142 -6.888 1.00 96.75 297 PRO A CA 1
ATOM 2378 C C . PRO A 1 297 ? 5.810 -3.982 -6.497 1.00 96.75 297 PRO A C 1
ATOM 2380 O O . PRO A 1 297 ? 7.009 -3.956 -6.808 1.00 96.75 297 PRO A O 1
ATOM 2383 N N . SER A 1 298 ? 5.236 -3.057 -5.739 1.00 93.88 298 SER A N 1
ATOM 2384 C CA . SER A 1 298 ? 5.945 -2.048 -4.965 1.00 93.88 298 SER A CA 1
ATOM 2385 C C . SER A 1 298 ? 6.024 -2.468 -3.500 1.00 93.88 298 SER A C 1
ATOM 2387 O O . SER A 1 298 ? 5.340 -3.383 -3.046 1.00 93.88 298 SER A O 1
ATOM 2389 N N . HIS A 1 299 ? 6.876 -1.783 -2.747 1.00 90.56 299 HIS A N 1
ATOM 2390 C CA . HIS A 1 299 ? 7.001 -1.971 -1.313 1.00 90.56 299 HIS A CA 1
ATOM 2391 C C . HIS A 1 299 ? 7.352 -0.645 -0.639 1.00 90.56 299 HIS A C 1
ATOM 2393 O O . HIS A 1 299 ? 8.055 0.190 -1.213 1.00 90.56 299 HIS A O 1
ATOM 2399 N N . ILE A 1 300 ? 6.926 -0.455 0.609 1.00 82.12 300 ILE A N 1
ATOM 2400 C CA . ILE A 1 300 ? 7.065 0.826 1.314 1.00 82.12 300 ILE A CA 1
ATOM 2401 C C . ILE A 1 300 ? 8.520 1.256 1.539 1.00 82.12 300 ILE A C 1
ATOM 2403 O O . ILE A 1 300 ? 8.837 2.439 1.675 1.00 82.12 300 ILE A O 1
ATOM 2407 N N . THR A 1 301 ? 9.452 0.301 1.507 1.00 84.25 301 THR A N 1
ATOM 2408 C CA . THR A 1 301 ? 10.895 0.573 1.546 1.00 84.25 301 THR A CA 1
ATOM 2409 C C . THR A 1 301 ? 11.396 1.324 0.317 1.00 84.25 301 THR A C 1
ATOM 2411 O O . THR A 1 301 ? 12.483 1.888 0.380 1.00 84.25 301 THR A O 1
ATOM 2414 N N . LEU A 1 302 ? 10.624 1.407 -0.771 1.00 85.94 302 LEU A N 1
ATOM 2415 C CA . LEU A 1 302 ? 10.961 2.203 -1.951 1.00 85.94 302 LEU A CA 1
ATOM 2416 C C . LEU A 1 302 ? 11.221 3.682 -1.585 1.00 85.94 302 LEU A C 1
ATOM 2418 O O . LEU A 1 302 ? 12.166 4.274 -2.105 1.00 85.94 302 LEU A O 1
ATOM 2422 N N . MET A 1 303 ? 10.506 4.250 -0.601 1.00 81.00 303 MET A N 1
ATOM 2423 C CA . MET A 1 303 ? 10.785 5.613 -0.100 1.00 81.00 303 MET A CA 1
ATOM 2424 C C . MET A 1 303 ? 12.199 5.753 0.478 1.00 81.00 303 MET A C 1
ATOM 2426 O O . MET A 1 303 ? 12.832 6.795 0.337 1.00 81.00 303 MET A O 1
ATOM 2430 N N . LYS A 1 304 ? 12.714 4.701 1.130 1.00 85.19 304 LYS A N 1
ATOM 2431 C CA . LYS A 1 304 ? 14.022 4.727 1.808 1.00 85.19 304 LYS A CA 1
ATOM 2432 C C . LYS A 1 304 ? 15.180 4.811 0.815 1.00 85.19 304 LYS A C 1
ATOM 2434 O O . LYS A 1 304 ? 16.219 5.376 1.141 1.00 85.19 304 LYS A O 1
ATOM 2439 N N . TYR A 1 305 ? 14.996 4.258 -0.382 1.00 87.94 305 TYR A N 1
ATOM 2440 C CA . TYR A 1 305 ? 16.054 4.130 -1.383 1.00 87.94 305 TYR A CA 1
ATOM 2441 C C . TYR A 1 305 ? 16.028 5.209 -2.466 1.00 87.94 305 TYR A C 1
ATOM 2443 O O . TYR A 1 305 ? 16.887 5.208 -3.345 1.00 87.94 305 TYR A O 1
ATOM 2451 N N . GLU A 1 306 ? 15.071 6.136 -2.425 1.00 87.19 306 GLU A N 1
ATOM 2452 C CA . GLU A 1 306 ? 14.904 7.139 -3.480 1.00 87.19 306 GLU A CA 1
ATOM 2453 C C . GLU A 1 306 ? 16.151 8.020 -3.646 1.00 87.19 306 GLU A C 1
ATOM 2455 O O . GLU A 1 306 ? 16.627 8.221 -4.766 1.00 87.19 306 GLU A O 1
ATOM 2460 N N . ARG A 1 307 ? 16.723 8.495 -2.530 1.00 86.94 307 ARG A N 1
ATOM 2461 C CA . ARG A 1 307 ? 17.938 9.325 -2.541 1.00 86.94 307 ARG A CA 1
ATOM 2462 C C . ARG A 1 307 ? 19.117 8.574 -3.164 1.00 86.94 307 ARG A C 1
ATOM 2464 O O . ARG A 1 307 ? 19.729 9.081 -4.095 1.00 86.94 307 ARG A O 1
ATOM 2471 N N . GLU A 1 308 ? 19.370 7.349 -2.705 1.00 91.38 308 GLU A N 1
ATOM 2472 C CA . GLU A 1 308 ? 20.444 6.489 -3.224 1.00 91.38 308 GLU A CA 1
ATOM 2473 C C . GLU A 1 308 ? 20.278 6.218 -4.727 1.00 91.38 308 GLU A C 1
ATOM 2475 O O . GLU A 1 308 ? 21.230 6.311 -5.496 1.00 91.38 308 GLU A O 1
ATOM 2480 N N . LEU A 1 309 ? 19.064 5.884 -5.173 1.00 92.44 309 LEU A N 1
ATOM 2481 C CA . LEU A 1 309 ? 18.808 5.583 -6.580 1.00 92.44 309 LEU A CA 1
ATOM 2482 C C . LEU A 1 309 ? 18.913 6.815 -7.482 1.00 92.44 309 LEU A C 1
ATOM 2484 O O . LEU A 1 309 ? 19.245 6.666 -8.657 1.00 92.44 309 LEU A O 1
ATOM 2488 N N . THR A 1 310 ? 18.653 8.011 -6.951 1.00 90.75 310 THR A N 1
ATOM 2489 C CA . THR A 1 310 ? 18.759 9.267 -7.706 1.00 90.75 310 THR A CA 1
ATOM 2490 C C . THR A 1 310 ? 20.207 9.570 -8.089 1.00 90.75 310 THR A C 1
ATOM 2492 O O . THR A 1 310 ? 20.450 10.063 -9.188 1.00 90.75 310 THR A O 1
ATOM 2495 N N . GLU A 1 311 ? 21.165 9.208 -7.231 1.00 91.44 311 GLU A N 1
ATOM 2496 C CA . GLU A 1 311 ? 22.609 9.356 -7.478 1.00 91.44 311 GLU A CA 1
ATOM 2497 C C . GLU A 1 311 ? 23.144 8.359 -8.522 1.00 91.44 311 GLU A C 1
ATOM 2499 O O . GLU A 1 311 ? 24.258 8.497 -9.026 1.00 91.44 311 GLU A O 1
ATOM 2504 N N . ILE A 1 312 ? 22.354 7.343 -8.879 1.00 91.25 312 ILE A N 1
ATOM 2505 C CA . ILE A 1 312 ? 22.731 6.315 -9.845 1.00 91.25 312 ILE A CA 1
ATOM 2506 C C . ILE A 1 312 ? 22.036 6.617 -11.171 1.00 91.25 312 ILE A C 1
ATOM 2508 O O . ILE A 1 312 ? 20.950 6.110 -11.438 1.00 91.25 312 ILE A O 1
ATOM 2512 N N . ASP A 1 313 ? 22.677 7.376 -12.059 1.00 87.19 313 ASP A N 1
ATOM 2513 C CA . ASP A 1 313 ? 22.046 7.818 -13.315 1.00 87.19 313 ASP A CA 1
ATOM 2514 C C . ASP A 1 313 ? 21.457 6.683 -14.157 1.00 87.19 313 ASP A C 1
ATOM 2516 O O . ASP A 1 313 ? 20.342 6.773 -14.673 1.00 87.19 313 ASP A O 1
ATOM 2520 N N . VAL A 1 314 ? 22.164 5.556 -14.237 1.00 90.19 314 VAL A N 1
ATOM 2521 C CA . VAL A 1 314 ? 21.695 4.380 -14.980 1.00 90.19 314 VAL A CA 1
ATOM 2522 C C . VAL A 1 314 ? 20.441 3.732 -14.374 1.00 90.19 314 VAL A C 1
ATOM 2524 O O . VAL A 1 314 ? 19.798 2.939 -15.057 1.00 90.19 314 VAL A O 1
ATOM 2527 N N . ALA A 1 315 ? 20.059 4.047 -13.129 1.00 91.94 315 ALA A N 1
ATOM 2528 C CA . ALA A 1 315 ? 18.814 3.572 -12.520 1.00 91.94 315 ALA A CA 1
ATOM 2529 C C . ALA A 1 315 ? 17.585 4.019 -13.321 1.00 91.94 315 ALA A C 1
ATOM 2531 O O . ALA A 1 315 ? 16.667 3.222 -13.512 1.00 91.94 315 ALA A O 1
ATOM 2532 N N . LYS A 1 316 ? 17.633 5.234 -13.883 1.00 94.00 316 LYS A N 1
ATOM 2533 C CA . LYS A 1 316 ? 16.556 5.854 -14.669 1.00 94.00 316 LYS A CA 1
ATOM 2534 C C . LYS A 1 316 ? 16.154 5.031 -15.903 1.00 94.00 316 LYS A C 1
ATOM 2536 O O . LYS A 1 316 ? 14.993 5.018 -16.286 1.00 94.00 316 LYS A O 1
ATOM 2541 N N . ILE A 1 317 ? 17.106 4.303 -16.497 1.00 95.62 317 ILE A N 1
ATOM 2542 C CA . ILE A 1 317 ? 16.918 3.549 -17.753 1.00 95.62 317 ILE A CA 1
ATOM 2543 C C . ILE A 1 317 ? 16.855 2.025 -17.566 1.00 95.62 317 ILE A C 1
ATOM 2545 O O . ILE A 1 317 ? 16.657 1.287 -18.533 1.00 95.62 317 ILE A O 1
ATOM 2549 N N . ARG A 1 318 ? 17.083 1.509 -16.350 1.00 95.69 318 ARG A N 1
ATOM 2550 C CA . ARG A 1 318 ? 17.194 0.055 -16.115 1.00 95.69 318 ARG A CA 1
ATOM 2551 C C . ARG A 1 318 ? 15.879 -0.681 -16.317 1.00 95.69 318 ARG A C 1
ATOM 2553 O O . ARG A 1 318 ? 15.908 -1.774 -16.877 1.00 95.69 318 ARG A O 1
ATOM 2560 N N . LEU A 1 319 ? 14.760 -0.092 -15.892 1.00 97.81 319 LEU A N 1
ATOM 2561 C CA . LEU A 1 319 ? 13.445 -0.703 -16.076 1.00 97.81 319 LEU A CA 1
ATOM 2562 C C . LEU A 1 319 ? 13.161 -0.932 -17.566 1.00 97.81 319 LEU A C 1
ATOM 2564 O O . LEU A 1 319 ? 12.931 -2.069 -17.969 1.00 97.81 319 LEU A O 1
ATOM 2568 N N . ARG A 1 320 ? 13.321 0.110 -18.392 1.00 96.81 320 ARG A N 1
ATOM 2569 C CA . ARG A 1 320 ? 13.217 0.027 -19.856 1.00 96.81 320 ARG A CA 1
ATOM 2570 C C . ARG A 1 320 ? 14.092 -1.073 -20.457 1.00 96.81 320 ARG A C 1
ATOM 2572 O O . ARG A 1 320 ? 13.608 -1.880 -21.240 1.00 96.81 320 ARG A O 1
ATOM 2579 N N . LYS A 1 321 ? 15.369 -1.154 -20.064 1.00 95.94 321 LYS A N 1
ATOM 2580 C CA . LYS A 1 321 ? 16.288 -2.195 -20.564 1.00 95.94 321 LYS A CA 1
ATOM 2581 C C . LYS A 1 321 ? 15.831 -3.611 -20.209 1.00 95.94 321 LYS A C 1
ATOM 2583 O O . LYS A 1 321 ? 15.946 -4.510 -21.033 1.00 95.94 321 LYS A O 1
ATOM 2588 N N . LYS A 1 322 ? 15.331 -3.819 -18.990 1.00 97.06 322 LYS A N 1
ATOM 2589 C CA . LYS A 1 322 ? 14.845 -5.132 -18.543 1.00 97.06 322 LYS A CA 1
ATOM 2590 C C . LYS A 1 322 ? 13.517 -5.516 -19.193 1.00 97.06 322 LYS A C 1
ATOM 2592 O O . LYS A 1 322 ? 13.318 -6.693 -19.471 1.00 97.06 322 LYS A O 1
ATOM 2597 N N . LEU A 1 323 ? 12.650 -4.542 -19.466 1.00 97.12 323 LEU A N 1
ATOM 2598 C CA . LEU A 1 323 ? 11.426 -4.754 -20.236 1.00 97.12 323 LEU A CA 1
ATOM 2599 C C . LEU A 1 323 ? 11.722 -5.114 -21.694 1.00 97.12 323 LEU A C 1
ATOM 2601 O O . LEU A 1 323 ? 11.090 -6.021 -22.219 1.00 97.12 323 LEU A O 1
ATOM 2605 N N . GLU A 1 324 ? 12.737 -4.509 -22.316 1.00 95.00 324 GLU A N 1
ATOM 2606 C CA . GLU A 1 324 ? 13.165 -4.882 -23.673 1.00 95.00 324 GLU A CA 1
ATOM 2607 C C . GLU A 1 324 ? 13.580 -6.362 -23.760 1.00 95.00 324 GLU A C 1
ATOM 2609 O O . GLU A 1 324 ? 13.236 -7.052 -24.717 1.00 95.00 324 GLU A O 1
ATOM 2614 N N . SER A 1 325 ? 14.252 -6.891 -22.729 1.00 93.56 325 SER A N 1
ATOM 2615 C CA . SER A 1 325 ? 14.561 -8.327 -22.627 1.00 93.56 325 SER A CA 1
ATOM 2616 C C . SER A 1 325 ? 13.332 -9.227 -22.445 1.00 93.56 325 SER A C 1
ATOM 2618 O O . SER A 1 325 ? 13.439 -10.429 -22.664 1.00 93.56 325 SER A O 1
ATOM 2620 N N . ALA A 1 326 ? 12.192 -8.675 -22.027 1.00 94.50 326 ALA A N 1
ATOM 2621 C CA . ALA A 1 326 ? 10.949 -9.400 -21.760 1.00 94.50 326 ALA A CA 1
ATOM 2622 C C . ALA A 1 326 ? 9.827 -9.070 -22.763 1.00 94.50 326 ALA A C 1
ATOM 2624 O O . ALA A 1 326 ? 8.684 -9.477 -22.557 1.00 94.50 326 ALA A O 1
ATOM 2625 N N . LYS A 1 327 ? 10.137 -8.350 -23.849 1.00 94.19 327 LYS A N 1
ATOM 2626 C CA . LYS A 1 327 ? 9.146 -7.823 -24.801 1.00 94.19 327 LYS A CA 1
ATOM 2627 C C . LYS A 1 327 ? 8.282 -8.883 -25.475 1.00 94.19 327 LYS A C 1
ATOM 2629 O O . LYS A 1 327 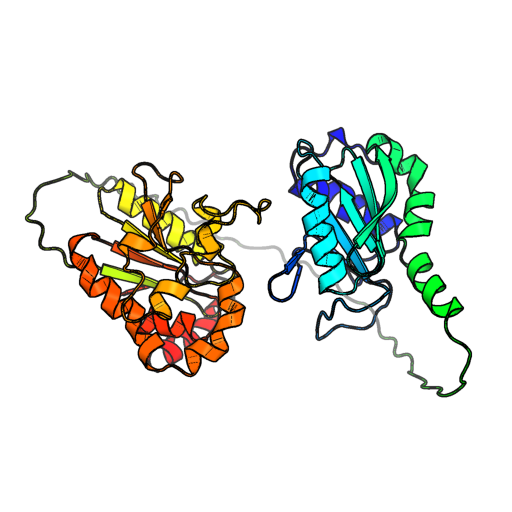? 7.149 -8.603 -25.841 1.00 94.19 327 LYS A O 1
ATOM 2634 N N . ASP A 1 328 ? 8.802 -10.097 -25.632 1.00 94.19 328 ASP A N 1
ATOM 2635 C CA . ASP A 1 328 ? 8.070 -11.182 -26.281 1.00 94.19 328 ASP A CA 1
ATOM 2636 C C . ASP A 1 328 ? 7.092 -11.875 -25.324 1.00 94.19 328 ASP A C 1
ATOM 2638 O O . ASP A 1 328 ? 6.256 -12.656 -25.778 1.00 94.19 328 ASP A O 1
ATOM 2642 N N . ASN A 1 329 ? 7.146 -11.573 -24.020 1.00 95.56 329 ASN A N 1
ATOM 2643 C CA . ASN A 1 329 ? 6.304 -12.195 -22.996 1.00 95.56 329 ASN A CA 1
ATOM 2644 C C . ASN A 1 329 ? 4.980 -11.454 -22.784 1.00 95.56 329 ASN A C 1
ATOM 2646 O O . ASN A 1 329 ? 3.997 -12.087 -22.406 1.00 95.56 329 ASN A O 1
ATOM 2650 N N . TYR A 1 330 ? 4.932 -10.151 -23.073 1.00 97.38 330 TYR A N 1
ATOM 2651 C CA . TYR A 1 330 ? 3.783 -9.296 -22.782 1.00 97.38 330 TYR A CA 1
ATOM 2652 C C . TYR A 1 330 ? 3.329 -8.525 -24.012 1.00 97.38 330 TYR A C 1
ATOM 2654 O O . TYR A 1 330 ? 4.137 -8.022 -24.785 1.00 97.38 330 TYR A O 1
ATOM 2662 N N . ASP A 1 331 ? 2.017 -8.391 -24.159 1.00 97.81 331 ASP A N 1
ATOM 2663 C CA . ASP A 1 331 ? 1.423 -7.503 -25.154 1.00 97.81 331 ASP A CA 1
ATOM 2664 C C . ASP A 1 331 ? 1.263 -6.089 -24.566 1.00 97.81 331 ASP A C 1
ATOM 2666 O O . ASP A 1 331 ? 1.485 -5.099 -25.266 1.00 97.81 331 ASP A O 1
ATOM 2670 N N . PHE A 1 332 ? 0.945 -5.990 -23.264 1.00 98.38 332 PHE A N 1
ATOM 2671 C CA . PHE A 1 332 ? 0.765 -4.720 -22.557 1.00 98.38 332 PHE A CA 1
ATOM 2672 C C . PHE A 1 332 ? 1.518 -4.631 -21.219 1.00 98.38 332 PHE A C 1
ATOM 2674 O O . PHE A 1 332 ? 1.335 -5.428 -20.303 1.00 98.38 332 PHE A O 1
ATOM 2681 N N . VAL A 1 333 ? 2.322 -3.575 -21.157 1.00 98.69 333 VAL A N 1
ATOM 2682 C CA . VAL A 1 333 ? 2.909 -2.820 -20.047 1.00 98.69 333 VAL A CA 1
ATOM 2683 C C . VAL A 1 333 ? 1.984 -1.835 -19.323 1.00 98.69 333 VAL A C 1
ATOM 2685 O O . VAL A 1 333 ? 1.751 -0.798 -19.931 1.00 98.69 333 VAL A O 1
ATOM 2688 N N . VAL A 1 334 ? 1.457 -2.035 -18.111 1.00 98.75 334 VAL A N 1
ATOM 2689 C CA . VAL A 1 334 ? 0.709 -0.957 -17.410 1.00 98.75 334 VAL A CA 1
ATOM 2690 C C . VAL A 1 334 ? 1.440 -0.526 -16.142 1.00 98.75 334 VAL A C 1
ATOM 2692 O O . VAL A 1 334 ? 1.633 -1.325 -15.231 1.00 98.75 334 VAL A O 1
ATOM 2695 N N . ILE A 1 335 ? 1.858 0.738 -16.077 1.00 98.81 335 ILE A N 1
ATOM 2696 C CA . ILE A 1 335 ? 2.677 1.282 -14.989 1.00 98.81 335 ILE A CA 1
ATOM 2697 C C . ILE A 1 335 ? 1.846 2.248 -14.130 1.00 98.81 335 ILE A C 1
ATOM 2699 O O . ILE A 1 335 ? 1.398 3.286 -14.627 1.00 98.81 335 ILE A O 1
ATOM 2703 N N . ASP A 1 336 ? 1.685 1.931 -12.841 1.00 98.31 336 ASP A N 1
ATOM 2704 C CA . ASP A 1 336 ? 1.187 2.869 -11.825 1.00 98.31 336 ASP A CA 1
ATOM 2705 C C . ASP A 1 336 ? 2.325 3.737 -11.300 1.00 98.31 336 ASP A C 1
ATOM 2707 O O . ASP A 1 336 ? 3.449 3.267 -11.119 1.00 98.31 336 ASP A O 1
ATOM 2711 N N . THR A 1 337 ? 2.041 5.011 -11.056 1.00 96.56 337 THR A N 1
ATOM 2712 C CA . THR A 1 337 ? 3.057 6.016 -10.730 1.00 96.56 337 THR A CA 1
ATOM 2713 C C . THR A 1 337 ? 2.695 6.804 -9.471 1.00 96.56 337 THR A C 1
ATOM 2715 O O . THR A 1 337 ? 1.510 7.029 -9.197 1.00 96.56 337 THR A O 1
ATOM 2718 N N . PRO A 1 338 ? 3.695 7.287 -8.707 1.00 91.12 338 PRO A N 1
ATOM 2719 C CA . PRO A 1 338 ? 3.423 8.101 -7.529 1.00 91.12 338 PRO A CA 1
ATOM 2720 C C . PRO A 1 338 ? 2.826 9.472 -7.901 1.00 91.12 338 PRO A C 1
ATOM 2722 O O . PRO A 1 338 ? 3.099 10.003 -8.981 1.00 91.12 338 PRO A O 1
ATOM 2725 N N . PRO A 1 339 ? 2.047 10.107 -7.001 1.00 85.12 339 PRO A N 1
ATOM 2726 C CA . PRO A 1 339 ? 1.492 11.453 -7.183 1.00 85.12 339 PRO A CA 1
ATOM 2727 C C . PRO A 1 339 ? 2.546 12.557 -6.959 1.00 85.12 339 PRO A C 1
ATOM 2729 O O . PRO A 1 339 ? 2.308 13.505 -6.217 1.00 85.12 339 PRO A O 1
ATOM 2732 N N . SER A 1 340 ? 3.737 12.421 -7.538 1.00 83.31 340 SER A N 1
ATOM 2733 C CA . SER A 1 340 ? 4.855 13.346 -7.334 1.00 83.31 340 SER A CA 1
ATOM 2734 C C . SER A 1 340 ? 5.735 13.459 -8.584 1.00 83.31 340 SER A C 1
ATOM 2736 O O . SER A 1 340 ? 5.583 12.717 -9.553 1.00 83.31 340 SER A O 1
ATOM 2738 N N . LEU A 1 341 ? 6.653 14.425 -8.579 1.00 85.75 341 LEU A N 1
ATOM 2739 C CA . LEU A 1 341 ? 7.641 14.664 -9.642 1.00 85.75 341 LEU A CA 1
ATOM 2740 C C . LEU A 1 341 ? 9.005 14.062 -9.257 1.00 85.75 341 LEU A C 1
ATOM 2742 O O . LEU A 1 341 ? 10.047 14.710 -9.356 1.00 85.75 341 LEU A O 1
ATOM 2746 N N . ASN A 1 342 ? 8.989 12.838 -8.728 1.00 87.25 342 ASN A N 1
ATOM 2747 C CA . ASN A 1 342 ? 10.172 12.191 -8.168 1.00 87.25 342 ASN A CA 1
ATOM 2748 C C . ASN A 1 342 ? 10.873 11.237 -9.151 1.00 87.25 342 ASN A C 1
ATOM 2750 O O . ASN A 1 342 ? 10.483 11.101 -10.313 1.00 87.25 342 ASN A O 1
ATOM 2754 N N . LEU A 1 343 ? 11.929 10.562 -8.682 1.00 93.25 343 LEU A N 1
ATOM 2755 C CA . LEU A 1 343 ? 12.695 9.603 -9.483 1.00 93.25 343 LEU A CA 1
ATOM 2756 C C . LEU A 1 343 ? 11.812 8.514 -10.111 1.00 93.25 343 LEU A C 1
ATOM 2758 O O . LEU A 1 343 ? 12.016 8.156 -11.268 1.00 93.25 343 LEU A O 1
ATOM 2762 N N . TYR A 1 344 ? 10.850 7.975 -9.364 1.00 96.19 344 TYR A N 1
ATOM 2763 C CA . TYR A 1 344 ? 10.019 6.865 -9.827 1.00 96.19 344 TYR A CA 1
ATOM 2764 C C . TYR A 1 344 ? 9.046 7.303 -10.923 1.00 96.19 344 TYR A C 1
ATOM 2766 O O . TYR A 1 344 ? 8.900 6.596 -11.920 1.00 96.19 344 TYR A O 1
ATOM 2774 N N . ALA A 1 345 ? 8.474 8.506 -10.808 1.00 93.81 345 ALA A N 1
ATOM 2775 C CA . ALA A 1 345 ? 7.729 9.120 -11.903 1.00 93.81 345 ALA A CA 1
ATOM 2776 C C . ALA A 1 345 ? 8.612 9.303 -13.154 1.00 93.81 345 ALA A C 1
ATOM 2778 O O . ALA A 1 345 ? 8.183 8.969 -14.256 1.00 93.81 345 ALA A O 1
ATOM 2779 N N . ARG A 1 346 ? 9.874 9.740 -12.997 1.00 94.88 346 ARG A N 1
ATOM 2780 C CA . ARG A 1 346 ? 10.818 9.885 -14.126 1.00 94.88 346 ARG A CA 1
ATOM 2781 C C . ARG A 1 346 ? 11.155 8.541 -14.771 1.00 94.88 346 ARG A C 1
ATOM 2783 O O . ARG A 1 346 ? 11.171 8.439 -15.992 1.00 94.88 346 ARG A O 1
ATOM 2790 N N . ILE A 1 347 ? 11.379 7.496 -13.969 1.00 97.25 347 ILE A N 1
ATOM 2791 C CA . ILE A 1 347 ? 11.590 6.126 -14.467 1.00 97.25 347 ILE A CA 1
ATOM 2792 C C . ILE A 1 347 ? 10.399 5.677 -15.317 1.00 97.25 347 ILE A C 1
ATOM 2794 O O . ILE A 1 347 ? 10.612 5.121 -16.395 1.00 97.25 347 ILE A O 1
ATOM 2798 N N . ALA A 1 348 ? 9.165 5.936 -14.871 1.00 97.38 348 ALA A N 1
ATOM 2799 C CA . ALA A 1 348 ? 7.967 5.612 -15.639 1.00 97.38 348 ALA A CA 1
ATOM 2800 C C . ALA A 1 348 ? 7.936 6.353 -16.985 1.00 97.38 348 ALA A C 1
ATOM 2802 O O . ALA A 1 348 ? 7.761 5.710 -18.017 1.00 97.38 348 ALA A O 1
ATOM 2803 N N . MET A 1 349 ? 8.183 7.670 -16.991 1.00 95.38 349 MET A N 1
ATOM 2804 C CA . MET A 1 349 ? 8.168 8.478 -18.221 1.00 95.38 349 MET A CA 1
ATOM 2805 C C . MET A 1 349 ? 9.240 8.039 -19.223 1.00 95.38 349 MET A C 1
ATOM 2807 O O . MET A 1 349 ? 8.954 7.880 -20.403 1.00 95.38 349 MET A O 1
ATOM 2811 N N . ILE A 1 350 ? 10.456 7.741 -18.756 1.00 95.69 350 ILE A N 1
ATOM 2812 C CA . ILE A 1 350 ? 11.554 7.248 -19.608 1.00 95.69 350 ILE A CA 1
ATOM 2813 C C . ILE A 1 350 ? 11.237 5.869 -20.212 1.00 95.69 350 ILE A C 1
ATOM 2815 O O . ILE A 1 350 ? 11.771 5.502 -21.266 1.00 95.69 350 ILE A O 1
ATOM 2819 N N . THR A 1 351 ? 10.407 5.082 -19.525 1.00 96.81 351 THR A N 1
ATOM 2820 C CA . THR A 1 351 ? 10.084 3.696 -19.880 1.00 96.81 351 THR A CA 1
ATOM 2821 C C . THR A 1 351 ? 8.866 3.578 -20.800 1.00 96.81 351 THR A C 1
ATOM 2823 O O . THR A 1 351 ? 8.771 2.584 -21.514 1.00 96.81 351 THR A O 1
ATOM 2826 N N . THR A 1 352 ? 7.946 4.545 -20.786 1.00 96.56 352 THR A N 1
ATOM 2827 C CA . THR A 1 352 ? 6.621 4.399 -21.406 1.00 96.56 352 THR A CA 1
ATOM 2828 C C . THR A 1 352 ? 6.575 4.768 -22.891 1.00 96.56 352 THR A C 1
ATOM 2830 O O . THR A 1 352 ? 7.283 5.670 -23.331 1.00 96.56 352 THR A O 1
ATOM 2833 N N . ASP A 1 353 ? 5.689 4.111 -23.647 1.00 96.25 353 ASP A N 1
ATOM 2834 C CA . ASP A 1 353 ? 5.351 4.464 -25.036 1.00 96.25 353 ASP A CA 1
ATOM 2835 C C . ASP A 1 353 ? 4.116 5.379 -25.095 1.00 96.25 353 ASP A C 1
ATOM 2837 O O . ASP A 1 353 ? 4.009 6.250 -25.955 1.00 96.25 353 ASP A O 1
ATOM 2841 N N . TYR A 1 354 ? 3.174 5.180 -24.168 1.00 97.75 354 TYR A N 1
ATOM 2842 C CA . TYR A 1 354 ? 1.926 5.934 -24.063 1.00 97.75 354 TYR A CA 1
ATOM 2843 C C . TYR A 1 354 ? 1.733 6.470 -22.646 1.00 97.75 354 TYR A C 1
ATOM 2845 O O . TYR A 1 354 ? 2.143 5.844 -21.667 1.00 97.75 354 TYR A O 1
ATOM 2853 N N . LEU A 1 355 ? 1.060 7.613 -22.533 1.00 96.69 355 LEU A N 1
ATOM 2854 C CA . LEU A 1 355 ? 0.739 8.251 -21.262 1.00 96.69 355 LEU A CA 1
ATOM 2855 C C . LEU A 1 355 ? -0.771 8.452 -21.147 1.00 96.69 355 LEU A C 1
ATOM 2857 O O . LEU A 1 355 ? -1.392 9.045 -22.027 1.00 96.69 355 LEU A O 1
ATOM 2861 N N . ILE A 1 356 ? -1.353 7.984 -20.047 1.00 97.25 356 ILE A N 1
ATOM 2862 C CA . ILE A 1 356 ? -2.732 8.274 -19.654 1.00 97.25 356 ILE A CA 1
ATOM 2863 C C . ILE A 1 356 ? -2.688 9.238 -18.470 1.00 97.25 356 ILE A C 1
ATOM 2865 O O . ILE A 1 356 ? -2.047 8.956 -17.457 1.00 97.25 356 ILE A O 1
ATOM 2869 N N . ILE A 1 357 ? -3.401 10.359 -18.585 1.00 93.69 357 ILE A N 1
ATOM 2870 C CA . ILE A 1 357 ? -3.499 11.379 -17.537 1.00 93.69 357 ILE A CA 1
ATOM 2871 C C . ILE A 1 357 ? -4.948 11.414 -17.033 1.00 93.69 357 ILE A C 1
ATOM 2873 O O . ILE A 1 357 ? -5.793 12.056 -17.658 1.00 93.69 357 ILE A O 1
ATOM 2877 N N . PRO A 1 358 ? -5.278 10.702 -15.940 1.00 89.12 358 PRO A N 1
ATOM 2878 C CA . PRO A 1 358 ? -6.618 10.744 -15.372 1.00 89.12 358 PRO A CA 1
ATOM 2879 C C . PRO A 1 358 ? -6.807 12.058 -14.609 1.00 89.12 358 PRO A C 1
ATOM 2881 O O . PRO A 1 358 ? -5.986 12.398 -13.762 1.00 89.12 358 PRO A O 1
ATOM 2884 N N . SER A 1 359 ? -7.888 12.785 -14.885 1.00 81.31 359 SER A N 1
ATOM 2885 C CA . SER A 1 359 ? -8.223 14.043 -14.206 1.00 81.31 359 SER A CA 1
ATOM 2886 C C . SER A 1 359 ? -9.568 13.911 -13.493 1.00 81.31 359 SER A C 1
ATOM 2888 O O . SER A 1 359 ? -10.516 13.364 -14.061 1.00 81.31 359 SER A O 1
ATOM 2890 N N . ASP A 1 360 ? -9.666 14.417 -12.259 1.00 71.56 360 ASP A N 1
ATOM 2891 C CA . ASP A 1 360 ? -10.975 14.657 -11.644 1.00 71.56 360 ASP A CA 1
ATOM 2892 C C . ASP A 1 360 ? -11.565 15.953 -12.231 1.00 71.56 360 ASP A C 1
ATOM 2894 O O . ASP A 1 360 ? -10.840 16.894 -12.533 1.00 71.56 360 ASP A O 1
ATOM 2898 N N . LEU A 1 361 ? -12.882 16.045 -12.430 1.00 67.19 361 LEU A N 1
ATOM 2899 C CA . LEU A 1 361 ? -13.496 17.265 -12.987 1.00 67.19 361 LEU A CA 1
ATOM 2900 C C . LEU A 1 361 ? -13.561 18.424 -11.967 1.00 67.19 361 LEU A C 1
ATOM 2902 O O . LEU A 1 361 ? -14.395 19.319 -12.094 1.00 67.19 361 LEU A O 1
ATOM 2906 N N . LYS A 1 362 ? -12.715 18.419 -10.927 1.00 70.12 362 LYS A N 1
ATOM 2907 C CA . LYS A 1 362 ? -12.637 19.494 -9.933 1.00 70.12 362 LYS A CA 1
ATOM 2908 C C . LYS A 1 362 ? -11.508 20.447 -10.323 1.00 70.12 362 LYS A C 1
ATOM 2910 O O . LYS A 1 362 ? -10.487 20.038 -10.873 1.00 70.12 362 LYS A O 1
ATOM 2915 N N . ALA A 1 363 ? -11.668 21.726 -9.974 1.00 60.50 363 ALA A N 1
ATOM 2916 C CA . ALA A 1 363 ? -10.743 22.802 -10.354 1.00 60.50 363 ALA A CA 1
ATOM 2917 C C . ALA A 1 363 ? -9.257 22.443 -10.130 1.00 60.50 363 ALA A C 1
ATOM 2919 O O . ALA A 1 363 ? -8.431 22.606 -11.024 1.00 60.50 363 ALA A O 1
ATOM 2920 N N . PHE A 1 364 ? -8.942 21.833 -8.984 1.00 58.25 364 PHE A N 1
ATOM 2921 C CA . PHE A 1 364 ? -7.572 21.493 -8.597 1.00 58.25 364 PHE A CA 1
ATOM 2922 C C . PHE A 1 364 ? -6.886 20.401 -9.437 1.00 58.25 364 PHE A C 1
ATOM 2924 O O . PHE A 1 364 ? -5.664 20.306 -9.391 1.00 58.25 364 PHE A O 1
ATOM 2931 N N . ALA A 1 365 ? -7.605 19.511 -10.137 1.00 59.44 365 ALA A N 1
ATOM 2932 C CA . ALA A 1 365 ? -6.930 18.543 -11.019 1.00 59.44 365 ALA A CA 1
ATOM 2933 C C . ALA A 1 365 ? -6.490 19.194 -12.334 1.00 59.44 365 ALA A C 1
ATOM 2935 O O . ALA A 1 365 ? -5.356 18.991 -12.764 1.00 59.44 365 ALA A O 1
ATOM 2936 N N . ASN A 1 366 ? -7.326 20.067 -12.901 1.00 67.19 366 ASN A N 1
ATOM 2937 C CA . ASN A 1 366 ? -6.999 20.784 -14.133 1.00 67.19 366 ASN A CA 1
ATOM 2938 C C . ASN A 1 366 ? -5.802 21.735 -13.962 1.00 67.19 366 ASN A C 1
ATOM 2940 O O . ASN A 1 366 ? -4.995 21.864 -14.880 1.00 67.19 366 ASN A O 1
ATOM 2944 N N . GLU A 1 367 ? -5.624 22.326 -12.776 1.00 69.62 367 GLU A N 1
ATOM 2945 C CA . GLU A 1 367 ? -4.433 23.126 -12.441 1.00 69.62 367 GLU A CA 1
ATOM 2946 C C . GLU A 1 367 ? -3.124 22.316 -12.452 1.00 69.62 367 GLU A C 1
ATOM 2948 O O . GLU A 1 367 ? -2.047 22.884 -12.620 1.00 69.62 367 GLU A O 1
ATOM 2953 N N . GLY A 1 368 ? -3.184 20.989 -12.294 1.00 70.94 368 GLY A N 1
ATOM 2954 C CA . GLY A 1 368 ? -2.002 20.127 -12.330 1.00 70.94 368 GLY A CA 1
ATOM 2955 C C . GLY A 1 368 ? -1.540 19.744 -13.739 1.00 70.94 368 GLY A C 1
ATOM 2956 O O . GLY A 1 368 ? -0.385 19.352 -13.905 1.00 70.94 368 GLY A O 1
ATOM 2957 N N . LEU A 1 369 ? -2.390 19.887 -14.762 1.00 81.31 369 LEU A N 1
ATOM 2958 C CA . LEU A 1 369 ? -2.075 19.479 -16.138 1.00 81.31 369 LEU A CA 1
ATOM 2959 C C . LEU A 1 369 ? -0.863 20.211 -16.745 1.00 81.31 369 LEU A C 1
ATOM 2961 O O . LEU A 1 369 ? -0.043 19.537 -17.373 1.00 81.31 369 LEU A O 1
ATOM 2965 N N . PRO A 1 370 ? -0.665 21.532 -16.539 1.00 83.69 370 PRO A N 1
ATOM 2966 C CA . PRO A 1 370 ? 0.558 22.206 -16.975 1.00 83.69 370 PRO A CA 1
ATOM 2967 C C . PRO A 1 370 ? 1.832 21.591 -16.383 1.00 83.69 370 PRO A C 1
ATOM 2969 O O . PRO A 1 370 ? 2.819 21.435 -17.095 1.00 83.69 370 PRO A O 1
ATOM 2972 N N . ASN A 1 371 ? 1.803 21.166 -15.114 1.00 80.94 371 ASN A N 1
ATOM 2973 C CA . ASN A 1 371 ? 2.958 20.520 -14.482 1.00 80.94 371 ASN A CA 1
ATOM 2974 C C . ASN A 1 371 ? 3.257 19.161 -15.116 1.00 80.94 371 ASN A C 1
ATOM 2976 O O . ASN A 1 371 ? 4.420 18.822 -15.311 1.00 80.94 371 ASN A O 1
ATOM 2980 N N . VAL A 1 372 ? 2.216 18.392 -15.457 1.00 84.62 372 VAL A N 1
ATOM 2981 C CA . VAL A 1 372 ? 2.383 17.122 -16.176 1.00 84.62 372 VAL A CA 1
ATOM 2982 C C . VAL A 1 372 ? 2.994 17.363 -17.553 1.00 84.62 372 VAL A C 1
ATOM 2984 O O . VAL A 1 372 ? 3.921 16.657 -17.929 1.00 84.62 372 VAL A O 1
ATOM 2987 N N . LYS A 1 373 ? 2.518 18.377 -18.285 1.00 88.19 373 LYS A N 1
ATOM 2988 C CA . LYS A 1 373 ? 3.063 18.730 -19.600 1.00 88.19 373 LYS A CA 1
ATOM 2989 C C . LYS A 1 373 ? 4.549 19.089 -19.515 1.00 88.19 373 LYS A C 1
ATOM 2991 O O . LYS A 1 373 ? 5.341 18.490 -20.231 1.00 88.19 373 LYS A O 1
ATOM 2996 N N . ASN A 1 374 ? 4.921 19.998 -18.613 1.00 87.31 374 ASN A N 1
ATOM 2997 C CA . ASN A 1 374 ? 6.318 20.404 -18.432 1.00 87.31 374 ASN A CA 1
ATOM 2998 C C . ASN A 1 374 ? 7.208 19.205 -18.076 1.00 87.31 374 ASN A C 1
ATOM 3000 O O . ASN A 1 374 ? 8.301 19.063 -18.604 1.00 87.31 374 ASN A O 1
ATOM 3004 N N . PHE A 1 375 ? 6.715 18.306 -17.225 1.00 87.75 375 PHE A N 1
ATOM 3005 C CA . PHE A 1 375 ? 7.446 17.106 -16.830 1.00 87.75 375 PHE A CA 1
ATOM 3006 C C . PHE A 1 375 ? 7.682 16.105 -17.967 1.00 87.75 375 PHE A C 1
ATOM 3008 O O . PHE A 1 375 ? 8.643 15.351 -17.913 1.00 87.75 375 PHE A O 1
ATOM 3015 N N . VAL A 1 376 ? 6.797 16.064 -18.966 1.00 89.00 376 VAL A N 1
ATOM 3016 C CA . VAL A 1 376 ? 6.966 15.221 -20.162 1.00 89.00 376 VAL A CA 1
ATOM 3017 C C . VAL A 1 376 ? 7.958 15.844 -21.150 1.00 89.00 376 VAL A C 1
ATOM 3019 O O . VAL A 1 376 ? 8.576 15.118 -21.925 1.00 89.00 376 VAL A O 1
ATOM 3022 N N . GLU A 1 377 ? 8.088 17.172 -21.152 1.00 88.38 377 GLU A N 1
ATOM 3023 C CA . GLU A 1 377 ? 9.048 17.899 -21.993 1.00 88.38 377 GLU A CA 1
ATOM 3024 C C . GLU A 1 377 ? 10.489 17.843 -21.441 1.00 88.38 377 GLU A C 1
ATOM 3026 O O . GLU A 1 377 ? 11.431 17.898 -22.233 1.00 88.38 377 GLU A O 1
ATOM 3031 N N . GLU A 1 378 ? 10.651 17.727 -20.114 1.00 81.75 378 GLU A N 1
ATOM 3032 C CA . GLU A 1 378 ? 11.928 17.474 -19.409 1.00 81.75 378 GLU A CA 1
ATOM 3033 C C . GLU A 1 378 ? 12.481 16.058 -19.630 1.00 81.75 378 GLU A C 1
ATOM 3035 O O . GLU A 1 378 ? 13.714 15.943 -19.845 1.00 81.75 378 GLU A O 1
#

Radius of gyration: 25.84 Å; chains: 1; bounding box: 57×56×75 Å

Sequence (378 aa):
MSFNPDLCRNESEVESKLIVSYLLPKLGYTIKHWHQEVTLGSIRLDFLSFAAQKLPFRLDGDSPLSLVMEAKHPKQNLDRHQRKLRRYLTSMNVKYGLLTNAREIRIYQRDGNQIELIFSCLGGEVDDKIEEIKKLVGRESLRKNLSSNTTETPGEKAEVSEAIATQSETREIVSNIPENQEKLVNLETDFNPINQSRRNSMKVIAVYHNKGGVGKTTTVVNLAAALSKKGYRVLVIDLDSQANTTFALGLAKFDDEENDNLKDKYIYHVIRNPKRFTIAEVVYQSQFNDPEIDVIPSHITLMKYERELTEIDVAKIRLRKKLESAKDNYDFVVIDTPPSLNLYARIAMITTDYLIIPSDLKAFANEGLPNVKNFVEE

Secondary structure (DSSP, 8-state):
----GGG--SHHHIIIIIIIIIIHHHTT--TTSEEEEEEETTEEEEEEEESS----SS--TT-TTEEEEEE--TTS-GGGGHHHHHHHHHHTT-SEEEEE-SSEEEEEEEETTEEEEEEEEEGGGHHHHHHHHHHHH-HHHHHHHHHTT---------------------------PPP----------------S-S----EEEEE--SSTTSSHHHHHHHHHHHHHHTT--EEEEE--TT-HHHHHTT---TT-GGG--GGGSSHHHHHH-SSS--HHHH-EEETTSSS-EEEE---TTHHHHHHHHHT-TTHHHHHHHHHHTTTTT-SEEEEE--SSSSHHHHHHHHH-SEEE----SSHHHHTTHHHHHHHHH-

Foldseek 3Di:
DAQDLVQAQFQVCCCVRPPVVPQCVLLPHDPQFKDAQDDDQLATARMKGFLDNPPPPPPQLLDQRIETEHEGALVDDCVLCQVVQLCVCQVSVYAKYWYDPLQKIWIWGDDHSHIDTPDMDGNNCCVVCSVVVSCVNRSVNSVVVVVVPDDDDDDDDDDDDDDDDDDDDDDDDDDDDDDDDDDDDDPPDDDDDDDDDPPQWEAAEEEDFLDPPLCLLVCLLVVQQVCVVSVFAAEEAELALVQPNVVLLPNDDPRDPVPPPLVVAAPCCQLVDQPDRALVNRWDWGPSHVVTHIYRTHHNCSSVCQVVSVVVVCSLCRNLVSCVVCRVRGNYHYYRAYSNLGSSNSSSLNNHPYYHYRADPDPVRVVRVVVVVVSNVD

pLDDT: mean 78.34, std 22.92, range [23.12, 98.81]